Protein 6GRE (pdb70)

Solvent-accessible surface area: 18146 Å² total; per-residue (Å²): 154,98,43,3,26,39,33,15,83,59,101,8,66,122,101,26,32,1,52,79,22,6,82,53,0,12,72,39,0,49,93,11,3,70,136,56,104,58,18,73,46,41,26,35,124,63,181,88,84,122,98,34,6,0,37,2,0,0,7,1,60,25,82,13,77,76,103,34,0,34,94,10,0,46,36,0,33,80,30,0,40,91,70,2,66,56,1,41,28,1,14,0,6,23,96,47,3,12,0,36,4,17,65,104,56,20,71,32,82,52,39,72,70,8,20,12,0,59,8,33,57,94,57,182,80,118,91,14,27,74,55,0,37,79,2,0,32,48,1,16,117,26,127,41,42,48,15,83,20,50,57,75,86,1,106,1,27,0,12,0,6,27,23,12,57,117,85,43,2,69,61,0,0,63,63,0,13,35,57,0,100,95,31,0,11,133,8,76,5,7,68,0,2,3,10,3,7,7,0,22,10,50,36,29,136,186,113,76,49,3,28,39,35,16,104,58,112,11,58,108,108,25,37,0,48,89,17,6,72,56,0,28,74,33,0,70,108,18,2,58,154,58,96,56,18,81,43,54,23,59,123,65,186,80,98,115,71,35,3,0,33,0,0,0,8,3,52,30,87,12,83,70,103,30,0,28,91,8,0,48,39,0,32,67,30,0,37,86,77,0,69,51,0,39,20,2,18,0,5,25,99,44,3,9,0,35,4,26,44,160,46,13,52,30,85,50,43,84,77,5,25,11,0,57,6,31,44,80,41,134,164,132,51,103,94,13,60,71,55,2,36,90,6,0,30,45,1,16,92,54,118,38,37,50,18,77,23,55,59,67,86,3,106,2,30,0,3,0,6,20,22,11,54,88,72,44,2,53,74,0,0,57,42,0,14,34,54,0,97,98,34,0,8,140,8,57,5,7,67,0,3,2,16,3,6,4,0,20,9,55,35,80

Structure (mmCIF, N/CA/C/O backbone):
data_6GRE
#
_entry.id   6GRE
#
_cell.length_a   41.760
_cell.length_b   47.970
_cell.length_c   62.190
_cell.angle_alpha   97.70
_cell.angle_beta   102.72
_cell.angle_gamma   99.86
#
_symmetry.space_group_name_H-M   'P 1'
#
loop_
_entity.id
_entity.type
_entity.pdbx_description
1 polymer 'Cysteine-rich repeat secretory protein 2'
2 branched 2-acetamido-2-deoxy-beta-D-glucopyranose-(1-4)-2-acetamido-2-deoxy-beta-D-glucopyranose
3 non-polymer 2-acetamido-2-deoxy-beta-D-glucopyranose
4 non-polymer 1,2-ETHANEDIOL
5 non-polymer 'SODIUM ION'
6 non-polymer 'SULFATE ION'
7 non-polymer GLYCEROL
8 non-polymer 2-(2-ETHOXYETHOXY)ETHANOL
9 water water
#
loop_
_atom_site.group_PDB
_atom_site.id
_atom_site.type_symbol
_atom_site.label_atom_id
_atom_site.label_alt_id
_atom_site.label_comp_id
_atom_site.label_asym_id
_atom_site.label_entity_id
_atom_site.label_seq_id
_atom_site.pdbx_PDB_ins_code
_atom_site.Cartn_x
_atom_site.Cartn_y
_atom_site.Cartn_z
_atom_site.occupancy
_atom_site.B_iso_or_equiv
_atom_site.auth_seq_id
_atom_site.auth_comp_id
_atom_site.auth_asym_id
_atom_site.auth_atom_id
_atom_site.pdbx_PDB_model_num
ATOM 1 N N . ASN A 1 7 ? 26.408 42.557 17.877 1.00 41.72 30 ASN A N 1
ATOM 2 C CA . ASN A 1 7 ? 26.060 41.199 18.410 1.00 37.53 30 ASN A CA 1
ATOM 3 C C . ASN A 1 7 ? 24.535 40.998 18.430 1.00 29.91 30 ASN A C 1
ATOM 4 O O . ASN A 1 7 ? 24.033 40.121 19.135 1.00 30.17 30 ASN A O 1
ATOM 9 N N . TYR A 1 8 ? 23.799 41.821 17.684 1.00 23.44 31 TYR A N 1
ATOM 10 C CA . TYR A 1 8 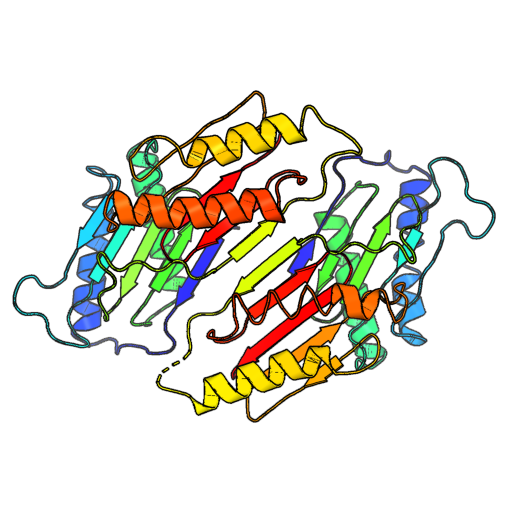? 22.358 41.663 17.563 1.00 22.64 31 TYR A CA 1
ATOM 11 C C . TYR A 1 8 ? 21.899 42.199 16.205 1.00 22.21 31 TYR A C 1
ATOM 12 O O . TYR A 1 8 ? 22.600 42.935 15.522 1.00 22.27 31 TYR A O 1
ATOM 21 N N . ILE A 1 9 ? 20.678 41.841 15.825 1.00 19.67 32 ILE A N 1
ATOM 22 C CA . ILE A 1 9 ? 20.138 42.257 14.539 1.00 20.35 32 ILE A CA 1
ATOM 23 C C . ILE A 1 9 ? 19.246 43.481 14.710 1.00 20.96 32 ILE A C 1
ATOM 24 O O . ILE A 1 9 ? 19.402 44.440 13.994 1.00 20.05 32 ILE A O 1
ATOM 29 N N . TYR A 1 10 ? 18.300 43.446 15.657 1.00 17.70 33 TYR A N 1
ATOM 30 C CA . TYR A 1 10 ? 17.503 44.606 15.947 1.00 17.98 33 TYR A CA 1
ATOM 31 C C . TYR A 1 10 ? 17.006 44.501 17.384 1.00 17.33 33 TYR A C 1
ATOM 32 O O . TYR A 1 10 ? 16.978 43.417 17.968 1.00 18.05 33 TYR A O 1
ATOM 41 N N . ALA A 1 11 ? 16.704 45.670 17.935 1.00 19.04 34 ALA A N 1
ATOM 42 C CA . ALA A 1 11 ? 16.057 45.824 19.216 1.00 19.81 34 ALA A CA 1
ATOM 43 C C . ALA A 1 11 ? 14.846 46.745 19.031 1.00 22.19 34 ALA A C 1
ATOM 44 O O . ALA A 1 11 ? 14.923 47.812 18.401 1.00 25.32 34 ALA A O 1
ATOM 46 N N . VAL A 1 12 ? 13.698 46.350 19.565 1.00 18.96 35 VAL A N 1
ATOM 47 C CA . VAL A 1 12 ? 12.551 47.203 19.614 1.00 19.44 35 VAL A CA 1
ATOM 48 C C . VAL A 1 12 ? 12.223 47.456 21.086 1.00 20.62 35 VAL A C 1
ATOM 49 O O . VAL A 1 12 ? 12.002 46.488 21.827 1.00 20.32 35 VAL A O 1
ATOM 53 N N . CYS A 1 13 ? 12.112 48.743 21.459 1.00 22.03 36 CYS A N 1
ATOM 54 C CA . CYS A 1 13 ? 11.957 49.202 22.860 1.00 23.83 36 CYS A CA 1
ATOM 55 C C . CYS A 1 13 ? 10.809 50.219 22.916 1.00 23.83 36 CYS A C 1
ATOM 56 O O . CYS A 1 13 ? 10.843 51.200 22.192 1.00 29.46 36 CYS A O 1
ATOM 59 N N . SER A 1 14 ? 9.790 49.978 23.743 1.00 24.34 37 SER A N 1
ATOM 60 C CA . SER A 1 14 ? 8.613 50.889 23.827 1.00 24.80 37 SER A CA 1
ATOM 61 C C . SER A 1 14 ? 9.027 52.270 24.310 1.00 27.29 37 SER A C 1
ATOM 62 O O . SER A 1 14 ? 9.889 52.381 25.171 1.00 26.29 37 SER A O 1
ATOM 65 N N . PRO A 1 15 ? 8.453 53.367 23.754 1.00 29.52 38 PRO A N 1
ATOM 66 C CA . PRO A 1 15 ? 8.561 54.692 24.370 1.00 30.85 38 PRO A CA 1
ATOM 67 C C . PRO A 1 15 ? 8.176 54.725 25.853 1.00 28.59 38 PRO A C 1
ATOM 68 O O . PRO A 1 15 ? 8.844 55.383 26.636 1.00 33.55 38 PRO A O 1
ATOM 72 N N . ALA A 1 16 ? 7.110 54.010 26.207 1.00 27.41 39 ALA A N 1
ATOM 73 C CA . ALA A 1 16 ? 6.615 53.962 27.584 1.00 29.39 39 ALA A CA 1
ATOM 74 C C . ALA A 1 16 ? 7.628 53.233 28.474 1.00 31.17 39 ALA A C 1
ATOM 75 O O . ALA A 1 16 ? 8.097 52.148 28.122 1.00 29.53 39 ALA A O 1
ATOM 77 N N . LYS A 1 17 ? 7.924 53.845 29.631 1.00 32.37 40 LYS A N 1
ATOM 78 C CA . LYS A 1 17 ? 8.922 53.363 30.599 1.00 31.48 40 LYS A CA 1
ATOM 79 C C . LYS A 1 17 ? 8.250 53.043 31.936 1.00 34.19 40 LYS A C 1
ATOM 80 O O . LYS A 1 17 ? 7.288 53.702 32.339 1.00 33.66 40 LYS A O 1
ATOM 86 N N . PHE A 1 18 ? 8.797 52.034 32.623 1.00 30.20 41 PHE A N 1
ATOM 87 C CA . PHE A 1 18 ? 8.386 51.670 33.971 1.00 32.08 41 PHE A CA 1
ATOM 88 C C . PHE A 1 18 ? 9.195 52.522 34.947 1.00 33.93 41 PHE A C 1
ATOM 89 O O . PHE A 1 18 ? 10.178 53.136 34.541 1.00 32.50 41 PHE A O 1
ATOM 97 N N . SER A 1 19 ? 8.768 52.554 36.213 1.00 38.39 42 SER A N 1
ATOM 98 C CA . SER A 1 19 ? 9.400 53.432 37.188 1.00 41.96 42 SER A CA 1
ATOM 99 C C . SER A 1 19 ? 10.590 52.720 37.823 1.00 42.15 42 SER A C 1
ATOM 100 O O . SER A 1 19 ? 10.593 51.500 37.948 1.00 36.94 42 SER A O 1
ATOM 103 N N . PRO A 1 20 ? 11.624 53.476 38.250 1.00 44.75 43 PRO A N 1
ATOM 104 C CA . PRO A 1 20 ? 12.830 52.900 38.850 1.00 41.44 43 PRO A CA 1
ATOM 105 C C . PRO A 1 20 ? 12.541 52.087 40.116 1.00 38.65 43 PRO A C 1
ATOM 106 O O . PRO A 1 20 ? 11.823 52.553 41.019 1.00 38.73 43 PRO A O 1
ATOM 110 N N . SER A 1 21 ? 13.074 50.861 40.145 1.00 30.34 44 SER A N 1
ATOM 111 C CA . SER A 1 21 ? 12.955 49.950 41.252 1.00 30.17 44 SER A CA 1
ATOM 112 C C . SER A 1 21 ? 11.486 49.581 41.529 1.00 27.93 44 SER A C 1
ATOM 113 O O . SER A 1 21 ? 11.139 49.104 42.606 1.00 28.70 44 SER A O 1
ATOM 116 N N . SER A 1 22 ? 10.639 49.708 40.497 1.00 25.77 45 SER A N 1
ATOM 117 C CA . SER A 1 22 ? 9.250 49.298 40.545 1.00 27.20 45 SER A CA 1
ATOM 118 C C . SER A 1 22 ? 9.162 47.780 40.480 1.00 22.89 45 SER A C 1
ATOM 119 O O . SER A 1 22 ? 10.116 47.099 40.094 1.00 21.77 45 SER A O 1
ATOM 122 N N . GLY A 1 23 ? 7.994 47.254 40.826 1.00 20.44 46 GLY A N 1
ATOM 123 C CA . GLY A 1 23 ? 7.748 45.859 40.739 1.00 19.32 46 GLY A CA 1
ATOM 124 C C . GLY A 1 23 ? 7.961 45.347 39.311 1.00 18.55 46 GLY A C 1
ATOM 125 O O . GLY A 1 23 ? 8.431 44.231 39.150 1.00 18.70 46 GLY A O 1
ATOM 126 N N . TYR A 1 24 ? 7.514 46.130 38.332 1.00 20.23 47 TYR A N 1
ATOM 127 C CA . TYR A 1 24 ? 7.687 45.727 36.915 1.00 19.42 47 TYR A CA 1
ATOM 128 C C . TYR A 1 24 ? 9.169 45.475 36.640 1.00 20.17 47 TYR A C 1
ATOM 129 O O . TYR A 1 24 ? 9.508 44.405 36.098 1.00 20.17 47 TYR A O 1
ATOM 138 N N . GLU A 1 25 ? 10.042 46.426 37.002 1.00 19.54 48 GLU A N 1
ATOM 139 C CA . GLU A 1 25 ? 11.487 46.300 36.761 1.00 19.71 48 GLU A CA 1
ATOM 140 C C . GLU A 1 25 ? 11.991 45.024 37.438 1.00 18.97 48 GLU A C 1
ATOM 141 O O . GLU A 1 25 ? 12.706 44.226 36.849 1.00 18.62 48 GLU A O 1
ATOM 147 N N . THR A 1 26 ? 11.606 44.795 38.703 1.00 18.17 49 THR A N 1
ATOM 148 C CA . THR A 1 26 ? 12.076 43.658 39.433 1.00 17.49 49 THR A CA 1
ATOM 149 C C . THR A 1 26 ? 11.571 42.360 38.788 1.00 19.34 49 THR A C 1
ATOM 150 O O . THR A 1 26 ? 12.304 41.392 38.653 1.00 19.80 49 THR A O 1
ATOM 154 N N . ASN A 1 27 ? 10.299 42.342 38.393 1.00 19.25 50 ASN A N 1
ATOM 155 C CA . ASN A 1 27 ? 9.708 41.159 37.762 1.00 19.62 50 ASN A CA 1
ATOM 156 C C . ASN A 1 27 ? 10.367 40.881 36.394 1.00 19.68 50 ASN A C 1
ATOM 157 O O . ASN A 1 27 ? 10.597 39.728 36.055 1.00 19.43 50 ASN A O 1
ATOM 162 N N . LEU A 1 28 ? 10.645 41.942 35.653 1.00 19.00 51 LEU A N 1
ATOM 163 C CA . LEU A 1 28 ? 11.339 41.828 34.349 1.00 18.98 51 LEU A CA 1
ATOM 164 C C . LEU A 1 28 ? 12.699 41.152 34.545 1.00 19.41 51 LEU A C 1
ATOM 165 O O . LEU A 1 28 ? 13.065 40.210 33.829 1.00 18.45 51 LEU A O 1
ATOM 170 N N . ASN A 1 29 ? 13.472 41.624 35.529 1.00 19.93 52 ASN A N 1
ATOM 171 C CA . ASN A 1 29 ? 14.790 41.060 35.747 1.00 19.64 52 ASN A CA 1
ATOM 172 C C . ASN A 1 29 ? 14.674 39.596 36.137 1.00 20.95 52 ASN A C 1
ATOM 173 O O . ASN A 1 29 ? 15.475 38.762 35.686 1.00 21.39 52 ASN A O 1
ATOM 178 N N . SER A 1 30 ? 13.659 39.257 36.940 1.00 21.02 53 SER A N 1
ATOM 179 C CA A SER A 1 30 ? 13.418 37.862 37.295 0.60 22.11 53 SER A CA 1
ATOM 180 C CA B SER A 1 30 ? 13.424 37.870 37.296 0.40 21.11 53 SER A CA 1
ATOM 181 C C . SER A 1 30 ? 13.038 37.059 36.050 1.00 21.48 53 SER A C 1
ATOM 182 O O . SER A 1 30 ? 13.491 35.939 35.895 1.00 23.58 53 SER A O 1
ATOM 187 N N . LEU A 1 31 ? 12.177 37.639 35.197 1.00 21.63 54 LEU A N 1
ATOM 188 C CA . LEU A 1 31 ? 11.736 36.968 33.951 1.00 22.92 54 LEU A CA 1
ATOM 189 C C . LEU A 1 31 ? 12.964 36.611 33.105 1.00 23.93 54 LEU A C 1
ATOM 190 O O . LEU A 1 31 ? 13.105 35.472 32.628 1.00 23.46 54 LEU A O 1
ATOM 195 N N . LEU A 1 32 ? 13.837 37.595 32.905 1.00 21.75 55 LEU A N 1
ATOM 196 C CA . LEU A 1 32 ? 15.004 37.430 32.018 1.00 22.44 55 LEU A CA 1
ATOM 197 C C . LEU A 1 32 ? 15.956 36.353 32.542 1.00 24.29 55 LEU A C 1
ATOM 198 O O . LEU A 1 32 ? 16.448 35.550 31.756 1.00 23.32 55 LEU A O 1
ATOM 203 N N . SER A 1 33 ? 16.175 36.296 33.862 1.00 25.40 56 SER A N 1
ATOM 204 C CA A SER A 1 33 ? 17.012 35.261 34.468 0.50 25.03 56 SER A CA 1
ATOM 205 C CA B SER A 1 33 ? 17.039 35.258 34.424 0.30 24.47 56 SER A CA 1
ATOM 206 C CA C SER A 1 33 ? 17.011 35.263 34.470 0.20 25.12 56 SER A CA 1
ATOM 207 C C . SER A 1 33 ? 16.387 33.881 34.239 1.00 26.89 56 SER A C 1
ATOM 208 O O . SER A 1 33 ? 17.092 32.875 34.024 1.00 29.72 56 SER A O 1
ATOM 215 N N . SER A 1 34 ? 15.059 33.829 34.285 1.00 26.16 57 SER A N 1
ATOM 216 C CA . SER A 1 34 ? 14.312 32.595 34.054 1.00 28.16 57 SER A CA 1
ATOM 217 C C . SER A 1 34 ? 14.508 32.083 32.620 1.00 28.54 57 SER A C 1
ATOM 218 O O . SER A 1 34 ? 14.523 30.867 32.415 1.00 30.14 57 SER A O 1
ATOM 221 N N . PHE A 1 35 ? 14.551 33.005 31.652 1.00 27.13 58 PHE A N 1
ATOM 222 C CA . PHE A 1 35 ? 14.799 32.638 30.249 1.00 27.76 58 PHE A CA 1
ATOM 223 C C . PHE A 1 35 ? 16.103 31.848 30.169 1.00 26.84 58 PHE A C 1
ATOM 224 O O . PHE A 1 35 ? 16.175 30.767 29.554 1.00 28.03 58 PHE A O 1
ATOM 232 N N . VAL A 1 36 ? 17.155 32.400 30.769 1.00 26.48 59 VAL A N 1
ATOM 233 C CA . VAL A 1 36 ? 18.474 31.787 30.723 1.00 29.09 59 VAL A CA 1
ATOM 234 C C . VAL A 1 36 ? 18.409 30.365 31.305 1.00 28.60 59 VAL A C 1
ATOM 235 O O . VAL A 1 36 ? 18.863 29.430 30.697 1.00 29.28 59 VAL A O 1
ATOM 239 N N . THR A 1 37 ? 17.813 30.219 32.491 1.00 29.14 60 THR A N 1
ATOM 240 C CA . THR A 1 37 ? 17.644 28.936 33.154 1.00 31.49 60 THR A CA 1
ATOM 241 C C . THR A 1 37 ? 16.950 27.906 32.257 1.00 32.61 60 THR A C 1
ATOM 242 O O . THR A 1 37 ? 17.347 26.745 32.209 1.00 34.02 60 THR A O 1
ATOM 246 N N . SER A 1 38 ? 15.874 28.340 31.596 1.00 30.31 61 SER A N 1
ATOM 247 C CA . SER A 1 38 ? 14.988 27.485 30.822 1.00 29.19 61 SER A CA 1
ATOM 248 C C . SER A 1 38 ? 15.691 26.877 29.592 1.00 27.62 61 SER A C 1
ATOM 249 O O . SER A 1 38 ? 15.285 25.820 29.120 1.00 26.95 61 SER A O 1
ATOM 252 N N . THR A 1 39 ? 16.746 27.524 29.093 1.00 26.58 62 THR A N 1
ATOM 253 C CA . THR A 1 39 ? 17.421 27.081 27.864 1.00 27.54 62 THR A CA 1
ATOM 254 C C . THR A 1 39 ? 18.045 25.690 28.044 1.00 33.82 62 THR A C 1
ATOM 255 O O . THR A 1 39 ? 18.321 25.014 27.058 1.00 35.95 62 THR A O 1
ATOM 259 N N . ALA A 1 40 ? 18.251 25.266 29.301 1.00 36.03 63 ALA A N 1
ATOM 260 C CA . ALA A 1 40 ? 18.761 23.933 29.590 1.00 35.91 63 ALA A CA 1
ATOM 261 C C . ALA A 1 40 ? 17.758 22.863 29.135 1.00 35.26 63 ALA A C 1
ATOM 262 O O . ALA A 1 40 ? 18.159 21.756 28.786 1.00 40.37 63 ALA A O 1
ATOM 264 N N . GLN A 1 41 ? 16.461 23.190 29.147 1.00 36.15 64 GLN A N 1
ATOM 265 C CA . GLN A 1 41 ? 15.385 22.219 28.896 1.00 37.41 64 GLN A CA 1
ATOM 266 C C . GLN A 1 41 ? 14.779 22.354 27.491 1.00 35.52 64 GLN A C 1
ATOM 267 O O . GLN A 1 41 ? 14.337 21.366 26.913 1.00 36.10 64 GLN A O 1
ATOM 273 N N . THR A 1 42 ? 14.704 23.569 26.941 1.00 30.92 65 THR A N 1
ATOM 274 C CA . THR A 1 42 ? 13.873 23.786 25.761 1.00 29.40 65 THR A CA 1
ATOM 275 C C . THR A 1 42 ? 14.337 25.032 25.001 1.00 26.02 65 THR A C 1
ATOM 276 O O . THR A 1 42 ? 14.910 25.961 25.567 1.00 25.67 65 THR A O 1
ATOM 280 N N . ARG A 1 43 ? 14.088 25.014 23.692 1.00 25.11 66 ARG A N 1
ATOM 281 C CA . ARG A 1 43 ? 14.482 26.118 22.829 1.00 24.36 66 ARG A CA 1
ATOM 282 C C . ARG A 1 43 ? 13.427 27.224 22.797 1.00 23.31 66 ARG A C 1
ATOM 283 O O . ARG A 1 43 ? 13.684 28.270 22.222 1.00 21.76 66 ARG A O 1
ATOM 291 N N . TYR A 1 44 ? 12.242 26.981 23.352 1.00 21.45 67 TYR A N 1
ATOM 292 C CA . TYR A 1 44 ? 11.198 27.966 23.388 1.00 21.77 67 TYR A CA 1
ATOM 293 C C . TYR A 1 44 ? 10.417 27.798 24.688 1.00 21.70 67 TYR A C 1
ATOM 294 O O . TYR A 1 44 ? 10.062 26.695 25.026 1.00 23.66 67 TYR A O 1
ATOM 303 N N . ALA A 1 45 ? 10.123 28.913 25.352 1.00 21.12 68 ALA A N 1
ATOM 304 C CA . ALA A 1 45 ? 9.236 28.915 26.506 1.00 22.61 68 ALA A CA 1
ATOM 305 C C . ALA A 1 45 ? 8.611 30.294 26.676 1.00 21.46 68 ALA A C 1
ATOM 306 O O . ALA A 1 45 ? 9.190 31.291 26.260 1.00 19.93 68 ALA A O 1
ATOM 308 N N . ASN A 1 46 ? 7.420 30.324 27.295 1.00 21.27 69 ASN A N 1
ATOM 309 C CA . ASN A 1 46 ? 6.726 31.550 27.617 1.00 23.44 69 ASN A CA 1
ATOM 310 C C . ASN A 1 46 ? 6.554 31.590 29.133 1.00 23.92 69 ASN A C 1
ATOM 311 O O . ASN A 1 46 ? 6.334 30.555 29.738 1.00 28.83 69 ASN A O 1
ATOM 316 N N . PHE A 1 47 ? 6.659 32.778 29.712 1.00 22.51 70 PHE A N 1
ATOM 317 C CA A PHE A 1 47 ? 6.641 32.976 31.160 0.60 23.49 70 PHE A CA 1
ATOM 318 C CA B PHE A 1 47 ? 6.523 32.909 31.149 0.40 22.84 70 PHE A CA 1
ATOM 319 C C . PHE A 1 47 ? 5.793 34.203 31.483 1.00 22.51 70 PHE A C 1
ATOM 320 O O . PHE A 1 47 ? 5.784 35.169 30.715 1.00 20.85 70 PHE A O 1
ATOM 335 N N . THR A 1 48 ? 5.154 34.182 32.664 1.00 24.77 71 THR A N 1
ATOM 336 C CA . THR A 1 48 ? 4.531 35.330 33.268 1.00 24.67 71 THR A CA 1
ATOM 337 C C . THR A 1 48 ? 5.160 35.496 34.655 1.00 24.16 71 THR A C 1
ATOM 338 O O . THR A 1 48 ? 5.311 34.502 35.334 1.00 25.49 71 THR A O 1
ATOM 342 N N . VAL A 1 49 ? 5.519 36.730 35.028 1.00 22.98 72 VAL A N 1
ATOM 343 C CA . VAL A 1 49 ? 6.014 37.061 36.376 1.00 23.66 72 VAL A CA 1
ATOM 344 C C . VAL A 1 49 ? 5.248 38.272 36.892 1.00 21.94 72 VAL A C 1
ATOM 345 O O . VAL A 1 49 ? 5.262 39.328 36.278 1.00 22.40 72 VAL A O 1
ATOM 349 N N . PRO A 1 50 ? 4.592 38.151 38.066 1.00 28.10 73 PRO A N 1
ATOM 350 C CA . PRO A 1 50 ? 4.559 36.946 38.875 1.00 30.82 73 PRO A CA 1
ATOM 351 C C . PRO A 1 50 ? 3.694 35.820 38.281 1.00 32.28 73 PRO A C 1
ATOM 352 O O . PRO A 1 50 ? 2.841 36.079 37.438 1.00 32.57 73 PRO A O 1
ATOM 356 N N . THR A 1 51 ? 3.940 34.578 38.718 1.00 36.01 74 THR A N 1
ATOM 357 C CA . THR A 1 51 ? 3.104 33.421 38.380 1.00 44.30 74 THR A CA 1
ATOM 358 C C . THR A 1 51 ? 1.843 33.449 39.251 1.00 48.37 74 THR A C 1
ATOM 359 O O . THR A 1 51 ? 1.935 33.595 40.459 1.00 55.28 74 THR A O 1
ATOM 363 N N . GLY A 1 52 ? 0.675 33.302 38.620 1.00 49.8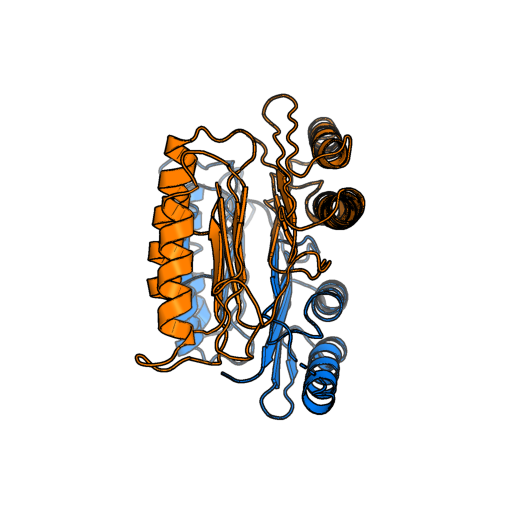9 75 GLY A N 1
ATOM 364 C CA . GLY A 1 52 ? -0.621 33.474 39.280 1.00 51.62 75 GLY A CA 1
ATOM 365 C C . GLY A 1 52 ? -1.468 34.506 38.560 1.00 50.65 75 GLY A C 1
ATOM 366 O O . GLY A 1 52 ? -1.242 34.774 37.386 1.00 54.72 75 GLY A O 1
ATOM 367 N N . LYS A 1 53 ? -2.442 35.085 39.272 1.00 52.47 76 LYS A N 1
ATOM 368 C CA . LYS A 1 53 ? -3.359 36.079 38.697 1.00 54.13 76 LYS A CA 1
ATOM 369 C C . LYS A 1 53 ? -2.555 37.304 38.270 1.00 50.38 76 LYS A C 1
ATOM 370 O O . LYS A 1 53 ? -1.649 37.723 38.990 1.00 51.63 76 LYS A O 1
ATOM 376 N N . PRO A 1 54 ? -2.848 37.914 37.099 1.00 45.12 77 PRO A N 1
ATOM 377 C CA . PRO A 1 54 ? -2.191 39.156 36.706 1.00 40.57 77 PRO A CA 1
ATOM 378 C C . PRO A 1 54 ? -2.355 40.194 37.823 1.00 37.07 77 PRO A C 1
ATOM 379 O O . PRO A 1 54 ? -3.402 40.280 38.460 1.00 36.88 77 PRO A O 1
ATOM 383 N N . GLU A 1 55 ? -1.285 40.941 38.075 1.00 34.89 78 GLU A N 1
ATOM 384 C CA . GLU A 1 55 ? -1.324 42.009 39.023 1.00 32.70 78 GLU A CA 1
ATOM 385 C C . GLU A 1 55 ? -1.277 43.306 38.247 1.00 31.49 78 GLU A C 1
ATOM 386 O O . GLU A 1 55 ? -0.514 43.441 37.292 1.00 30.05 78 GLU A O 1
ATOM 392 N N . PRO A 1 56 ? -2.083 44.314 38.635 1.00 28.67 79 PRO A N 1
ATOM 393 C CA . PRO A 1 56 ? -2.030 45.605 37.961 1.00 28.14 79 PRO A CA 1
ATOM 394 C C . PRO A 1 56 ? -0.588 46.133 37.899 1.00 28.66 79 PRO A C 1
ATOM 395 O O . PRO A 1 56 ? 0.159 46.064 38.901 1.00 29.17 79 PRO A O 1
ATOM 399 N N . THR A 1 57 ? -0.189 46.566 36.703 1.00 25.34 80 THR A N 1
ATOM 400 C CA . THR A 1 57 ? 1.004 47.365 36.417 1.00 25.95 80 THR A CA 1
ATOM 401 C C . THR A 1 57 ? 2.292 46.509 36.374 1.00 24.59 80 THR A C 1
ATOM 402 O O . THR A 1 57 ? 3.098 46.726 35.520 1.00 24.91 80 THR A O 1
ATOM 406 N N . VAL A 1 58 ? 2.464 45.556 37.289 1.00 22.61 81 VAL A N 1
ATOM 407 C CA . VAL A 1 58 ? 3.788 44.974 37.584 1.00 20.97 81 VAL A CA 1
ATOM 408 C C . VAL A 1 58 ? 4.016 43.650 36.842 1.00 23.39 81 VAL A C 1
ATOM 409 O O . VAL A 1 58 ? 5.120 43.112 36.859 1.00 21.90 81 VAL A O 1
ATOM 413 N N . THR A 1 59 ? 2.962 43.081 36.263 1.00 22.38 82 THR A N 1
ATOM 414 C CA . THR A 1 59 ? 3.056 41.761 35.642 1.00 23.06 82 THR A CA 1
ATOM 415 C C . THR A 1 59 ? 3.783 41.880 34.294 1.00 20.89 82 THR A C 1
ATOM 416 O O . THR A 1 59 ? 3.451 42.737 33.492 1.00 22.58 82 THR A O 1
ATOM 420 N N . VAL A 1 60 ? 4.736 40.976 34.089 1.00 21.21 83 VAL A N 1
ATOM 421 C CA A VAL A 1 60 ? 5.562 40.913 32.857 0.60 20.44 83 VAL A CA 1
ATOM 422 C CA B VAL A 1 60 ? 5.522 40.935 32.855 0.40 19.70 83 VAL A CA 1
ATOM 423 C C . VAL A 1 60 ? 5.298 39.581 32.166 1.00 18.93 83 VAL A C 1
ATOM 424 O O . VAL A 1 60 ? 5.217 38.569 32.782 1.00 18.90 83 VAL A O 1
ATOM 431 N N . TYR A 1 61 ? 5.241 39.632 30.834 1.00 18.57 84 TYR A N 1
ATOM 432 C CA . TYR A 1 61 ? 5.025 38.487 29.980 1.00 19.72 84 TYR A CA 1
ATOM 433 C C . TYR A 1 61 ? 6.201 38.412 29.012 1.00 17.29 84 TYR A C 1
ATOM 434 O O . TYR A 1 61 ? 6.585 39.414 28.441 1.00 19.14 84 TYR A O 1
ATOM 443 N N . GLY A 1 62 ? 6.707 37.203 28.803 1.00 17.14 85 GLY A N 1
ATOM 444 C CA . GLY A 1 62 ? 7.819 37.109 27.878 1.00 18.28 85 GLY A CA 1
ATOM 445 C C . GLY A 1 62 ? 7.989 35.736 27.289 1.00 19.11 85 GLY A C 1
ATOM 446 O O . GLY A 1 62 ? 7.447 34.725 27.764 1.00 19.12 85 GLY A O 1
ATOM 447 N N . ILE A 1 63 ? 8.808 35.719 26.230 1.00 17.31 86 ILE A N 1
ATOM 448 C CA . ILE A 1 63 ? 9.282 34.487 25.639 1.00 18.32 86 ILE A CA 1
ATOM 449 C C . ILE A 1 63 ? 10.773 34.612 25.331 1.00 16.46 86 ILE A C 1
ATOM 450 O O . ILE A 1 63 ? 11.299 35.726 25.162 1.00 17.13 86 ILE A O 1
ATOM 455 N N . TYR A 1 64 ? 11.421 33.460 25.188 1.00 17.36 87 TYR A N 1
ATOM 456 C CA . TYR A 1 64 ? 12.622 33.405 24.359 1.00 17.80 87 TYR A CA 1
ATOM 457 C C . TYR A 1 64 ? 12.444 32.298 23.331 1.00 17.24 87 TYR A C 1
ATOM 458 O O . TYR A 1 64 ? 11.625 31.396 23.489 1.00 18.05 87 TYR A O 1
ATOM 467 N N . GLN A 1 65 ? 13.215 32.385 22.249 1.00 17.40 88 GLN A N 1
ATOM 468 C CA A GLN A 1 65 ? 13.213 31.346 21.265 0.70 17.96 88 GLN A CA 1
ATOM 469 C CA B GLN A 1 65 ? 13.162 31.404 21.171 0.30 17.03 88 GLN A CA 1
ATOM 470 C C . GLN A 1 65 ? 14.565 31.275 20.574 1.00 16.91 88 GLN A C 1
ATOM 471 O O . GLN A 1 65 ? 15.059 32.256 20.055 1.00 18.35 88 GLN A O 1
ATOM 482 N N . CYS A 1 66 ? 15.135 30.073 20.617 1.00 17.86 89 CYS A N 1
ATOM 483 C CA . CYS A 1 66 ? 16.378 29.766 19.911 1.00 19.08 89 CYS A CA 1
ATOM 484 C C . CYS A 1 66 ? 16.047 29.135 18.559 1.00 18.53 89 CYS A C 1
ATOM 485 O O . CYS A 1 66 ? 15.018 28.490 18.408 1.00 18.17 89 CYS A O 1
ATOM 488 N N . ARG A 1 67 ? 16.985 29.284 17.622 1.00 20.12 90 ARG A N 1
ATOM 489 C CA . ARG A 1 67 ? 16.945 28.567 16.358 1.00 20.95 90 ARG A CA 1
ATOM 490 C C . ARG A 1 67 ? 16.659 27.088 16.661 1.00 22.15 90 ARG A C 1
ATOM 491 O O . ARG A 1 67 ? 17.199 26.523 17.628 1.00 22.62 90 ARG A O 1
ATOM 499 N N . GLY A 1 68 ? 15.835 26.448 15.827 1.00 21.24 91 GLY A N 1
ATOM 500 C CA . GLY A 1 68 ? 15.182 25.167 16.091 1.00 22.36 91 GLY A CA 1
ATOM 501 C C . GLY A 1 68 ? 16.112 23.959 16.130 1.00 24.59 91 GLY A C 1
ATOM 502 O O . GLY A 1 68 ? 15.709 22.887 16.616 1.00 26.21 91 GLY A O 1
ATOM 503 N N . ASP A 1 69 ? 17.366 24.144 15.719 1.00 23.03 92 ASP A N 1
ATOM 504 C CA . ASP A 1 69 ? 18.337 23.057 15.701 1.00 27.36 92 ASP A CA 1
ATOM 505 C C . ASP A 1 69 ? 19.492 23.322 16.678 1.00 29.20 92 ASP A C 1
ATOM 506 O O . ASP A 1 69 ? 20.475 22.577 16.683 1.00 32.09 92 ASP A O 1
ATOM 511 N N . LEU A 1 70 ? 19.404 24.375 17.492 1.00 28.67 93 LEU A N 1
ATOM 512 C CA . LEU A 1 70 ? 20.472 24.721 18.427 1.00 31.13 93 LEU A CA 1
ATOM 513 C C . LEU A 1 70 ? 20.508 23.714 19.584 1.00 31.80 93 LEU A C 1
ATOM 514 O O . LEU A 1 70 ? 19.482 23.371 20.149 1.00 32.00 93 LEU A O 1
ATOM 519 N N . ASP A 1 71 ? 21.718 23.307 19.981 1.00 36.76 94 ASP A N 1
ATOM 520 C CA . ASP A 1 71 ? 21.914 22.498 21.188 1.00 39.51 94 ASP A CA 1
ATOM 521 C C . ASP A 1 71 ? 21.751 23.392 22.418 1.00 39.95 94 ASP A C 1
ATOM 522 O O . ASP A 1 71 ? 21.861 24.614 22.307 1.00 38.85 94 ASP A O 1
ATOM 527 N N . PRO A 1 72 ? 21.499 22.833 23.627 1.00 38.86 95 PRO A N 1
ATOM 528 C CA . PRO A 1 72 ? 21.217 23.658 24.804 1.00 36.00 95 PRO A CA 1
ATOM 529 C C . PRO A 1 72 ? 22.350 24.637 25.152 1.00 35.91 95 PRO A C 1
ATOM 530 O O . PRO A 1 72 ? 22.078 25.754 25.585 1.00 37.18 95 PRO A O 1
ATOM 534 N N . THR A 1 73 ? 23.608 24.234 24.943 1.00 36.52 96 THR A N 1
ATOM 535 C CA . THR A 1 73 ? 24.757 25.100 25.259 1.00 35.82 96 THR A CA 1
ATOM 536 C C . THR A 1 73 ? 24.737 26.365 24.393 1.00 32.10 96 THR A C 1
ATOM 537 O O . THR A 1 73 ? 24.968 27.466 24.883 1.00 32.04 96 THR A O 1
ATOM 541 N N . ALA A 1 74 ? 24.514 26.186 23.091 1.00 30.43 97 ALA A N 1
ATOM 542 C CA . ALA A 1 74 ? 24.470 27.291 22.142 1.00 29.49 97 ALA A CA 1
ATOM 543 C C . ALA A 1 74 ? 23.269 28.198 22.447 1.00 25.77 97 ALA A C 1
ATOM 544 O O . ALA A 1 74 ? 23.369 29.407 22.325 1.00 25.13 97 ALA A O 1
ATOM 546 N N . CYS A 1 75 ? 22.151 27.588 22.839 1.00 26.05 98 CYS A N 1
ATOM 547 C CA . CYS A 1 75 ? 20.916 28.316 23.155 1.00 24.77 98 CYS A CA 1
ATOM 548 C C . CYS A 1 75 ? 21.155 29.158 24.417 1.00 25.40 98 CYS A C 1
ATOM 549 O O . CYS A 1 75 ? 20.852 30.342 24.449 1.00 23.49 98 CYS A O 1
ATOM 552 N N . SER A 1 76 ? 21.760 28.556 25.452 1.00 25.89 99 SER A N 1
ATOM 553 C CA . SER A 1 76 ? 22.097 29.306 26.673 1.00 27.64 99 SER A CA 1
ATOM 554 C C . SER A 1 76 ? 22.994 30.502 26.355 1.00 24.98 99 SER A C 1
ATOM 555 O O . SER A 1 76 ? 22.729 31.601 26.825 1.00 26.21 99 SER A O 1
ATOM 558 N N . THR A 1 77 ? 24.050 30.285 25.554 1.00 25.20 100 THR A N 1
ATOM 559 C CA . THR A 1 77 ? 24.996 31.340 25.233 1.00 27.05 100 THR A CA 1
ATOM 560 C C . THR A 1 77 ? 24.287 32.515 24.551 1.00 24.51 100 THR A C 1
ATOM 561 O O . THR A 1 77 ? 24.522 33.688 24.864 1.00 25.34 100 THR A O 1
ATOM 565 N N . CYS A 1 78 ? 23.426 32.186 23.586 1.00 23.80 101 CYS A N 1
ATOM 566 C CA . CYS A 1 78 ? 22.713 33.208 22.832 1.00 23.42 101 CYS A CA 1
ATOM 567 C C . CYS A 1 78 ? 21.772 33.994 23.752 1.00 19.22 101 CYS A C 1
ATOM 568 O O . CYS A 1 78 ? 21.768 35.211 23.737 1.00 19.99 101 CYS A O 1
ATOM 571 N N . VAL A 1 79 ? 20.955 33.277 24.505 1.00 20.68 102 VAL A N 1
ATOM 572 C CA . VAL A 1 79 ? 19.933 33.914 25.320 1.00 20.80 102 VAL A CA 1
ATOM 573 C C . VAL A 1 79 ? 20.597 34.751 26.419 1.00 21.57 102 VAL A C 1
ATOM 574 O O . VAL A 1 79 ? 20.151 35.855 26.707 1.00 21.20 102 VAL A O 1
ATOM 578 N N . SER A 1 80 ? 21.683 34.232 27.001 1.00 25.35 103 SER A N 1
ATOM 579 C CA . SER A 1 80 ? 22.439 34.991 27.994 1.00 26.55 103 SER A CA 1
ATOM 580 C C . SER A 1 80 ? 22.916 36.320 27.408 1.00 24.85 103 SER A C 1
ATOM 581 O O . SER A 1 80 ? 22.806 37.356 28.066 1.00 28.26 103 SER A O 1
ATOM 584 N N . SER A 1 81 ? 23.452 36.270 26.180 1.00 24.40 104 SER A N 1
ATOM 585 C CA . SER A 1 81 ? 23.949 37.432 25.493 1.00 24.06 104 SER A CA 1
ATOM 586 C C . SER A 1 81 ? 22.801 38.402 25.197 1.00 23.17 104 SER A C 1
ATOM 587 O O . SER A 1 81 ? 22.946 39.627 25.319 1.00 25.78 104 SER A O 1
ATOM 590 N N . ALA A 1 82 ? 21.653 37.859 24.781 1.00 21.74 105 ALA A N 1
ATOM 591 C CA . ALA A 1 82 ? 20.511 38.699 24.488 1.00 21.82 105 ALA A CA 1
ATOM 592 C C . ALA A 1 82 ? 20.104 39.457 25.758 1.00 20.81 105 ALA A C 1
ATOM 593 O O . ALA A 1 82 ? 19.821 40.633 25.695 1.00 25.73 105 ALA A O 1
ATOM 595 N N . VAL A 1 83 ? 20.023 38.732 26.874 1.00 23.47 106 VAL A N 1
ATOM 596 C CA . VAL A 1 83 ? 19.615 39.338 28.141 1.00 26.08 106 VAL A CA 1
ATOM 597 C C . VAL A 1 83 ? 20.623 40.435 28.529 1.00 30.52 106 VAL A C 1
ATOM 598 O O . VAL A 1 83 ? 20.228 41.515 28.994 1.00 32.01 106 VAL A O 1
ATOM 602 N N . ALA A 1 84 ? 21.916 40.171 28.300 1.00 31.26 107 ALA A N 1
ATOM 603 C CA . ALA A 1 84 ? 22.996 41.102 28.684 1.00 33.74 107 ALA A CA 1
ATOM 604 C C . ALA A 1 84 ? 22.955 42.378 27.832 1.00 36.35 107 ALA A C 1
ATOM 605 O O . ALA A 1 84 ? 23.473 43.407 28.270 1.00 40.80 107 ALA A O 1
ATOM 607 N N . GLN A 1 85 ? 22.373 42.296 26.624 1.00 31.00 108 GLN A N 1
ATOM 608 C CA . GLN A 1 85 ? 22.362 43.378 25.628 1.00 30.09 108 GLN A CA 1
ATOM 609 C C . GLN A 1 85 ? 21.069 44.198 25.698 1.00 33.99 108 GLN A C 1
ATOM 610 O O . GLN A 1 85 ? 21.078 45.413 25.405 1.00 35.10 108 GLN A O 1
ATOM 616 N N . VAL A 1 86 ? 19.948 43.536 26.023 1.00 30.58 109 VAL A N 1
ATOM 617 C CA . VAL A 1 86 ? 18.651 44.170 25.930 1.00 27.50 109 VAL A CA 1
ATOM 618 C C . VAL A 1 86 ? 18.547 45.269 26.998 1.00 26.79 109 VAL A C 1
ATOM 619 O O . VAL A 1 86 ? 17.915 46.291 26.761 1.00 25.53 109 VAL A O 1
ATOM 623 N N . GLY A 1 87 ? 19.150 45.041 28.168 1.00 29.15 110 GLY A N 1
ATOM 624 C CA . GLY A 1 87 ? 19.162 46.023 29.240 1.00 28.91 110 GLY A CA 1
ATOM 625 C C . GLY A 1 87 ? 19.783 47.328 28.777 1.00 29.92 110 GLY A C 1
ATOM 626 O O . GLY A 1 87 ? 19.237 48.383 28.973 1.00 29.22 110 GLY A O 1
ATOM 627 N N . ALA A 1 88 ? 20.927 47.232 28.101 1.00 32.13 111 ALA A N 1
ATOM 628 C CA . ALA A 1 88 ? 21.633 48.397 27.570 1.00 31.81 111 ALA A CA 1
ATOM 629 C C . ALA A 1 88 ? 20.790 49.129 26.519 1.00 30.88 111 ALA A C 1
ATOM 630 O O . ALA A 1 88 ? 20.799 50.344 26.444 1.00 33.88 111 ALA A O 1
ATOM 632 N N . LEU A 1 89 ? 20.072 48.377 25.681 1.00 26.70 112 LEU A N 1
ATOM 633 C CA . LEU A 1 89 ? 19.410 48.944 24.525 1.00 27.54 112 LEU A CA 1
ATOM 634 C C . LEU A 1 89 ? 18.023 49.487 24.894 1.00 28.27 112 LEU A C 1
ATOM 635 O O . LEU A 1 89 ? 17.628 50.558 24.434 1.00 29.78 112 LEU A O 1
ATOM 640 N N . CYS A 1 90 ? 17.259 48.712 25.665 1.00 24.49 113 CYS A N 1
ATOM 641 C CA . CYS A 1 90 ? 15.861 49.044 25.941 1.00 26.18 113 CYS A CA 1
ATOM 642 C C . CYS A 1 90 ? 15.692 49.706 27.319 1.00 27.71 113 CYS A C 1
ATOM 643 O O . CYS A 1 90 ? 14.632 50.240 27.601 1.00 29.96 113 CYS A O 1
ATOM 646 N N . SER A 1 91 ? 16.746 49.666 28.147 1.00 29.64 114 SER A N 1
ATOM 647 C CA . SER A 1 91 ? 16.758 50.203 29.521 1.00 30.87 114 SER A CA 1
ATOM 648 C C . SER A 1 91 ? 15.394 50.013 30.207 1.00 27.37 114 SER A C 1
ATOM 649 O O . SER A 1 91 ? 14.996 48.873 30.542 1.00 28.09 114 SER A O 1
ATOM 652 N N . ASN A 1 92 ? 14.652 51.104 30.417 1.00 25.05 115 ASN A N 1
ATOM 653 C CA . ASN A 1 92 ? 13.474 51.025 31.269 1.00 24.10 115 ASN A CA 1
ATOM 654 C C . ASN A 1 92 ? 12.165 50.947 30.466 1.00 23.84 115 ASN A C 1
ATOM 655 O O . ASN A 1 92 ? 11.112 51.233 31.003 1.00 22.29 115 ASN A O 1
ATOM 660 N N . SER A 1 93 ? 12.226 50.458 29.217 1.00 23.06 116 SER A N 1
ATOM 661 C CA . SER A 1 93 ? 11.024 50.225 28.418 1.00 21.96 116 SER A CA 1
ATOM 662 C C . SER A 1 93 ? 10.185 49.096 29.014 1.00 19.97 116 SER A C 1
ATOM 663 O O . SER A 1 93 ? 10.728 48.078 29.391 1.00 20.42 116 SER A O 1
ATOM 666 N N . TYR A 1 94 ? 8.862 49.269 29.032 1.00 21.16 117 TYR A N 1
ATOM 667 C CA . TYR A 1 94 ? 7.961 48.201 29.396 1.00 20.18 117 TYR A CA 1
ATOM 668 C C . TYR A 1 94 ? 8.092 47.038 28.404 1.00 19.85 117 TYR A C 1
ATOM 669 O O . TYR A 1 94 ? 8.048 45.882 28.806 1.00 20.06 117 TYR A O 1
ATOM 678 N N . SER A 1 95 ? 8.246 47.362 27.109 1.00 19.75 118 SER A N 1
ATOM 679 C CA A SER A 1 95 ? 8.308 46.337 26.056 0.60 19.84 118 SER A CA 1
ATOM 680 C CA B SER A 1 95 ? 8.330 46.301 26.096 0.40 18.89 118 SER A CA 1
ATOM 681 C C . SER A 1 95 ? 9.706 46.324 25.425 1.00 18.83 118 SER A C 1
ATOM 682 O O . SER A 1 95 ? 10.250 47.362 25.066 1.00 19.84 118 SER A O 1
ATOM 687 N N . GLY A 1 96 ? 10.288 45.127 25.294 1.00 18.19 119 GLY A N 1
ATOM 688 C CA . GLY A 1 96 ? 11.582 44.971 24.697 1.00 18.51 119 GLY A CA 1
ATOM 689 C C . GLY A 1 96 ? 11.599 43.697 23.860 1.00 18.24 119 GLY A C 1
ATOM 690 O O . GLY A 1 96 ? 11.058 42.667 24.266 1.00 19.49 119 GLY A O 1
ATOM 691 N N . PHE A 1 97 ? 12.223 43.799 22.692 1.00 17.79 120 PHE A N 1
ATOM 692 C CA A PHE A 1 97 ? 12.358 42.687 21.781 0.40 18.03 120 PHE A CA 1
ATOM 693 C CA B PHE A 1 97 ? 12.320 42.716 21.721 0.60 16.42 120 PHE A CA 1
ATOM 694 C C . PHE A 1 97 ? 13.735 42.765 21.146 1.00 18.72 120 PHE A C 1
ATOM 695 O O . PHE A 1 97 ? 14.036 43.749 20.469 1.00 20.76 120 PHE A O 1
ATOM 710 N N . LEU A 1 98 ? 14.542 41.742 21.404 1.00 15.97 121 LEU A N 1
ATOM 711 C CA . LEU A 1 98 ? 15.883 41.688 20.880 1.00 17.56 121 LEU A CA 1
ATOM 712 C C . LEU A 1 98 ? 16.031 40.423 20.039 1.00 16.29 121 LEU A C 1
ATOM 713 O O . LEU A 1 98 ? 15.796 39.324 20.524 1.00 16.61 121 LEU A O 1
ATOM 718 N N . GLN A 1 99 ? 16.386 40.620 18.760 1.00 16.16 122 GLN A N 1
ATOM 719 C CA . GLN A 1 99 ? 16.600 39.553 17.829 1.00 16.34 122 GLN A CA 1
ATOM 720 C C . GLN A 1 99 ? 18.091 39.469 17.539 1.00 17.12 122 GLN A C 1
ATOM 721 O O . GLN A 1 99 ? 18.692 40.457 17.152 1.00 16.58 122 GLN A O 1
ATOM 727 N N . MET A 1 100 ? 18.640 38.288 17.760 1.00 16.65 123 MET A N 1
ATOM 728 C CA . MET A 1 100 ? 19.994 37.900 17.367 1.00 18.12 123 MET A CA 1
ATOM 729 C C . MET A 1 100 ? 19.893 36.859 16.252 1.00 18.08 123 MET A C 1
ATOM 730 O O . MET A 1 100 ? 18.819 36.369 15.944 1.00 18.35 123 MET A O 1
ATOM 735 N N . GLU A 1 101 ? 21.025 36.522 15.651 1.00 19.22 124 GLU A N 1
ATOM 736 C CA . GLU A 1 101 ? 21.036 35.542 14.605 1.00 21.37 124 GLU A CA 1
ATOM 737 C C . GLU A 1 101 ? 20.411 34.226 15.096 1.00 21.07 124 GLU A C 1
ATOM 738 O O . GLU A 1 101 ? 19.584 33.642 14.394 1.00 23.20 124 GLU A O 1
ATOM 744 N N . ASN A 1 102 ? 20.774 33.786 16.303 1.00 19.54 125 ASN A N 1
ATOM 745 C CA . ASN A 1 102 ? 20.440 32.435 16.738 1.00 21.24 125 ASN A CA 1
ATOM 746 C C . ASN A 1 102 ? 19.354 32.401 17.828 1.00 19.01 125 ASN A C 1
ATOM 747 O O . ASN A 1 102 ? 18.964 31.327 18.249 1.00 18.69 125 ASN A O 1
ATOM 752 N N . CYS A 1 103 ? 18.832 33.546 18.239 1.00 17.60 126 CYS A N 1
ATOM 753 C CA . CYS A 1 103 ? 17.786 33.549 19.283 1.00 17.41 126 CYS A CA 1
ATOM 754 C C . CYS A 1 103 ? 17.116 34.914 19.341 1.00 16.59 126 CYS A C 1
ATOM 755 O O . CYS A 1 103 ? 17.624 35.895 18.811 1.00 16.14 126 CYS A O 1
ATOM 758 N N . LEU A 1 104 ? 15.950 34.952 20.009 1.00 15.46 127 LEU A N 1
ATOM 759 C CA . LEU A 1 104 ? 15.303 36.207 20.366 1.00 14.91 127 LEU A CA 1
ATOM 760 C C . LEU A 1 104 ? 14.849 36.139 21.827 1.00 15.11 127 LEU A C 1
ATOM 761 O O . LEU A 1 104 ? 14.620 35.036 22.336 1.00 16.86 127 LEU A O 1
ATOM 766 N N . ILE A 1 105 ? 14.689 37.314 22.433 1.00 16.13 128 ILE A N 1
ATOM 767 C CA . ILE A 1 105 ? 13.944 37.467 23.665 1.00 15.89 128 ILE A CA 1
ATOM 768 C C . ILE A 1 105 ? 12.917 38.576 23.467 1.00 16.20 128 ILE A C 1
ATOM 769 O O . ILE A 1 105 ? 13.135 39.511 22.690 1.00 17.48 128 ILE A O 1
ATOM 774 N N . ARG A 1 106 ? 11.775 38.452 24.149 1.00 16.21 129 ARG A N 1
ATOM 775 C CA . ARG A 1 106 ? 10.714 39.405 23.971 1.00 17.37 129 ARG A CA 1
ATOM 776 C C . ARG A 1 106 ? 9.906 39.476 25.264 1.00 16.85 129 ARG A C 1
ATOM 777 O O . ARG A 1 106 ? 9.558 38.439 25.825 1.00 17.92 129 ARG A O 1
ATOM 785 N N . TYR A 1 107 ? 9.608 40.708 25.685 1.00 17.21 130 TYR A N 1
ATOM 786 C CA . TYR A 1 107 ? 8.794 40.909 26.878 1.00 18.40 130 TYR A CA 1
ATOM 787 C C . TYR A 1 107 ? 7.904 42.134 26.697 1.00 18.70 130 TYR A C 1
ATOM 788 O O . TYR A 1 107 ? 8.180 43.014 25.932 1.00 19.10 130 TYR A O 1
ATOM 797 N N . ASP A 1 108 ? 6.804 42.150 27.454 1.00 19.56 131 ASP A N 1
ATOM 798 C CA . ASP A 1 108 ? 5.837 43.186 27.382 1.00 20.88 131 ASP A CA 1
ATOM 799 C C . ASP A 1 108 ? 5.006 43.135 28.665 1.00 19.45 131 ASP A C 1
ATOM 800 O O . ASP A 1 108 ? 5.091 42.169 29.408 1.00 18.64 131 ASP A O 1
ATOM 805 N N . ASN A 1 109 ? 4.204 44.191 28.866 1.00 20.94 132 ASN A N 1
ATOM 806 C CA . ASN A 1 109 ? 3.362 44.336 30.068 1.00 22.27 132 ASN A CA 1
ATOM 807 C C . ASN A 1 109 ? 1.924 43.864 29.790 1.00 23.94 132 ASN A C 1
ATOM 808 O O . ASN A 1 109 ? 1.020 44.130 30.548 1.00 24.70 132 ASN A O 1
ATOM 813 N N . LYS A 1 110 ? 1.731 43.146 28.683 1.00 22.84 133 LYS A N 1
ATOM 814 C CA . LYS A 1 110 ? 0.522 42.421 28.385 1.00 24.72 133 LYS A CA 1
ATOM 815 C C . LYS A 1 110 ? 0.926 41.184 27.585 1.00 24.18 133 LYS A C 1
ATOM 816 O O . LYS A 1 110 ? 2.004 41.156 26.995 1.00 24.13 133 LYS A O 1
ATOM 822 N N . SER A 1 111 ? 0.090 40.160 27.608 1.00 23.66 134 SER A N 1
ATOM 823 C CA . SER A 1 111 ? 0.376 38.954 26.851 1.00 23.14 134 SER A CA 1
ATOM 824 C C . SER A 1 111 ? 0.323 39.265 25.351 1.00 22.23 134 SER A C 1
ATOM 825 O O . SER A 1 111 ? -0.544 39.991 24.877 1.00 22.43 134 SER A O 1
ATOM 828 N N . PHE A 1 112 ? 1.290 38.706 24.615 1.00 20.84 135 PHE A N 1
ATOM 829 C CA . PHE A 1 112 ? 1.279 38.730 23.145 1.00 19.34 135 PHE A CA 1
ATOM 830 C C . PHE A 1 112 ? 1.201 37.295 22.608 1.00 19.41 135 PHE A C 1
ATOM 831 O O . PHE A 1 112 ? 1.328 37.109 21.398 1.00 18.12 135 PHE A O 1
ATOM 839 N N . LEU A 1 113 ? 0.981 36.284 23.462 1.00 18.98 136 LEU A N 1
ATOM 840 C CA . LEU A 1 113 ? 0.980 34.874 23.011 1.00 18.99 136 LEU A CA 1
ATOM 841 C C . LEU A 1 113 ? -0.188 34.627 22.066 1.00 20.01 136 LEU A C 1
ATOM 842 O O . LEU A 1 113 ? -1.364 34.940 22.363 1.00 19.81 136 LEU A O 1
ATOM 847 N N . GLY A 1 114 ? 0.136 34.058 20.899 1.00 18.71 137 GLY A N 1
ATOM 848 C CA . GLY A 1 114 ? -0.858 33.717 19.914 1.00 18.60 137 GLY A CA 1
ATOM 849 C C . GLY A 1 114 ? -1.483 34.904 19.204 1.00 17.14 137 GLY A C 1
ATOM 850 O O . GLY A 1 114 ? -2.467 34.759 18.478 1.00 19.07 137 GLY A O 1
ATOM 851 N N . VAL A 1 115 ? -0.900 36.103 19.377 1.00 17.94 138 VAL A N 1
ATOM 852 C CA . VAL A 1 115 ? -1.342 37.270 18.656 1.00 18.21 138 VAL A CA 1
ATOM 853 C C . VAL A 1 115 ? -0.528 37.375 17.364 1.00 17.99 138 VAL A C 1
ATOM 854 O O . VAL A 1 115 ? 0.692 37.581 17.396 1.00 19.15 138 VAL A O 1
ATOM 858 N N . GLN A 1 116 ? -1.198 37.245 16.241 1.00 17.71 139 GLN A N 1
ATOM 859 C CA . GLN A 1 116 ? -0.550 37.377 14.932 1.00 17.56 139 GLN A CA 1
ATOM 860 C C . GLN A 1 116 ? -0.005 38.797 14.780 1.00 18.04 139 GLN A C 1
ATOM 861 O O . GLN A 1 116 ? -0.634 39.780 15.214 1.00 17.76 139 GLN A O 1
ATOM 867 N N . ASP A 1 117 ? 1.157 38.930 14.119 1.00 15.92 140 ASP A N 1
ATOM 868 C CA . ASP A 1 117 ? 1.657 40.252 13.780 1.00 17.47 140 ASP A CA 1
ATOM 869 C C . ASP A 1 117 ? 2.669 40.081 12.663 1.00 15.84 140 ASP A C 1
ATOM 870 O O . ASP A 1 117 ? 3.759 39.555 12.885 1.00 15.50 140 ASP A O 1
ATOM 875 N N . LYS A 1 118 ? 2.228 40.454 11.470 1.00 16.25 141 LYS A N 1
ATOM 876 C CA . LYS A 1 118 ? 2.981 40.292 10.238 1.00 16.89 141 LYS A CA 1
ATOM 877 C C . LYS A 1 118 ? 3.670 41.600 9.849 1.00 16.59 141 LYS A C 1
ATOM 878 O O . LYS A 1 118 ? 4.165 41.710 8.727 1.00 16.62 141 LYS A O 1
ATOM 884 N N . THR A 1 119 ? 3.641 42.605 10.724 1.00 15.80 142 THR A N 1
ATOM 885 C CA . THR A 1 119 ? 4.221 43.908 10.374 1.00 17.78 142 THR A CA 1
ATOM 886 C C . THR A 1 119 ? 5.731 43.764 10.156 1.00 16.59 142 THR A C 1
ATOM 887 O O . THR A 1 119 ? 6.430 43.039 10.872 1.00 16.46 142 THR A O 1
ATOM 891 N N . LEU A 1 120 ? 6.234 44.531 9.178 1.00 17.58 143 LEU A N 1
ATOM 892 C CA A LEU A 1 120 ? 7.642 44.538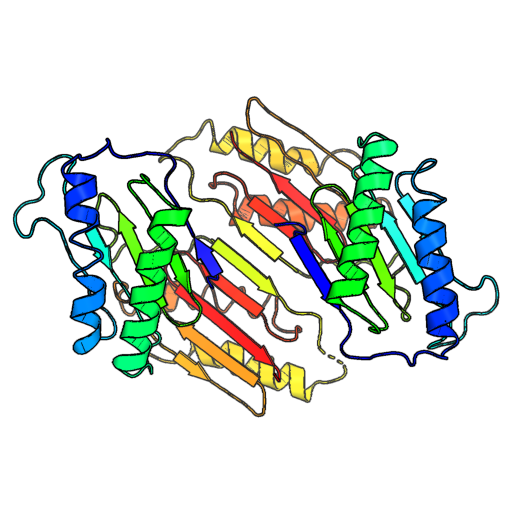 8.887 0.60 15.66 143 LEU A CA 1
ATOM 893 C CA B LEU A 1 120 ? 7.653 44.595 8.838 0.40 16.90 143 LEU A CA 1
ATOM 894 C C . LEU A 1 120 ? 8.437 45.254 9.974 1.00 17.10 143 LEU A C 1
ATOM 895 O O . LEU A 1 120 ? 8.056 46.351 10.428 1.00 18.22 143 LEU A O 1
ATOM 904 N N . ILE A 1 121 ? 9.534 44.621 10.414 1.00 14.30 144 ILE A N 1
ATOM 905 C CA . ILE A 1 121 ? 10.536 45.268 11.196 1.00 15.11 144 ILE A CA 1
ATOM 906 C C . ILE A 1 121 ? 11.717 45.641 10.305 1.00 15.92 144 ILE A C 1
ATOM 907 O O . ILE A 1 121 ? 12.066 46.814 10.202 1.00 16.64 144 ILE A O 1
ATOM 912 N N . LEU A 1 122 ? 12.354 44.666 9.657 1.00 14.51 145 LEU A N 1
ATOM 913 C CA . LEU A 1 122 ? 13.622 44.919 8.981 1.00 14.75 145 LEU A CA 1
ATOM 914 C C . LEU A 1 122 ? 13.753 43.978 7.788 1.00 15.85 145 LEU A C 1
ATOM 915 O O . LEU A 1 122 ? 13.576 42.775 7.906 1.00 15.72 145 LEU A O 1
ATOM 920 N N . ASN A 1 123 ? 14.077 44.522 6.626 1.00 14.56 146 ASN A N 1
ATOM 921 C CA . ASN A 1 123 ? 14.359 43.769 5.420 1.00 15.24 146 ASN A CA 1
ATOM 922 C C . ASN A 1 123 ? 15.622 44.355 4.799 1.00 14.61 146 ASN A C 1
ATOM 923 O O . ASN A 1 123 ? 15.659 45.541 4.471 1.00 15.13 146 ASN A O 1
ATOM 928 N N . LYS A 1 124 ? 16.658 43.537 4.640 1.00 14.36 147 LYS A N 1
ATOM 929 C CA . LYS A 1 124 ? 17.851 43.971 3.927 1.00 15.05 147 LYS A CA 1
ATOM 930 C C . LYS A 1 124 ? 18.184 42.919 2.883 1.00 15.26 147 LYS A C 1
ATOM 931 O O . LYS A 1 124 ? 18.044 41.713 3.131 1.00 16.00 147 LYS A O 1
ATOM 937 N N . CYS A 1 125 ? 18.540 43.353 1.681 1.00 13.83 148 CYS A N 1
ATOM 938 C CA . CYS A 1 125 ? 18.981 42.495 0.588 1.00 15.63 148 CYS A CA 1
ATOM 939 C C . CYS A 1 125 ? 20.474 42.663 0.333 1.00 17.29 148 CYS A C 1
ATOM 940 O O . CYS A 1 125 ? 21.030 43.762 0.479 1.00 18.46 148 CYS A O 1
ATOM 943 N N . GLY A 1 126 ? 21.116 41.587 -0.110 1.00 16.91 149 GLY A N 1
ATOM 944 C CA . GLY A 1 126 ? 22.509 41.657 -0.572 1.00 18.21 149 GLY A CA 1
ATOM 945 C C . GLY A 1 126 ? 22.593 42.289 -1.945 1.00 19.32 149 GLY A C 1
ATOM 946 O O . GLY A 1 126 ? 21.593 42.713 -2.532 1.00 18.57 149 GLY A O 1
ATOM 947 N N . GLN A 1 127 ? 23.816 42.322 -2.506 1.00 22.77 150 GLN A N 1
ATOM 948 C CA . GLN A 1 127 ? 24.026 42.871 -3.856 1.00 24.38 150 GLN A CA 1
ATOM 949 C C . GLN A 1 127 ? 23.585 41.846 -4.896 1.00 23.71 150 GLN A C 1
ATOM 950 O O . GLN A 1 127 ? 23.497 40.648 -4.596 1.00 21.01 150 GLN A O 1
ATOM 956 N N . PRO A 1 128 ? 23.257 42.249 -6.153 1.00 24.14 151 PRO A N 1
ATOM 957 C CA . PRO A 1 128 ? 22.720 41.318 -7.149 1.00 26.09 151 PRO A CA 1
ATOM 958 C C . PRO A 1 128 ? 23.682 40.170 -7.481 1.00 29.07 151 PRO A C 1
ATOM 959 O O . PRO A 1 128 ? 24.882 40.385 -7.478 1.00 27.24 151 PRO A O 1
ATOM 963 N N . MET A 1 129 ? 23.121 38.990 -7.781 1.00 31.43 152 MET A N 1
ATOM 964 C CA . MET A 1 129 ? 23.891 37.854 -8.333 1.00 35.63 152 MET A CA 1
ATOM 965 C C . MET A 1 129 ? 24.358 38.228 -9.747 1.00 39.37 152 MET A C 1
ATOM 966 O O . MET A 1 129 ? 23.743 39.095 -10.388 1.00 40.94 152 MET A O 1
ATOM 971 N N . ASN A 1 132 ? 23.417 36.709 -15.173 1.00 69.45 155 ASN A N 1
ATOM 972 C CA . ASN A 1 132 ? 23.597 35.684 -16.201 1.00 71.82 155 ASN A CA 1
ATOM 973 C C . ASN A 1 132 ? 23.731 34.293 -15.562 1.00 69.87 155 ASN A C 1
ATOM 974 O O . ASN A 1 132 ? 23.692 33.285 -16.279 1.00 66.61 155 ASN A O 1
ATOM 979 N N . ASP A 1 133 ? 23.883 34.243 -14.230 1.00 63.03 156 ASP A N 1
ATOM 980 C CA . ASP A 1 133 ? 24.110 32.991 -13.499 1.00 60.48 156 ASP A CA 1
ATOM 981 C C . ASP A 1 133 ? 22.752 32.386 -13.116 1.00 58.40 156 ASP A C 1
ATOM 982 O O . ASP A 1 133 ? 22.296 32.509 -11.975 1.00 52.30 156 ASP A O 1
ATOM 987 N N . GLN A 1 134 ? 22.119 31.718 -14.085 1.00 57.65 157 GLN A N 1
ATOM 988 C CA . GLN A 1 134 ? 20.778 31.164 -13.925 1.00 57.49 157 GLN A CA 1
ATOM 989 C C . GLN A 1 134 ? 20.788 30.002 -12.927 1.00 54.78 157 GLN A C 1
ATOM 990 O O . GLN A 1 134 ? 19.764 29.729 -12.317 1.00 56.18 157 GLN A O 1
ATOM 996 N N . ASP A 1 135 ? 21.936 29.325 -12.786 1.00 52.29 158 ASP A N 1
ATOM 997 C CA . ASP A 1 135 ? 22.102 28.232 -11.830 1.00 49.59 158 ASP A CA 1
ATOM 998 C C . ASP A 1 135 ? 21.910 28.777 -10.410 1.00 46.61 158 ASP A C 1
ATOM 999 O O . ASP A 1 135 ? 21.178 28.196 -9.610 1.00 41.96 158 ASP A O 1
ATOM 1004 N N . ALA A 1 136 ? 22.597 29.885 -10.116 1.00 37.51 159 ALA A N 1
ATOM 1005 C CA . ALA A 1 136 ? 22.525 30.540 -8.833 1.00 37.67 159 ALA A CA 1
ATOM 1006 C C . ALA A 1 136 ? 21.107 31.089 -8.622 1.00 31.45 159 ALA A C 1
ATOM 1007 O O . ALA A 1 136 ? 20.553 30.939 -7.536 1.00 27.69 159 ALA A O 1
ATOM 1009 N N . LEU A 1 137 ? 20.533 31.733 -9.649 1.00 28.39 160 LEU A N 1
ATOM 1010 C CA . LEU A 1 137 ? 19.207 32.354 -9.519 1.00 29.27 160 LEU A CA 1
ATOM 1011 C C . LEU A 1 137 ? 18.145 31.275 -9.270 1.00 29.19 160 LEU A C 1
ATOM 1012 O O . LEU A 1 137 ? 17.248 31.443 -8.425 1.00 25.10 160 LEU A O 1
ATOM 1017 N N . THR A 1 138 ? 18.278 30.152 -9.986 1.00 29.66 161 THR A N 1
ATOM 1018 C CA . THR A 1 138 ? 17.404 28.982 -9.815 1.00 30.52 161 THR A CA 1
ATOM 1019 C C . THR A 1 138 ? 17.510 28.442 -8.392 1.00 26.64 161 THR A C 1
ATOM 1020 O O . THR A 1 138 ? 16.462 28.195 -7.777 1.00 24.91 161 THR A O 1
ATOM 1024 N N . LYS A 1 139 ? 18.738 28.189 -7.922 1.00 24.78 162 LYS A N 1
ATOM 1025 C CA . LYS A 1 139 ? 18.960 27.666 -6.597 1.00 25.05 162 LYS A CA 1
ATOM 1026 C C . LYS A 1 139 ? 18.329 28.570 -5.546 1.00 22.36 162 LYS A C 1
ATOM 1027 O O . LYS A 1 139 ? 17.735 28.071 -4.6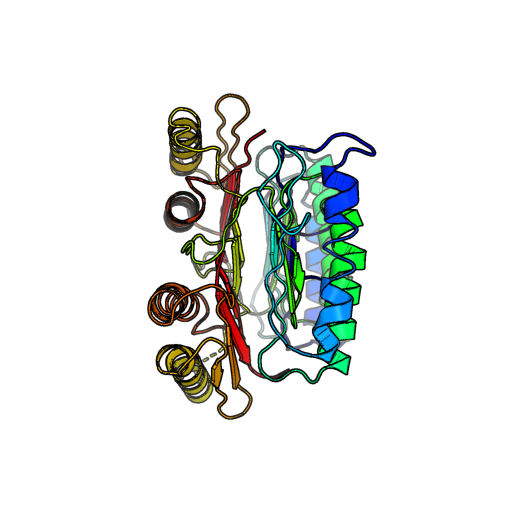24 1.00 21.51 162 LYS A O 1
ATOM 1033 N N . ALA A 1 140 ? 18.583 29.878 -5.638 1.00 20.48 163 ALA A N 1
ATOM 1034 C CA . ALA A 1 140 ? 18.050 30.821 -4.682 1.00 17.91 163 ALA A CA 1
ATOM 1035 C C . ALA A 1 140 ? 16.522 30.772 -4.694 1.00 16.99 163 ALA A C 1
ATOM 1036 O O . ALA A 1 140 ? 15.912 30.671 -3.660 1.00 16.30 163 ALA A O 1
ATOM 1038 N N . SER A 1 141 ? 15.923 30.788 -5.894 1.00 17.44 164 SER A N 1
ATOM 1039 C CA . SER A 1 141 ? 14.470 30.724 -6.025 1.00 17.87 164 SER A CA 1
ATOM 1040 C C . SER A 1 141 ? 13.901 29.454 -5.372 1.00 18.31 164 SER A C 1
ATOM 1041 O O . SER A 1 141 ? 12.897 29.479 -4.615 1.00 18.54 164 SER A O 1
ATOM 1044 N N . ASP A 1 142 ? 14.550 28.333 -5.633 1.00 18.19 165 ASP A N 1
ATOM 1045 C CA . ASP A 1 142 ? 14.092 27.058 -5.153 1.00 20.08 165 ASP A CA 1
ATOM 1046 C C . ASP A 1 142 ? 14.267 26.970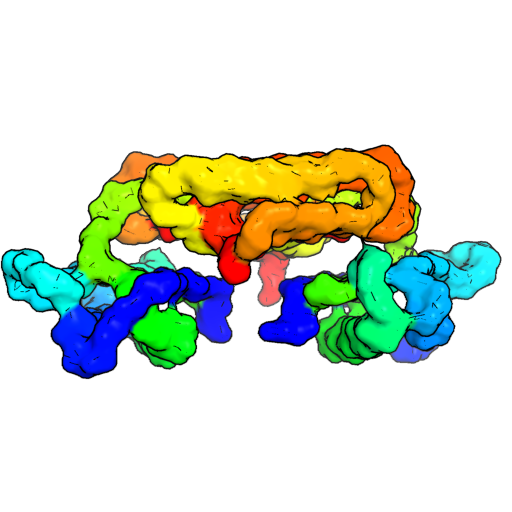 -3.631 1.00 18.17 165 ASP A C 1
ATOM 1047 O O . ASP A 1 142 ? 13.391 26.498 -2.940 1.00 17.59 165 ASP A O 1
ATOM 1052 N N . VAL A 1 143 ? 15.402 27.457 -3.102 1.00 15.38 166 VAL A N 1
ATOM 1053 C CA . VAL A 1 143 ? 15.631 27.422 -1.685 1.00 14.94 166 VAL A CA 1
ATOM 1054 C C . VAL A 1 143 ? 14.591 28.306 -0.975 1.00 14.36 166 VAL A C 1
ATOM 1055 O O . VAL A 1 143 ? 13.989 27.891 0.006 1.00 14.65 166 VAL A O 1
ATOM 1059 N N . ILE A 1 144 ? 14.425 29.549 -1.458 1.00 13.54 167 ILE A N 1
ATOM 1060 C CA . ILE A 1 144 ? 13.540 30.485 -0.770 1.00 15.04 167 ILE A CA 1
ATOM 1061 C C . ILE A 1 144 ? 12.129 29.893 -0.774 1.00 14.29 167 ILE A C 1
ATOM 1062 O O . ILE A 1 144 ? 11.459 29.856 0.246 1.00 15.75 167 ILE A O 1
ATOM 1067 N N . GLY A 1 145 ? 11.728 29.364 -1.921 1.00 15.63 168 GLY A N 1
ATOM 1068 C CA . GLY A 1 145 ? 10.374 28.817 -2.025 1.00 16.44 168 GLY A CA 1
ATOM 1069 C C . GLY A 1 145 ? 10.182 27.598 -1.159 1.00 18.61 168 GLY A C 1
ATOM 1070 O O . GLY A 1 145 ? 9.100 27.355 -0.589 1.00 19.85 168 GLY A O 1
ATOM 1071 N N . SER A 1 146 ? 11.236 26.810 -1.012 1.00 17.28 169 SER A N 1
ATOM 1072 C CA . SER A 1 146 ? 11.177 25.600 -0.186 1.00 19.23 169 SER A CA 1
ATOM 1073 C C . SER A 1 146 ? 10.841 25.927 1.269 1.00 17.83 169 SER A C 1
ATOM 1074 O O . SER A 1 146 ? 10.247 25.122 1.973 1.00 19.99 169 SER A O 1
ATOM 1077 N N . LEU A 1 147 ? 11.243 27.112 1.743 1.00 15.17 170 LEU A N 1
ATOM 1078 C CA . LEU A 1 147 ? 10.940 27.531 3.105 1.00 14.90 170 LEU A CA 1
ATOM 1079 C C . LEU A 1 147 ? 9.418 27.618 3.313 1.00 16.10 170 LEU A C 1
ATOM 1080 O O . LEU A 1 147 ? 8.959 27.481 4.439 1.00 18.15 170 LEU A O 1
ATOM 1085 N N . GLY A 1 148 ? 8.658 27.951 2.273 1.00 16.78 171 GLY A N 1
ATOM 1086 C CA . GLY A 1 148 ? 7.194 28.135 2.418 1.00 18.06 171 GLY A CA 1
ATOM 1087 C C . GLY A 1 148 ? 6.453 26.816 2.466 1.00 20.22 171 GLY A C 1
ATOM 1088 O O . GLY A 1 148 ? 5.329 26.766 2.944 1.00 19.70 171 GLY A O 1
ATOM 1089 N N . THR A 1 149 ? 7.056 25.751 1.938 1.00 21.69 172 THR A N 1
ATOM 1090 C CA . THR A 1 149 ? 6.337 24.491 1.785 1.00 23.71 172 THR A CA 1
ATOM 1091 C C . THR A 1 149 ? 6.755 23.556 2.901 1.00 25.84 172 THR A C 1
ATOM 1092 O O . THR A 1 149 ? 6.187 22.478 3.070 1.00 28.24 172 THR A O 1
ATOM 1096 N N . GLY A 1 150 ? 7.773 23.981 3.646 1.00 29.27 173 GLY A N 1
ATOM 1097 C CA . GLY A 1 150 ? 8.299 23.282 4.751 1.00 30.01 173 GLY A CA 1
ATOM 1098 C C . GLY A 1 150 ? 7.327 23.362 5.888 1.00 30.31 173 GLY A C 1
ATOM 1099 O O . GLY A 1 150 ? 6.359 24.123 5.806 1.00 34.61 173 GLY A O 1
ATOM 1100 N N . ASP A 1 151 ? 7.562 22.556 6.922 1.00 31.26 174 ASP A N 1
ATOM 1101 C CA . ASP A 1 151 ? 6.557 22.346 7.954 1.00 38.23 174 ASP A CA 1
ATOM 1102 C C . ASP A 1 151 ? 7.087 22.830 9.307 1.00 35.54 174 ASP A C 1
ATOM 1103 O O . ASP A 1 151 ? 8.298 22.842 9.564 1.00 40.16 174 ASP A O 1
ATOM 1108 N N . GLY A 1 152 ? 6.137 23.276 10.131 1.00 28.71 175 GLY A N 1
ATOM 1109 C CA . GLY A 1 152 ? 6.367 23.686 11.496 1.00 26.30 175 GLY A CA 1
ATOM 1110 C C . GLY A 1 152 ? 7.024 25.051 11.595 1.00 20.93 175 GLY A C 1
ATOM 1111 O O . GLY A 1 152 ? 7.059 25.832 10.616 1.00 20.23 175 GLY A O 1
ATOM 1112 N N . SER A 1 153 ? 7.526 25.345 12.787 1.00 18.60 176 SER A N 1
ATOM 1113 C CA . SER A 1 153 ? 7.870 26.709 13.133 1.00 17.94 176 SER A CA 1
ATOM 1114 C C . SER A 1 153 ? 9.327 27.041 12.831 1.00 17.08 176 SER A C 1
ATOM 1115 O O . SER A 1 153 ? 9.726 28.192 12.952 1.00 16.49 176 SER A O 1
ATOM 1118 N N . TYR A 1 154 ? 10.141 26.028 12.524 1.00 16.38 177 TYR A N 1
ATOM 1119 C CA . TYR A 1 154 ? 11.545 26.243 12.154 1.00 15.36 177 TYR A CA 1
ATOM 1120 C C . TYR A 1 154 ? 11.833 25.447 10.891 1.00 16.36 177 TYR A C 1
ATOM 1121 O O . TYR A 1 154 ? 11.603 24.232 10.848 1.00 17.06 177 TYR A O 1
ATOM 1130 N N . ARG A 1 155 ? 12.253 26.122 9.834 1.00 13.72 178 ARG A N 1
ATOM 1131 C CA . ARG A 1 155 ? 12.378 25.485 8.538 1.00 13.75 178 ARG A CA 1
ATOM 1132 C C . ARG A 1 155 ? 13.716 25.875 7.922 1.00 13.59 178 ARG A C 1
ATOM 1133 O O . ARG A 1 155 ? 14.127 27.011 8.001 1.00 13.47 178 ARG A O 1
ATOM 1141 N N . THR A 1 156 ? 14.389 24.910 7.302 1.00 13.06 179 THR A N 1
ATOM 1142 C CA . THR A 1 156 ? 15.648 25.202 6.628 1.00 13.25 179 THR A CA 1
ATOM 1143 C C . THR A 1 156 ? 15.666 24.470 5.291 1.00 12.34 179 THR A C 1
ATOM 1144 O O . THR A 1 156 ? 14.953 23.484 5.092 1.00 12.99 179 THR A O 1
ATOM 1148 N N . GLY A 1 157 ? 16.404 25.027 4.336 1.00 12.32 180 GLY A N 1
ATOM 1149 C CA . GLY A 1 157 ? 16.575 24.445 3.042 1.00 13.15 180 GLY A CA 1
ATOM 1150 C C . GLY A 1 157 ? 17.907 24.850 2.470 1.00 13.69 180 GLY A C 1
ATOM 1151 O O . GLY A 1 157 ? 18.404 25.935 2.763 1.00 14.94 180 GLY A O 1
ATOM 1152 N N . GLY A 1 158 ? 18.520 24.013 1.652 1.00 12.59 181 GLY A N 1
ATOM 1153 C CA . GLY A 1 158 ? 19.774 24.384 1.043 1.00 13.44 181 GLY A CA 1
ATOM 1154 C C . GLY A 1 158 ? 19.998 23.624 -0.244 1.00 13.18 181 GLY A C 1
ATOM 1155 O O . GLY A 1 158 ? 19.514 22.504 -0.434 1.00 12.60 181 GLY A O 1
ATOM 1156 N N . ASN A 1 159 ? 20.709 24.276 -1.157 1.00 13.25 182 ASN A N 1
ATOM 1157 C CA A ASN A 1 159 ? 21.063 23.724 -2.476 0.50 14.82 182 ASN A CA 1
ATOM 1158 C CA B ASN A 1 159 ? 21.130 23.629 -2.349 0.50 13.81 182 ASN A CA 1
ATOM 1159 C C . ASN A 1 159 ? 22.469 24.247 -2.747 1.00 15.06 182 ASN A C 1
ATOM 1160 O O . ASN A 1 159 ? 22.632 25.471 -2.799 1.00 14.69 182 ASN A O 1
ATOM 1169 N N . GLY A 1 160 ? 23.464 23.386 -2.919 1.00 15.12 183 GLY A N 1
ATOM 1170 C CA . GLY A 1 160 ? 24.784 23.922 -3.179 1.00 16.80 183 GLY A CA 1
ATOM 1171 C C . GLY A 1 160 ? 25.269 24.760 -2.030 1.00 17.57 183 GLY A C 1
ATOM 1172 O O . GLY A 1 160 ? 25.232 24.347 -0.889 1.00 17.91 183 GLY A O 1
ATOM 1173 N N . ASN A 1 161 ? 25.670 26.001 -2.341 1.00 18.12 184 ASN A N 1
ATOM 1174 C CA . ASN A 1 161 ? 26.160 26.928 -1.372 1.00 19.47 184 ASN A CA 1
ATOM 1175 C C . ASN A 1 161 ? 25.058 27.911 -0.932 1.00 18.26 184 ASN A C 1
ATOM 1176 O O . ASN A 1 161 ? 25.358 28.885 -0.282 1.00 20.62 184 ASN A O 1
ATOM 1181 N N . VAL A 1 162 ? 23.813 27.642 -1.321 1.00 15.32 185 VAL A N 1
ATOM 1182 C CA . VAL A 1 162 ? 22.694 28.518 -0.978 1.00 15.77 185 VAL A CA 1
ATOM 1183 C C . VAL A 1 162 ? 21.979 27.907 0.215 1.00 15.13 185 VAL A C 1
ATOM 1184 O O . VAL A 1 162 ? 21.620 26.708 0.204 1.00 15.41 185 VAL A O 1
ATOM 1188 N N . GLN A 1 163 ? 21.738 28.711 1.234 1.00 14.09 186 GLN A N 1
ATOM 1189 C CA . GLN A 1 163 ? 21.106 28.212 2.465 1.00 15.11 186 GLN A CA 1
ATOM 1190 C C . GLN A 1 163 ? 19.954 29.155 2.810 1.00 15.21 186 GLN A C 1
ATOM 1191 O O . GLN A 1 163 ? 20.161 30.365 2.791 1.00 15.54 186 GLN A O 1
ATOM 1197 N N . GLY A 1 164 ? 18.825 28.606 3.243 1.00 12.94 187 GLY A N 1
ATOM 1198 C CA . GLY A 1 164 ? 17.703 29.396 3.731 1.00 13.11 187 GLY A CA 1
ATOM 1199 C C . GLY A 1 164 ? 17.251 28.918 5.083 1.00 13.14 187 GLY A C 1
ATOM 1200 O O . GLY A 1 164 ? 17.360 27.725 5.420 1.00 13.02 187 GLY A O 1
ATOM 1201 N N . VAL A 1 165 ? 16.750 29.854 5.878 1.00 12.37 188 VAL A N 1
ATOM 1202 C CA . VAL A 1 165 ? 16.207 29.584 7.190 1.00 13.16 188 VAL A CA 1
ATOM 1203 C C . VAL A 1 165 ? 14.937 30.409 7.343 1.00 13.29 188 VAL A C 1
ATOM 1204 O O . VAL A 1 165 ? 14.900 31.606 7.014 1.00 13.70 188 VAL A O 1
ATOM 1208 N N . ALA A 1 166 ? 13.927 29.806 7.940 1.00 12.45 189 ALA A N 1
ATOM 1209 C CA . ALA A 1 166 ? 12.691 30.574 8.299 1.00 12.31 189 ALA A CA 1
ATOM 1210 C C . ALA A 1 166 ? 12.240 30.126 9.667 1.00 12.90 189 ALA A C 1
ATOM 1211 O O . ALA A 1 166 ? 12.355 28.950 10.018 1.00 14.88 189 ALA A O 1
ATOM 1213 N N . GLN A 1 167 ? 11.761 31.042 10.489 1.00 12.67 190 GLN A N 1
ATOM 1214 C CA . GLN A 1 167 ? 11.308 30.650 11.840 1.00 14.17 190 GLN A CA 1
ATOM 1215 C C . GLN A 1 167 ? 10.137 31.546 12.233 1.00 14.15 190 GLN A C 1
ATOM 1216 O O . GLN A 1 167 ? 10.153 32.773 11.964 1.00 15.27 190 GLN A O 1
ATOM 1222 N N . CYS A 1 168 ? 9.127 30.935 12.834 1.00 13.44 191 CYS A N 1
ATOM 1223 C CA A CYS A 1 168 ? 8.023 31.619 13.477 0.55 13.90 191 CYS A CA 1
ATOM 1224 C CA B CYS A 1 168 ? 8.013 31.631 13.466 0.15 14.46 191 CYS A CA 1
ATOM 1225 C CA C CYS A 1 168 ? 8.081 31.731 13.442 0.30 15.23 191 CYS A CA 1
ATOM 1226 C C . CYS A 1 168 ? 8.216 31.671 14.978 1.00 14.75 191 CYS A C 1
ATOM 1227 O O . CYS A 1 168 ? 8.696 30.717 15.569 1.00 14.69 191 CYS A O 1
ATOM 1234 N N . SER A 1 169 ? 7.798 32.771 15.600 1.00 13.69 192 SER A N 1
ATOM 1235 C CA . SER A 1 169 ? 7.697 32.836 17.029 1.00 14.42 192 SER A CA 1
ATOM 1236 C C . SER A 1 169 ? 6.881 31.623 17.511 1.00 14.09 192 SER A C 1
ATOM 1237 O O . SER A 1 169 ? 5.838 31.322 16.960 1.00 14.32 192 SER A O 1
ATOM 1240 N N . GLY A 1 170 ? 7.352 31.011 18.597 1.00 15.30 193 GLY A N 1
ATOM 1241 C CA . GLY A 1 170 ? 6.857 29.710 19.074 1.00 15.87 193 GLY A CA 1
ATOM 1242 C C . GLY A 1 170 ? 5.435 29.767 19.573 1.00 17.50 193 GLY A C 1
ATOM 1243 O O . GLY A 1 170 ? 4.837 28.708 19.757 1.00 18.76 193 GLY A O 1
ATOM 1244 N N . ASP A 1 171 ? 4.889 30.972 19.795 1.00 16.78 194 ASP A N 1
ATOM 1245 C CA . ASP A 1 171 ? 3.535 31.126 20.307 1.00 17.25 194 ASP A CA 1
ATOM 1246 C C . ASP A 1 171 ? 2.482 31.082 19.200 1.00 18.50 194 ASP A C 1
ATOM 1247 O O . ASP A 1 171 ? 1.286 30.998 19.510 1.00 19.28 194 ASP A O 1
ATOM 1252 N N . LEU A 1 172 ? 2.890 31.153 17.923 1.00 15.70 195 LEU A N 1
ATOM 1253 C CA . LEU A 1 172 ? 1.950 31.155 16.817 1.00 16.18 195 LEU A CA 1
ATOM 1254 C C . LEU A 1 172 ? 1.424 29.735 16.597 1.00 16.48 195 LEU A C 1
ATOM 1255 O O . LEU A 1 172 ? 2.169 28.778 16.725 1.00 17.07 195 LEU A O 1
ATOM 1260 N N . SER A 1 173 ? 0.159 29.670 16.179 1.00 17.10 196 SER A N 1
ATOM 1261 C CA . SER A 1 173 ? -0.420 28.398 15.750 1.00 18.12 196 SER A CA 1
ATOM 1262 C C . SER A 1 173 ? 0.200 27.972 14.421 1.00 19.08 196 SER A C 1
ATOM 1263 O O . SER A 1 173 ? 0.856 28.747 13.732 1.00 17.27 196 SER A O 1
ATOM 1266 N N . THR A 1 174 ? -0.077 26.736 14.017 1.00 18.60 197 THR A N 1
ATOM 1267 C CA . THR A 1 174 ? 0.375 26.264 12.719 1.00 18.00 197 THR A CA 1
ATOM 1268 C C . THR A 1 174 ? -0.067 27.199 11.594 1.00 18.08 197 THR A C 1
ATOM 1269 O O . THR A 1 174 ? 0.743 27.589 10.718 1.00 18.16 197 THR A O 1
ATOM 1273 N N . SER A 1 175 ? -1.348 27.569 11.581 1.00 17.92 198 SER A N 1
ATOM 1274 C CA A SER A 1 175 ? -1.920 28.411 10.586 0.70 18.27 198 SER A CA 1
ATOM 1275 C CA B SER A 1 175 ? -1.868 28.396 10.514 0.30 16.72 198 SER A CA 1
ATOM 1276 C C . SER A 1 175 ? -1.283 29.812 10.622 1.00 16.10 198 SER A C 1
ATOM 1277 O O . SER A 1 175 ? -0.973 30.401 9.602 1.00 16.53 198 SER A O 1
ATOM 1282 N N . GLN A 1 176 ? -1.180 30.337 11.841 1.00 15.56 199 GLN A N 1
ATOM 1283 C CA . GLN A 1 176 ? -0.626 31.712 11.974 1.00 15.18 199 GLN A CA 1
ATOM 1284 C C . GLN A 1 176 ? 0.821 31.736 11.466 1.00 14.87 199 GLN A C 1
ATOM 1285 O O . GLN A 1 176 ? 1.241 32.664 10.790 1.00 15.68 199 GLN A O 1
ATOM 1291 N N . CYS A 1 177 ? 1.546 30.686 11.811 1.00 14.19 200 CYS A N 1
ATOM 1292 C CA . CYS A 1 177 ? 2.937 30.557 11.382 1.00 14.39 200 CYS A CA 1
ATOM 1293 C C . CYS A 1 177 ? 3.035 30.544 9.855 1.00 14.42 200 CYS A C 1
ATOM 1294 O O . CYS A 1 177 ? 3.810 31.305 9.266 1.00 14.54 200 CYS A O 1
ATOM 1297 N N . GLN A 1 178 ? 2.235 29.688 9.204 1.00 14.39 201 GLN A N 1
ATOM 1298 C CA . GLN A 1 178 ? 2.276 29.638 7.771 1.00 14.50 201 GLN A CA 1
ATOM 1299 C C . GLN A 1 178 ? 1.890 30.984 7.134 1.00 15.17 201 GLN A C 1
ATOM 1300 O O . GLN A 1 178 ? 2.449 31.380 6.105 1.00 16.57 201 GLN A O 1
ATOM 1306 N N . ASP A 1 179 ? 0.902 31.686 7.707 1.00 15.89 202 ASP A N 1
ATOM 1307 C CA . ASP A 1 179 ? 0.465 32.962 7.205 1.00 17.59 202 ASP A CA 1
ATOM 1308 C C . ASP A 1 179 ? 1.621 33.972 7.316 1.00 15.80 202 ASP A C 1
ATOM 1309 O O . ASP A 1 179 ? 1.899 34.691 6.353 1.00 16.96 202 ASP A O 1
ATOM 1314 N N . CYS A 1 180 ? 2.256 34.021 8.496 1.00 15.20 203 CYS A N 1
ATOM 1315 C CA . CYS A 1 180 ? 3.368 34.953 8.697 1.00 15.40 203 CYS A CA 1
ATOM 1316 C C . CYS A 1 180 ? 4.489 34.636 7.681 1.00 14.60 203 CYS A C 1
ATOM 1317 O O . CYS A 1 180 ? 5.018 35.520 7.012 1.00 14.57 203 CYS A O 1
ATOM 1320 N N . LEU A 1 181 ? 4.881 33.364 7.626 1.00 14.80 204 LEU A N 1
ATOM 1321 C CA . LEU A 1 181 ? 5.987 32.963 6.728 1.00 15.04 204 LEU A CA 1
ATOM 1322 C C . LEU A 1 181 ? 5.663 33.167 5.256 1.00 15.59 204 LEU A C 1
ATOM 1323 O O . LEU A 1 181 ? 6.546 33.534 4.477 1.00 14.10 204 LEU A O 1
ATOM 1328 N N A SER A 1 182 ? 4.403 32.946 4.858 0.50 16.00 205 SER A N 1
ATOM 1329 N N B SER A 1 182 ? 4.418 32.918 4.829 0.50 16.29 205 SER A N 1
ATOM 1330 C CA A SER A 1 182 ? 4.010 33.196 3.476 0.50 16.77 205 SER A CA 1
ATOM 1331 C CA B SER A 1 182 ? 4.084 33.133 3.416 0.50 17.23 205 SER A CA 1
ATOM 1332 C C A SER A 1 182 ? 4.343 34.650 3.111 0.50 16.11 205 SER A C 1
ATOM 1333 C C B SER A 1 182 ? 4.357 34.602 3.051 0.50 16.49 205 SER A C 1
ATOM 1334 O O A SER A 1 182 ? 4.938 34.924 2.064 0.50 16.65 205 SER A O 1
ATOM 1335 O O B SER A 1 182 ? 4.850 34.921 1.960 0.50 17.42 205 SER A O 1
ATOM 1340 N N A ASP A 1 183 ? 3.986 35.584 3.996 0.50 15.61 206 ASP A N 1
ATOM 1341 N N B ASP A 1 183 ? 4.069 35.501 3.996 0.50 15.68 206 ASP A N 1
ATOM 1342 C CA A ASP A 1 183 ? 4.300 36.986 3.773 0.50 16.16 206 ASP A CA 1
ATOM 1343 C CA B ASP A 1 183 ? 4.278 36.938 3.822 0.50 15.99 206 ASP A CA 1
ATOM 1344 C C A ASP A 1 183 ? 5.823 37.174 3.713 0.50 15.08 206 ASP A C 1
ATOM 1345 C C B ASP A 1 183 ? 5.782 37.256 3.796 0.50 14.93 206 ASP A C 1
ATOM 1346 O O A ASP A 1 183 ? 6.348 37.718 2.708 0.50 16.11 206 ASP A O 1
ATOM 1347 O O B ASP A 1 183 ? 6.254 37.969 2.907 0.50 17.02 206 ASP A O 1
ATOM 1356 N N . ALA A 1 184 ? 6.533 36.695 4.744 1.00 14.62 207 ALA A N 1
ATOM 1357 C CA . ALA A 1 184 ? 7.972 36.969 4.842 1.00 13.84 207 ALA A CA 1
ATOM 1358 C C . ALA A 1 184 ? 8.717 36.415 3.630 1.00 13.83 207 ALA A C 1
ATOM 1359 O O . ALA A 1 184 ? 9.578 37.073 3.070 1.00 14.26 207 ALA A O 1
ATOM 1361 N N . ILE A 1 185 ? 8.398 35.165 3.283 1.00 13.98 208 ILE A N 1
ATOM 1362 C CA . ILE A 1 185 ? 9.059 34.519 2.153 1.00 14.58 208 ILE A CA 1
ATOM 1363 C C . ILE A 1 185 ? 8.694 35.223 0.837 1.00 14.63 208 ILE A C 1
ATOM 1364 O O . ILE A 1 185 ? 9.549 35.373 -0.031 1.00 15.28 208 ILE A O 1
ATOM 1369 N N . GLY A 1 186 ? 7.425 35.638 0.680 1.00 14.55 209 GLY A N 1
ATOM 1370 C CA . GLY A 1 186 ? 7.018 36.372 -0.487 1.00 14.90 209 GLY A CA 1
ATOM 1371 C C . GLY A 1 186 ? 7.835 37.641 -0.687 1.00 14.85 209 GLY A C 1
ATOM 1372 O O . GLY A 1 186 ? 8.304 37.914 -1.791 1.00 15.59 209 GLY A O 1
ATOM 1373 N N A ARG A 1 187 ? 8.018 38.396 0.401 0.70 15.10 210 ARG A N 1
ATOM 1374 N N B ARG A 1 187 ? 8.006 38.400 0.395 0.30 14.58 210 ARG A N 1
ATOM 1375 C CA A ARG A 1 187 ? 8.823 39.612 0.384 0.70 16.01 210 ARG A CA 1
ATOM 1376 C CA B ARG A 1 187 ? 8.816 39.597 0.384 0.30 14.61 210 ARG A CA 1
ATOM 1377 C C A ARG A 1 187 ? 10.284 39.269 0.070 0.70 15.59 210 ARG A C 1
ATOM 1378 C C B ARG A 1 187 ? 10.268 39.250 0.044 0.30 14.65 210 ARG A C 1
ATOM 1379 O O A ARG A 1 187 ? 10.954 39.945 -0.722 0.70 14.77 210 ARG A O 1
ATOM 1380 O O B ARG A 1 187 ? 10.892 39.911 -0.791 0.30 14.60 210 ARG A O 1
ATOM 1395 N N . LEU A 1 188 ? 10.799 38.208 0.696 1.00 14.08 211 LEU A N 1
ATOM 1396 C CA . LEU A 1 188 ? 12.207 37.819 0.517 1.00 14.16 211 LEU A CA 1
ATOM 1397 C C . LEU A 1 188 ? 12.473 37.484 -0.949 1.00 14.39 211 LEU A C 1
ATOM 1398 O O . LEU A 1 188 ? 13.447 37.922 -1.524 1.00 15.49 211 LEU A O 1
ATOM 1403 N N . LYS A 1 189 ? 11.563 36.717 -1.541 1.00 14.46 212 LYS A N 1
ATOM 1404 C CA . LYS A 1 189 ? 11.722 36.357 -2.938 1.00 15.88 212 LYS A CA 1
ATOM 1405 C C . LYS A 1 189 ? 11.563 37.589 -3.842 1.00 16.50 212 LYS A C 1
ATOM 1406 O O . LYS A 1 189 ? 12.344 37.805 -4.760 1.00 18.26 212 LYS A O 1
ATOM 1412 N N A SER A 1 190 ? 10.515 38.376 -3.597 0.70 16.65 213 SER A N 1
ATOM 1413 N N B SER A 1 190 ? 10.524 38.388 -3.609 0.30 16.14 213 SER A N 1
ATOM 1414 C CA A SER A 1 190 ? 10.198 39.471 -4.503 0.70 18.50 213 SER A CA 1
ATOM 1415 C CA B SER A 1 190 ? 10.217 39.437 -4.565 0.30 16.50 213 SER A CA 1
ATOM 1416 C C A SER A 1 190 ? 11.305 40.520 -4.475 0.70 17.96 213 SER A C 1
ATOM 1417 C C B SER A 1 190 ? 11.219 40.589 -4.463 0.30 16.90 213 SER A C 1
ATOM 1418 O O A SER A 1 190 ? 11.739 41.027 -5.513 0.70 20.63 213 SER A O 1
ATOM 1419 O O B SER A 1 190 ? 11.460 41.265 -5.456 0.30 18.85 213 SER A O 1
ATOM 1424 N N . ASP A 1 191 ? 11.793 40.815 -3.278 1.00 16.68 214 ASP A N 1
ATOM 1425 C CA . ASP A 1 191 ? 12.738 41.907 -3.139 1.00 17.91 214 ASP A CA 1
ATOM 1426 C C . ASP A 1 191 ? 14.196 41.471 -3.189 1.00 17.57 214 ASP A C 1
ATOM 1427 O O . ASP A 1 191 ? 15.007 42.247 -3.725 1.00 19.12 214 ASP A O 1
ATOM 1432 N N . CYS A 1 192 ? 14.544 40.292 -2.652 1.00 15.76 215 CYS A N 1
ATOM 1433 C CA . CYS A 1 192 ? 15.945 39.855 -2.536 1.00 16.02 215 CYS A CA 1
ATOM 1434 C C . CYS A 1 192 ? 16.234 38.604 -3.388 1.00 17.35 215 CYS A C 1
ATOM 1435 O O . CYS A 1 192 ? 17.338 38.113 -3.317 1.00 17.08 215 CYS A O 1
ATOM 1438 N N . GLY A 1 193 ? 15.284 38.122 -4.183 1.00 17.16 216 GLY A N 1
ATOM 1439 C CA . GLY A 1 193 ? 15.403 36.783 -4.797 1.00 19.66 216 GLY A CA 1
ATOM 1440 C C . GLY A 1 193 ? 16.523 36.694 -5.823 1.00 21.64 216 GLY A C 1
ATOM 1441 O O . GLY A 1 193 ? 16.982 35.610 -6.118 1.00 22.77 216 GLY A O 1
ATOM 1442 N N A MET A 1 194 ? 16.933 37.845 -6.363 0.70 22.43 217 MET A N 1
ATOM 1443 N N B MET A 1 194 ? 16.962 37.819 -6.381 0.30 21.32 217 MET A N 1
ATOM 1444 C CA A MET A 1 194 ? 18.006 37.913 -7.352 0.70 24.08 217 MET A CA 1
ATOM 1445 C CA B MET A 1 194 ? 18.076 37.760 -7.312 0.30 21.51 217 MET A CA 1
ATOM 1446 C C A MET A 1 194 ? 19.334 38.349 -6.716 0.70 23.48 217 MET A C 1
ATOM 1447 C C B MET A 1 194 ? 19.290 38.486 -6.723 0.30 21.73 217 MET A C 1
ATOM 1448 O O A MET A 1 194 ? 20.325 38.493 -7.448 0.70 22.17 217 MET A O 1
ATOM 1449 O O B MET A 1 194 ? 20.146 38.960 -7.472 0.30 22.24 217 MET A O 1
ATOM 1458 N N . ALA A 1 195 ? 19.366 38.520 -5.381 1.00 20.46 218 ALA A N 1
ATOM 1459 C CA . ALA A 1 195 ? 20.494 39.055 -4.633 1.00 19.15 218 ALA A CA 1
ATOM 1460 C C . ALA A 1 195 ? 21.310 37.920 -3.990 1.00 19.08 218 ALA A C 1
ATOM 1461 O O . ALA A 1 195 ? 20.865 36.772 -3.868 1.00 20.20 218 ALA A O 1
ATOM 1463 N N . GLN A 1 196 ? 22.496 38.292 -3.548 1.00 18.95 219 GLN A N 1
ATOM 1464 C CA . GLN A 1 196 ? 23.396 37.444 -2.804 1.00 19.92 219 GLN A CA 1
ATOM 1465 C C . GLN A 1 196 ? 22.982 37.487 -1.334 1.00 19.43 219 GLN A C 1
ATOM 1466 O O . GLN A 1 196 ? 23.671 38.040 -0.459 1.00 22.96 219 GLN A O 1
ATOM 1472 N N . GLY A 1 197 ? 21.834 36.887 -1.078 1.00 18.31 220 GLY A N 1
ATOM 1473 C CA . GLY A 1 197 ? 21.347 36.801 0.266 1.00 15.68 220 GLY A CA 1
ATOM 1474 C C . GLY A 1 197 ? 20.381 37.922 0.588 1.00 14.93 220 GLY A C 1
ATOM 1475 O O . GLY A 1 197 ? 20.226 38.910 -0.144 1.00 15.18 220 GLY A O 1
ATOM 1476 N N . GLY A 1 198 ? 19.705 37.729 1.703 1.00 12.85 221 GLY A N 1
ATOM 1477 C CA . GLY A 1 198 ? 18.822 38.760 2.210 1.00 13.74 221 GLY A CA 1
ATOM 1478 C C . GLY A 1 198 ? 18.017 38.225 3.363 1.00 13.39 221 GLY A C 1
ATOM 1479 O O . GLY A 1 198 ? 18.029 37.026 3.671 1.00 13.83 221 GLY A O 1
ATOM 1480 N N . TYR A 1 199 ? 17.315 39.110 4.048 1.00 12.49 222 TYR A N 1
ATOM 1481 C CA . TYR A 1 199 ? 16.551 38.708 5.205 1.00 13.08 222 TYR A CA 1
ATOM 1482 C C . TYR A 1 199 ? 15.325 39.586 5.358 1.00 13.06 222 TYR A C 1
ATOM 1483 O O . TYR A 1 199 ? 15.350 40.777 5.036 1.00 13.99 222 TYR A O 1
ATOM 1492 N N . VAL A 1 200 ? 14.238 38.995 5.846 1.00 12.30 223 VAL A N 1
ATOM 1493 C CA . VAL A 1 200 ? 13.018 39.684 6.166 1.00 12.03 223 VAL A CA 1
ATOM 1494 C C . VAL A 1 200 ? 12.637 39.289 7.580 1.00 12.67 223 VAL A C 1
ATOM 1495 O O . VAL A 1 200 ? 12.338 38.103 7.838 1.00 13.08 223 VAL A O 1
ATOM 1499 N N . TYR A 1 201 ? 12.536 40.255 8.473 1.00 11.81 224 TYR A N 1
ATOM 1500 C CA . TYR A 1 201 ? 12.105 40.073 9.842 1.00 12.23 224 TYR A CA 1
ATOM 1501 C C . TYR A 1 201 ? 10.764 40.779 9.977 1.00 13.50 224 TYR A C 1
ATOM 1502 O O . TYR A 1 201 ? 10.715 42.024 9.855 1.00 13.24 224 TYR A O 1
ATOM 1511 N N . LEU A 1 202 ? 9.716 39.992 10.221 1.00 12.57 225 LEU A N 1
ATOM 1512 C CA . LEU A 1 202 ? 8.408 40.511 10.598 1.00 12.43 225 LEU A CA 1
ATOM 1513 C C . LEU A 1 202 ? 8.277 40.392 12.102 1.00 12.60 225 LEU A C 1
ATOM 1514 O O . LEU A 1 202 ? 9.064 39.756 12.791 1.00 13.15 225 LEU A O 1
ATOM 1519 N N . SER A 1 203 ? 7.219 40.981 12.648 1.00 13.66 226 SER A N 1
ATOM 1520 C CA . SER A 1 203 ? 7.115 40.965 14.068 1.00 14.27 226 SER A CA 1
ATOM 1521 C C . SER A 1 203 ? 7.156 39.543 14.660 1.00 14.10 226 SER A C 1
ATOM 1522 O O . SER A 1 203 ? 7.815 39.299 15.662 1.00 14.69 226 SER A O 1
ATOM 1525 N N . LYS A 1 204 ? 6.419 38.588 14.055 1.00 12.86 227 LYS A N 1
ATOM 1526 C CA . LYS A 1 204 ? 6.293 37.272 14.639 1.00 13.34 227 LYS A CA 1
ATOM 1527 C C . LYS A 1 204 ? 6.957 36.178 13.789 1.00 13.22 227 LYS A C 1
ATOM 1528 O O . LYS A 1 204 ? 6.762 35.021 14.107 1.00 14.42 227 LYS A O 1
ATOM 1534 N N . CYS A 1 205 ? 7.742 36.521 12.781 1.00 12.21 228 CYS A N 1
ATOM 1535 C CA . CYS A 1 205 ? 8.451 35.488 12.034 1.00 12.62 228 CYS A CA 1
ATOM 1536 C C . CYS A 1 205 ? 9.545 36.127 11.191 1.00 12.81 228 CYS A C 1
ATOM 1537 O O . CYS A 1 205 ? 9.585 37.351 10.999 1.00 12.99 228 CYS A O 1
ATOM 1540 N N . TYR A 1 206 ? 10.428 35.283 10.649 1.00 12.38 229 TYR A N 1
ATOM 1541 C CA . TYR A 1 206 ? 11.450 35.765 9.743 1.00 11.89 229 TYR A CA 1
ATOM 1542 C C . TYR A 1 206 ? 11.783 34.718 8.680 1.00 12.26 229 TYR A C 1
ATOM 1543 O O . TYR A 1 206 ? 11.547 33.527 8.882 1.00 12.54 229 TYR A O 1
ATOM 1552 N N . ALA A 1 207 ? 12.338 35.190 7.575 1.00 12.07 230 ALA A N 1
ATOM 1553 C CA . ALA A 1 207 ? 12.862 34.302 6.552 1.00 12.24 230 ALA A CA 1
ATOM 1554 C C . ALA A 1 207 ? 14.154 34.935 6.035 1.00 13.03 230 ALA A C 1
ATOM 1555 O O . ALA A 1 207 ? 14.195 36.157 5.835 1.00 13.98 230 ALA A O 1
ATOM 1557 N N . ARG A 1 208 ? 15.192 34.131 5.802 1.00 12.55 231 ARG A N 1
ATOM 1558 C CA . ARG A 1 208 ? 16.442 34.677 5.347 1.00 12.96 231 ARG A CA 1
ATOM 1559 C C . ARG A 1 208 ? 17.176 33.644 4.499 1.00 13.59 231 ARG A C 1
ATOM 1560 O O . ARG A 1 208 ? 16.926 32.426 4.605 1.00 12.76 231 ARG A O 1
ATOM 1568 N N . PHE A 1 209 ? 18.080 34.118 3.666 1.00 12.76 232 PHE A N 1
ATOM 1569 C CA . PHE A 1 209 ? 18.898 33.216 2.889 1.00 13.38 232 PHE A CA 1
ATOM 1570 C C . PHE A 1 209 ? 20.277 33.833 2.675 1.00 15.16 232 PHE A C 1
ATOM 1571 O O . PHE A 1 209 ? 20.484 35.040 2.760 1.00 14.39 232 PHE A O 1
ATOM 1579 N N . SER A 1 210 ? 21.225 32.948 2.368 1.00 14.74 233 SER A N 1
ATOM 1580 C CA . SER A 1 210 ? 22.601 33.368 2.109 1.00 17.06 233 SER A CA 1
ATOM 1581 C C . SER A 1 210 ? 23.110 32.589 0.898 1.00 18.88 233 SER A C 1
ATOM 1582 O O . SER A 1 210 ? 22.689 31.481 0.655 1.00 15.98 233 SER A O 1
ATOM 1585 N N . VAL A 1 211 ? 23.999 33.212 0.120 1.00 21.01 234 VAL A N 1
ATOM 1586 C CA . VAL A 1 211 ? 24.618 32.574 -1.036 1.00 23.38 234 VAL A CA 1
ATOM 1587 C C . VAL A 1 211 ? 26.117 32.654 -0.804 1.00 28.67 234 VAL A C 1
ATOM 1588 O O . VAL A 1 211 ? 26.658 33.751 -0.754 1.00 32.28 234 VAL A O 1
ATOM 1592 N N . GLY A 1 212 ? 26.779 31.508 -0.695 1.00 28.88 235 GLY A N 1
ATOM 1593 C CA . GLY A 1 212 ? 28.207 31.488 -0.376 1.00 32.74 235 GLY A CA 1
ATOM 1594 C C . GLY A 1 212 ? 28.459 31.879 1.070 1.00 38.13 235 GLY A C 1
ATOM 1595 O O . GLY A 1 212 ? 27.545 31.859 1.908 1.00 39.72 235 GLY A O 1
ATOM 1596 N N . GLY A 1 213 ? 29.710 32.242 1.367 1.00 44.58 236 GLY A N 1
ATOM 1597 C CA . GLY A 1 213 ? 30.122 32.685 2.711 1.00 49.80 236 GLY A CA 1
ATOM 1598 C C . GLY A 1 213 ? 31.403 32.003 3.165 1.00 56.07 236 GLY A C 1
ATOM 1599 O O . GLY A 1 213 ? 31.488 31.503 4.289 1.00 64.08 236 GLY A O 1
ATOM 1600 N N . ASP B 1 6 ? 25.521 54.622 14.993 1.00 51.23 29 ASP B N 1
ATOM 1601 C CA . ASP B 1 6 ? 26.452 54.089 13.956 1.00 49.24 29 ASP B CA 1
ATOM 1602 C C . ASP B 1 6 ? 26.953 55.256 13.105 1.00 40.38 29 ASP B C 1
ATOM 1603 O O . ASP B 1 6 ? 26.402 56.358 13.159 1.00 40.04 29 ASP B O 1
ATOM 1608 N N . ASN B 1 7 ? 27.998 54.993 12.316 1.00 36.02 30 ASN B N 1
ATOM 1609 C CA . ASN B 1 7 ? 28.681 56.032 11.568 1.00 30.97 30 ASN B CA 1
ATOM 1610 C C . ASN B 1 7 ? 28.252 56.030 10.094 1.00 24.66 30 ASN B C 1
ATOM 1611 O O . ASN B 1 7 ? 28.596 56.935 9.349 1.00 23.60 30 ASN B O 1
ATOM 1616 N N . TYR B 1 8 ? 27.522 54.994 9.691 1.00 21.45 31 TYR B N 1
ATOM 1617 C CA . TYR B 1 8 ? 26.976 54.923 8.338 1.00 19.65 31 TYR B CA 1
ATOM 1618 C C . TYR B 1 8 ? 25.711 54.074 8.379 1.00 19.99 31 TYR B C 1
ATOM 1619 O O . TYR B 1 8 ? 25.449 53.398 9.360 1.00 21.58 31 TYR B O 1
ATOM 1628 N N . ILE B 1 9 ? 24.925 54.149 7.316 1.00 16.49 32 ILE B N 1
ATOM 1629 C CA . ILE B 1 9 ? 23.660 53.408 7.256 1.00 16.86 32 ILE B CA 1
ATOM 1630 C C . ILE B 1 9 ? 23.872 52.064 6.569 1.00 16.71 32 ILE B C 1
ATOM 1631 O O . ILE B 1 9 ? 23.494 51.022 7.082 1.00 19.87 32 ILE B O 1
ATOM 1636 N N . TYR B 1 10 ? 24.469 52.057 5.375 1.00 15.65 33 TYR B N 1
ATOM 1637 C CA . TYR B 1 10 ? 24.851 50.817 4.752 1.00 15.47 33 TYR B CA 1
ATOM 1638 C C . TYR B 1 10 ? 26.024 51.062 3.808 1.00 16.28 33 TYR B C 1
ATOM 1639 O O . TYR B 1 10 ? 26.283 52.202 3.394 1.00 16.31 33 TYR B O 1
ATOM 1648 N N . ALA B 1 11 ? 26.760 49.981 3.541 1.00 17.06 34 ALA B N 1
ATOM 1649 C CA . ALA B 1 11 ? 27.872 49.993 2.601 1.00 17.64 34 ALA B CA 1
ATOM 1650 C C . ALA B 1 11 ? 27.768 48.786 1.680 1.00 18.62 34 ALA B C 1
ATOM 1651 O O . ALA B 1 11 ? 27.295 47.709 2.064 1.00 20.21 34 ALA B O 1
ATOM 1653 N N . VAL B 1 12 ? 28.268 48.937 0.466 1.00 18.79 35 VAL B N 1
ATOM 1654 C CA . VAL B 1 12 ? 28.325 47.837 -0.479 1.00 19.63 35 VAL B CA 1
ATOM 1655 C C . VAL B 1 12 ? 29.705 47.841 -1.134 1.00 21.93 35 VAL B C 1
ATOM 1656 O O . VAL B 1 12 ? 30.096 48.867 -1.731 1.00 21.51 35 VAL B O 1
ATOM 1660 N N . CYS B 1 13 ? 30.414 46.705 -1.023 1.00 22.55 36 CYS B N 1
ATOM 1661 C CA . CYS B 1 13 ? 31.771 46.544 -1.566 1.00 22.64 36 CYS B CA 1
ATOM 1662 C C . CYS B 1 13 ? 31.754 45.366 -2.541 1.00 23.58 36 CYS B C 1
ATOM 1663 O O . CYS B 1 13 ? 31.242 44.307 -2.194 1.00 23.80 36 CYS B O 1
ATOM 1666 N N . SER B 1 14 ? 32.337 45.539 -3.726 1.00 22.63 37 SER B N 1
ATOM 1667 C CA . SER B 1 14 ? 32.465 44.406 -4.679 1.00 24.47 37 SER B CA 1
ATOM 1668 C C . SER B 1 14 ? 33.382 43.315 -4.122 1.00 25.42 37 SER B C 1
ATOM 1669 O O . SER B 1 14 ? 34.413 43.581 -3.515 1.00 26.32 37 SER B O 1
ATOM 1672 N N . PRO B 1 15 ? 33.050 42.022 -4.333 1.00 28.11 38 PRO B N 1
ATOM 1673 C CA . PRO B 1 15 ? 34.008 40.955 -4.050 1.00 29.64 38 PRO B CA 1
ATOM 1674 C C . PRO B 1 15 ? 35.290 41.133 -4.880 1.00 28.57 38 PRO B C 1
ATOM 1675 O O . PRO B 1 15 ? 36.381 40.885 -4.363 1.00 31.21 38 PRO B O 1
ATOM 1679 N N . ALA B 1 16 ? 35.159 41.589 -6.130 1.00 27.01 39 ALA B N 1
ATOM 1680 C CA . ALA B 1 16 ? 36.312 41.747 -7.010 1.00 28.80 39 ALA B CA 1
ATOM 1681 C C . ALA B 1 16 ? 37.188 42.910 -6.534 1.00 28.05 39 ALA B C 1
ATOM 1682 O O . ALA B 1 16 ? 36.692 44.014 -6.217 1.00 26.99 39 ALA B O 1
ATOM 1684 N N . LYS B 1 17 ? 38.501 42.653 -6.499 1.00 26.58 40 LYS B N 1
ATOM 1685 C CA . LYS B 1 17 ? 39.516 43.579 -5.956 1.00 27.21 40 LYS B CA 1
ATOM 1686 C C . LYS B 1 17 ? 40.533 43.965 -7.046 1.00 25.04 40 LYS B C 1
ATOM 1687 O O . LYS B 1 17 ? 40.886 43.145 -7.921 1.00 27.06 40 LYS B O 1
ATOM 1693 N N . PHE B 1 18 ? 41.041 45.200 -6.984 1.00 23.03 41 PHE B N 1
ATOM 1694 C CA . PHE B 1 18 ? 42.105 45.671 -7.867 1.00 22.43 41 PHE B CA 1
ATOM 1695 C C . PHE B 1 18 ? 43.455 45.533 -7.147 1.00 21.01 41 PHE B C 1
ATOM 1696 O O . PHE B 1 18 ? 43.507 45.455 -5.916 1.00 21.50 41 PHE B O 1
ATOM 1704 N N . SER B 1 19 ? 44.518 45.526 -7.949 1.00 21.84 42 SER B N 1
ATOM 1705 C CA . SER B 1 19 ? 45.869 45.420 -7.403 1.00 23.47 42 SER B CA 1
ATOM 1706 C C . SER B 1 19 ? 46.391 46.805 -7.036 1.00 22.55 42 SER B C 1
ATOM 1707 O O . SER B 1 19 ? 46.003 47.826 -7.621 1.00 19.80 42 SER B O 1
ATOM 1710 N N . PRO B 1 20 ? 47.350 46.881 -6.090 1.00 23.74 43 PRO B N 1
ATOM 1711 C CA . PRO B 1 20 ? 47.872 48.175 -5.654 1.00 21.73 43 PRO B CA 1
ATOM 1712 C C . PRO B 1 20 ? 48.507 49.032 -6.755 1.00 21.04 43 PRO B C 1
ATOM 1713 O O . PRO B 1 20 ? 48.511 50.246 -6.654 1.00 20.43 43 PRO B O 1
ATOM 1717 N N . SER B 1 21 ? 49.044 48.396 -7.810 1.00 20.97 44 SER B N 1
ATOM 1718 C CA . SER B 1 21 ? 49.713 49.086 -8.873 1.00 21.52 44 SER B CA 1
ATOM 1719 C C . SER B 1 21 ? 4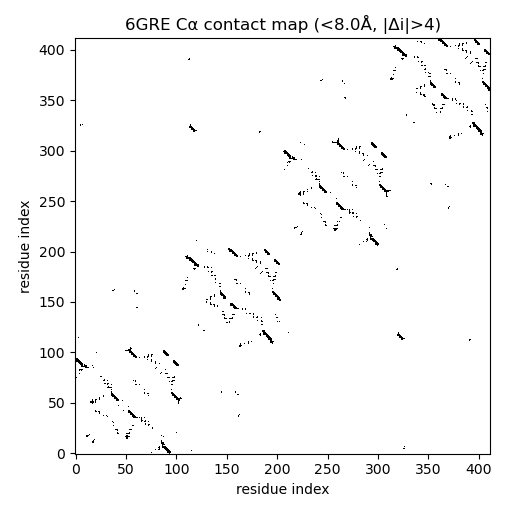8.827 49.299 -10.100 1.00 21.93 44 SER B C 1
ATOM 1720 O O . SER B 1 21 ? 49.276 49.876 -11.067 1.00 21.13 44 SER B O 1
ATOM 1723 N N . SER B 1 22 ? 47.542 48.914 -10.016 1.00 21.56 45 SER B N 1
ATOM 1724 C CA . SER B 1 22 ? 46.629 48.991 -11.164 1.00 21.86 45 SER B CA 1
ATOM 1725 C C . SER B 1 22 ? 46.373 50.437 -11.580 1.00 23.17 45 SER B C 1
ATOM 1726 O O . SER B 1 22 ? 46.358 51.372 -10.742 1.00 21.43 45 SER B O 1
ATOM 1729 N N . GLY B 1 23 ? 46.103 50.625 -12.878 1.00 22.10 46 GLY B N 1
ATOM 1730 C CA . GLY B 1 23 ? 45.600 51.879 -13.383 1.00 22.29 46 GLY B CA 1
ATOM 1731 C C . GLY B 1 23 ? 44.366 52.322 -12.593 1.00 21.15 46 GLY B C 1
ATOM 1732 O O . GLY B 1 23 ? 44.207 53.496 -12.304 1.00 20.75 46 GLY B O 1
ATOM 1733 N N . TYR B 1 24 ? 43.502 51.357 -12.303 1.00 21.70 47 TYR B N 1
ATOM 1734 C CA . TYR B 1 24 ? 42.250 51.632 -11.643 1.00 20.54 47 TYR B CA 1
ATOM 1735 C C . TYR B 1 24 ? 42.523 52.310 -10.298 1.00 21.69 47 TYR B C 1
ATOM 1736 O O . TYR B 1 24 ? 41.917 53.309 -9.956 1.00 19.29 47 TYR B O 1
ATOM 1745 N N . GLU B 1 25 ? 43.486 51.765 -9.558 1.00 19.51 48 GLU B N 1
ATOM 1746 C CA . GLU B 1 25 ? 43.783 52.329 -8.251 1.00 18.18 48 GLU B CA 1
ATOM 1747 C C . GLU B 1 25 ? 44.248 53.788 -8.355 1.00 18.02 48 GLU B C 1
ATOM 1748 O O . GLU B 1 25 ? 43.924 54.594 -7.475 1.00 17.52 48 GLU B O 1
ATOM 1754 N N . THR B 1 26 ? 45.019 54.128 -9.397 1.00 17.21 49 THR B N 1
ATOM 1755 C CA . THR B 1 26 ? 45.466 55.490 -9.651 1.00 18.41 49 THR B CA 1
ATOM 1756 C C . THR B 1 26 ? 44.244 56.371 -9.909 1.00 19.09 49 THR B C 1
ATOM 1757 O O . THR B 1 26 ? 44.114 57.439 -9.357 1.00 19.60 49 THR B O 1
ATOM 1761 N N . ASN B 1 27 ? 43.340 55.907 -10.779 1.00 18.99 50 ASN B N 1
ATOM 1762 C CA . ASN B 1 27 ? 42.204 56.744 -11.124 1.00 18.76 50 ASN B CA 1
ATOM 1763 C C . ASN B 1 27 ? 41.234 56.889 -9.943 1.00 17.20 50 ASN B C 1
ATOM 1764 O O . ASN B 1 27 ? 40.663 57.967 -9.801 1.00 17.09 50 ASN B O 1
ATOM 1769 N N . LEU B 1 28 ? 41.072 55.821 -9.160 1.00 17.24 51 LEU B N 1
ATOM 1770 C CA . LEU B 1 28 ? 40.200 55.842 -7.971 1.00 17.44 51 LEU B CA 1
ATOM 1771 C C . LEU B 1 28 ? 40.722 56.889 -6.992 1.00 19.58 51 LEU B C 1
ATOM 1772 O O . LEU B 1 28 ? 39.990 57.708 -6.450 1.00 17.94 51 LEU B O 1
ATOM 1777 N N . ASN B 1 29 ? 42.036 56.906 -6.792 1.00 20.96 52 ASN B N 1
ATOM 1778 C CA . ASN B 1 29 ? 42.559 57.881 -5.869 1.00 22.50 52 ASN B CA 1
ATOM 1779 C C . ASN B 1 29 ? 42.355 59.311 -6.373 1.00 22.80 52 ASN B C 1
ATOM 1780 O O . ASN B 1 29 ? 42.003 60.197 -5.578 1.00 21.08 52 ASN B O 1
ATOM 1785 N N . SER B 1 30 ? 42.546 59.560 -7.673 1.00 20.19 53 SER B N 1
ATOM 1786 C CA . SER B 1 30 ? 42.217 60.838 -8.255 1.00 21.34 53 SER B CA 1
ATOM 1787 C C . SER B 1 30 ? 40.745 61.199 -7.977 1.00 21.46 53 SER B C 1
ATOM 1788 O O . SER B 1 30 ? 40.431 62.287 -7.537 1.00 23.11 53 SER B O 1
ATOM 1791 N N . LEU B 1 31 ? 39.852 60.250 -8.246 1.00 19.78 54 LEU B N 1
ATOM 1792 C CA . LEU B 1 31 ? 38.403 60.490 -8.078 1.00 20.75 54 LEU B CA 1
ATOM 1793 C C . LEU B 1 31 ? 38.076 60.937 -6.646 1.00 21.49 54 LEU B C 1
ATOM 1794 O O . LEU B 1 31 ? 37.399 61.955 -6.436 1.00 20.65 54 LEU B O 1
ATOM 1799 N N . LEU B 1 32 ? 38.525 60.155 -5.666 1.00 19.83 55 LEU B N 1
ATOM 1800 C CA . LEU B 1 32 ? 38.220 60.445 -4.256 1.00 23.33 55 LEU B CA 1
ATOM 1801 C C . LEU B 1 32 ? 38.694 61.843 -3.856 1.00 27.53 55 LEU B C 1
ATOM 1802 O O . LEU B 1 32 ? 37.974 62.544 -3.137 1.00 27.69 55 LEU B O 1
ATOM 1807 N N . SER B 1 33 ? 39.874 62.271 -4.315 1.00 26.92 56 SER B N 1
ATOM 1808 C CA . SER B 1 33 ? 40.331 63.636 -4.041 1.00 32.26 56 SER B CA 1
ATOM 1809 C C . SER B 1 33 ? 39.382 64.652 -4.691 1.00 32.59 56 SER B C 1
ATOM 1810 O O . SER B 1 33 ? 38.991 65.638 -4.050 1.00 36.32 56 SER B O 1
ATOM 1813 N N . SER B 1 34 ? 38.974 64.392 -5.935 1.00 28.34 57 SER B N 1
ATOM 1814 C CA . SER B 1 34 ? 38.054 65.279 -6.682 1.00 29.34 57 SER B CA 1
ATOM 1815 C C . SER B 1 34 ? 36.757 65.512 -5.896 1.00 30.93 57 SER B C 1
ATOM 1816 O O . SER B 1 34 ? 36.177 66.603 -6.005 1.00 30.63 57 SER B O 1
ATOM 1819 N N . PHE B 1 35 ? 36.280 64.472 -5.196 1.00 29.84 58 PHE B N 1
ATOM 1820 C CA . PHE B 1 35 ? 35.098 64.562 -4.289 1.00 32.17 58 PHE B CA 1
ATOM 1821 C C . PHE B 1 35 ? 35.288 65.717 -3.284 1.00 39.10 58 PHE B C 1
ATOM 1822 O O . PHE B 1 35 ? 34.415 66.552 -3.134 1.00 41.53 58 PHE B O 1
ATOM 1830 N N . VAL B 1 36 ? 36.457 65.798 -2.642 1.00 43.40 59 VAL B N 1
ATOM 1831 C CA . VAL B 1 36 ? 36.705 66.742 -1.530 1.00 41.87 59 VAL B CA 1
ATOM 1832 C C . VAL B 1 36 ? 37.083 68.144 -2.050 1.00 41.17 59 VAL B C 1
ATOM 1833 O O . VAL B 1 36 ? 36.913 69.142 -1.353 1.00 44.67 59 VAL B O 1
ATOM 1837 N N . THR B 1 37 ? 37.551 68.235 -3.293 1.00 37.03 60 THR B N 1
ATOM 1838 C CA . THR B 1 37 ? 37.711 69.492 -4.013 1.00 35.91 60 THR B CA 1
ATOM 1839 C C . THR B 1 37 ? 36.352 70.095 -4.412 1.00 35.88 60 THR B C 1
ATOM 1840 O O . THR B 1 37 ? 36.211 71.305 -4.564 1.00 38.83 60 THR B O 1
ATOM 1844 N N . SER B 1 38 ? 35.355 69.233 -4.631 1.00 27.32 61 SER B N 1
ATOM 1845 C CA A SER B 1 38 ? 34.107 69.667 -5.248 0.20 25.90 61 SER B CA 1
ATOM 1846 C CA B SER B 1 38 ? 34.091 69.618 -5.251 0.80 26.27 61 SER B CA 1
ATOM 1847 C C . SER B 1 38 ? 33.032 69.954 -4.192 1.00 23.05 61 SER B C 1
ATOM 1848 O O . SER B 1 38 ? 32.146 70.774 -4.447 1.00 23.70 61 SER B O 1
ATOM 1853 N N . THR B 1 39 ? 33.141 69.344 -3.006 1.00 22.08 62 THR B N 1
ATOM 1854 C CA . THR B 1 39 ? 32.067 69.460 -2.000 1.00 23.51 62 THR B CA 1
ATOM 1855 C C . THR B 1 39 ? 31.821 70.898 -1.512 1.00 28.12 62 THR B C 1
ATOM 1856 O O . THR B 1 39 ? 30.709 71.209 -1.126 1.00 32.10 62 THR B O 1
ATOM 1860 N N . ALA B 1 40 ? 32.836 71.759 -1.536 1.00 34.00 63 ALA B N 1
ATOM 1861 C CA . ALA B 1 40 ? 32.669 73.145 -1.074 1.00 38.58 63 ALA B CA 1
ATOM 1862 C C . ALA B 1 40 ? 31.770 73.923 -2.045 1.00 39.22 63 ALA B C 1
ATOM 1863 O O . ALA B 1 40 ? 31.066 74.856 -1.628 1.00 41.38 63 ALA B O 1
ATOM 1865 N N . GLN B 1 41 ? 31.761 73.480 -3.311 1.00 35.94 64 GLN B N 1
ATOM 1866 C CA . GLN B 1 41 ? 31.158 74.182 -4.446 1.00 34.15 64 GLN B CA 1
ATOM 1867 C C . GLN B 1 41 ? 29.782 73.619 -4.826 1.00 29.54 64 GLN B C 1
ATOM 1868 O O . GLN B 1 41 ? 28.942 74.370 -5.292 1.00 27.80 64 GLN B O 1
ATOM 1874 N N . THR B 1 42 ? 29.584 72.299 -4.704 1.00 24.91 65 THR B N 1
ATOM 1875 C CA . THR B 1 42 ? 28.315 71.680 -5.135 1.00 21.95 65 THR B CA 1
ATOM 1876 C C . THR B 1 42 ? 28.009 70.452 -4.277 1.00 20.68 65 THR B C 1
ATOM 1877 O O . THR B 1 42 ? 28.892 69.736 -3.843 1.00 20.68 65 THR B O 1
ATOM 1881 N N . ARG B 1 43 ? 26.722 70.189 -4.092 1.00 19.93 66 ARG B N 1
ATOM 1882 C CA . ARG B 1 43 ? 26.267 69.051 -3.280 1.00 20.33 66 ARG B CA 1
ATOM 1883 C C . ARG B 1 43 ? 26.222 67.732 -4.049 1.00 18.48 66 ARG B C 1
ATOM 1884 O O . ARG B 1 43 ? 26.002 66.689 -3.447 1.00 18.00 66 ARG B O 1
ATOM 1892 N N . TYR B 1 44 ? 26.342 67.786 -5.375 1.00 16.25 67 TYR B N 1
ATOM 1893 C CA . TYR B 1 44 ? 26.345 66.633 -6.194 1.00 16.84 67 TYR B CA 1
ATOM 1894 C C . TYR B 1 44 ? 27.304 66.848 -7.362 1.00 16.83 67 TYR B C 1
ATOM 1895 O O . TYR B 1 44 ? 27.279 67.908 -7.995 1.00 19.78 67 TYR B O 1
ATOM 1904 N N . ALA B 1 45 ? 28.079 65.828 -7.645 1.00 16.83 68 ALA B N 1
ATOM 1905 C CA . ALA B 1 45 ? 28.858 65.802 -8.873 1.00 18.15 68 ALA B CA 1
ATOM 1906 C C . ALA B 1 45 ? 29.117 64.360 -9.300 1.00 16.96 68 ALA B C 1
ATOM 1907 O O . ALA B 1 45 ? 29.172 63.415 -8.479 1.00 17.18 68 ALA B O 1
ATOM 1909 N N . ASN B 1 46 ? 29.298 64.198 -10.621 1.00 18.34 69 ASN B N 1
ATOM 1910 C CA . ASN B 1 46 ? 29.691 62.950 -11.236 1.00 18.65 69 ASN B CA 1
ATOM 1911 C C . ASN B 1 46 ? 31.057 63.137 -11.891 1.00 18.62 69 ASN B C 1
ATOM 1912 O O . ASN B 1 46 ? 31.398 64.238 -12.324 1.00 20.25 69 ASN B O 1
ATOM 1917 N N . PHE B 1 47 ? 31.827 62.061 -11.876 1.00 18.80 70 PHE B N 1
ATOM 1918 C CA . PHE B 1 47 ? 33.150 62.068 -12.456 1.00 20.41 70 PHE B CA 1
ATOM 1919 C C . PHE B 1 47 ? 33.406 60.765 -13.197 1.00 19.87 70 PHE B C 1
ATOM 1920 O O . PHE B 1 47 ? 33.031 59.691 -12.770 1.00 18.98 70 PHE B O 1
ATOM 1928 N N . THR B 1 48 ? 34.115 60.893 -14.327 1.00 20.96 71 THR B N 1
ATOM 1929 C CA A THR B 1 48 ? 34.710 59.774 -15.022 0.50 22.74 71 THR B CA 1
ATOM 1930 C CA B THR B 1 48 ? 34.705 59.764 -15.022 0.50 21.27 71 THR B CA 1
ATOM 1931 C C . THR B 1 48 ? 36.212 60.027 -15.107 1.00 21.37 71 THR B C 1
ATOM 1932 O O . THR B 1 48 ? 36.593 61.078 -15.579 1.00 21.47 71 THR B O 1
ATOM 1939 N N . VAL B 1 49 ? 37.004 59.075 -14.612 1.00 20.85 72 VAL B N 1
ATOM 1940 C CA . VAL B 1 49 ? 38.446 59.246 -14.508 1.00 22.56 72 VAL B CA 1
ATOM 1941 C C . VAL B 1 49 ? 39.146 58.030 -15.109 1.00 22.38 72 VAL B C 1
ATOM 1942 O O . VAL B 1 49 ? 38.968 56.911 -14.677 1.00 20.41 72 VAL B O 1
ATOM 1946 N N . PRO B 1 50 ? 39.969 58.248 -16.152 1.00 27.33 73 PRO B N 1
ATOM 1947 C CA . PRO B 1 50 ? 40.265 59.535 -16.741 1.00 28.93 73 PRO B CA 1
ATOM 1948 C C . PRO B 1 50 ? 39.199 59.989 -17.750 1.00 32.46 73 PRO B C 1
ATOM 1949 O O . PRO B 1 50 ? 38.278 59.227 -18.101 1.00 30.90 73 PRO B O 1
ATOM 1953 N N . THR B 1 51 ? 39.336 61.243 -18.182 1.00 38.23 74 THR B N 1
ATOM 1954 C CA . THR B 1 51 ? 38.532 61.801 -19.258 1.00 47.75 74 THR B CA 1
ATOM 1955 C C . THR B 1 51 ? 39.072 61.247 -20.582 1.00 49.83 74 THR B C 1
ATOM 1956 O O . THR B 1 51 ? 40.251 60.903 -20.684 1.00 51.90 74 THR B O 1
ATOM 1960 N N . GLY B 1 52 ? 38.182 61.134 -21.572 1.00 53.68 75 GLY B N 1
ATOM 1961 C CA . GLY B 1 52 ? 38.511 60.601 -22.886 1.00 54.16 75 GLY B CA 1
ATOM 1962 C C . GLY B 1 52 ? 38.014 59.176 -23.055 1.00 55.60 75 GLY B C 1
ATOM 1963 O O . GLY B 1 52 ? 37.025 58.770 -22.444 1.00 60.37 75 GLY B O 1
ATOM 1964 N N . LYS B 1 53 ? 38.717 58.414 -23.897 1.00 54.40 76 LYS B N 1
ATOM 1965 C CA A LYS B 1 53 ? 38.331 57.047 -24.215 0.50 52.75 76 LYS B CA 1
ATOM 1966 C CA B LYS B 1 53 ? 38.349 57.042 -24.218 0.50 53.44 76 LYS B CA 1
ATOM 1967 C C . LYS B 1 53 ? 38.295 56.225 -22.929 1.00 51.75 76 LYS B C 1
ATOM 1968 O O . LYS B 1 53 ? 39.277 56.183 -22.186 1.00 48.57 76 LYS B O 1
ATOM 1979 N N . PRO B 1 54 ? 37.157 55.556 -22.619 1.00 45.40 77 PRO B N 1
ATOM 1980 C CA . PRO B 1 54 ? 37.081 54.644 -21.476 1.00 41.56 77 PRO B CA 1
ATOM 1981 C C . PRO B 1 54 ? 37.843 53.334 -21.724 1.00 41.73 77 PRO B C 1
ATOM 1982 O O . PRO B 1 54 ? 37.955 52.899 -22.867 1.00 38.94 77 PRO B O 1
ATOM 1986 N N . GLU B 1 55 ? 38.352 52.723 -20.646 1.00 38.70 78 GLU B N 1
ATOM 1987 C CA . GLU B 1 55 ? 39.133 51.489 -20.706 1.00 38.39 78 GLU B CA 1
ATOM 1988 C C . GLU B 1 55 ? 38.649 50.561 -19.601 1.00 35.55 78 GLU B C 1
ATOM 1989 O O . GLU B 1 55 ? 38.770 50.917 -18.436 1.00 31.71 78 GLU B O 1
ATOM 1995 N N . PRO B 1 56 ? 38.079 49.367 -19.890 1.00 34.73 79 PRO B N 1
ATOM 1996 C CA . PRO B 1 56 ? 37.526 48.510 -18.844 1.00 35.27 79 PRO B CA 1
ATOM 1997 C C . PRO B 1 56 ? 38.586 48.063 -17.827 1.00 35.03 79 PRO B C 1
ATOM 1998 O O . PRO B 1 56 ? 39.715 47.737 -18.199 1.00 34.56 79 PRO B O 1
ATOM 2002 N N . THR B 1 57 ? 38.172 48.071 -16.557 1.00 32.26 80 THR B N 1
ATOM 2003 C CA . THR B 1 57 ? 38.964 47.761 -15.376 1.00 32.26 80 THR B CA 1
ATOM 2004 C C . THR B 1 57 ? 40.051 48.818 -15.159 1.00 29.84 80 THR B C 1
ATOM 2005 O O . THR B 1 57 ? 40.945 48.577 -14.355 1.00 30.49 80 THR B O 1
ATOM 2009 N N . VAL B 1 58 ? 39.945 49.974 -15.825 1.00 26.41 81 VAL B N 1
ATOM 2010 C CA . VAL B 1 58 ? 40.892 51.093 -15.656 1.00 26.89 81 VAL B CA 1
ATOM 2011 C C . VAL B 1 58 ? 40.141 52.402 -15.352 1.00 25.57 81 VAL B C 1
ATOM 2012 O O . VAL B 1 58 ? 40.458 53.100 -14.374 1.00 23.14 81 VAL B O 1
ATOM 2016 N N . THR B 1 59 ? 39.145 52.756 -16.179 1.00 22.09 82 THR B N 1
ATOM 2017 C CA . THR B 1 59 ? 38.301 53.924 -15.924 1.00 23.07 82 THR B CA 1
ATOM 2018 C C . THR B 1 59 ? 37.441 53.681 -14.672 1.00 19.13 82 THR B C 1
ATOM 2019 O O . THR B 1 59 ? 36.976 52.586 -14.431 1.00 19.84 82 THR B O 1
ATOM 2023 N N . VAL B 1 60 ? 37.309 54.735 -13.865 1.00 18.32 83 VAL B N 1
ATOM 2024 C CA . VAL B 1 60 ? 36.416 54.716 -12.703 1.00 19.03 83 VAL B CA 1
ATOM 2025 C C . VAL B 1 60 ? 35.337 55.766 -12.943 1.00 16.54 83 VAL B C 1
ATOM 2026 O O . VAL B 1 60 ? 35.575 56.864 -13.498 1.00 16.71 83 VAL B O 1
ATOM 2030 N N . TYR B 1 61 ? 34.138 55.413 -12.470 1.00 17.62 84 TYR B N 1
ATOM 2031 C CA . TYR B 1 61 ? 32.963 56.277 -12.494 1.00 16.42 84 TYR B CA 1
ATOM 2032 C C . TYR B 1 61 ? 32.527 56.518 -11.045 1.00 15.51 84 TYR B C 1
ATOM 2033 O O . TYR B 1 61 ? 32.476 55.566 -10.293 1.00 15.86 84 TYR B O 1
ATOM 2042 N N . GLY B 1 62 ? 32.238 57.770 -10.712 1.00 15.20 85 GLY B N 1
ATOM 2043 C CA . GLY B 1 62 ? 31.864 58.049 -9.331 1.00 14.98 85 GLY B CA 1
ATOM 2044 C C . GLY B 1 62 ? 30.930 59.218 -9.196 1.00 14.03 85 GLY B C 1
ATOM 2045 O O . GLY B 1 62 ? 30.910 60.138 -10.014 1.00 15.74 85 GLY B O 1
ATOM 2046 N N . ILE B 1 63 ? 30.235 59.227 -8.047 1.00 14.63 86 ILE B N 1
ATOM 2047 C CA . ILE B 1 63 ? 29.495 60.367 -7.611 1.00 14.32 86 ILE B CA 1
ATOM 2048 C C . ILE B 1 63 ? 29.661 60.541 -6.101 1.00 13.26 86 ILE B C 1
ATOM 2049 O O . ILE B 1 63 ? 29.952 59.595 -5.374 1.00 14.05 86 ILE B O 1
ATOM 2054 N N . TYR B 1 64 ? 29.389 61.766 -5.659 1.00 12.53 87 TYR B N 1
ATOM 2055 C CA . TYR B 1 64 ? 29.027 61.968 -4.249 1.00 13.44 87 TYR B CA 1
ATOM 2056 C C . TYR B 1 64 ? 27.738 62.769 -4.271 1.00 12.77 87 TYR B C 1
ATOM 2057 O O . TYR B 1 64 ? 27.465 63.511 -5.243 1.00 14.37 87 TYR B O 1
ATOM 2066 N N . GLN B 1 65 ? 27.021 62.735 -3.139 1.00 14.01 88 GLN B N 1
ATOM 2067 C CA . GLN B 1 65 ? 25.826 63.526 -3.033 1.00 13.85 88 GLN B CA 1
ATOM 2068 C C . GLN B 1 65 ? 25.507 63.788 -1.575 1.00 13.67 88 GLN B C 1
ATOM 2069 O O . GLN B 1 65 ? 25.386 62.864 -0.794 1.00 15.94 88 GLN B O 1
ATOM 2075 N N . CYS B 1 66 ? 25.354 65.052 -1.271 1.00 13.95 89 CYS B N 1
ATOM 2076 C CA . CYS B 1 66 ? 24.915 65.484 0.037 1.00 14.33 89 CYS B CA 1
ATOM 2077 C C . CYS B 1 66 ? 23.437 65.838 -0.013 1.00 14.29 89 CYS B C 1
ATOM 2078 O O . CYS B 1 66 ? 22.935 66.251 -1.068 1.00 14.88 89 CYS B O 1
ATOM 2081 N N . ARG B 1 67 ? 22.784 65.774 1.148 1.00 14.19 90 ARG B N 1
ATOM 2082 C CA A ARG B 1 67 ? 21.421 66.244 1.237 0.70 14.84 90 ARG B CA 1
ATOM 2083 C CA B ARG B 1 67 ? 21.420 66.265 1.297 0.30 15.52 90 ARG B CA 1
ATOM 2084 C C . ARG B 1 67 ? 21.341 67.667 0.686 1.00 15.80 90 ARG B C 1
ATOM 2085 O O . ARG B 1 67 ? 22.240 68.494 0.856 1.00 15.71 90 ARG B O 1
ATOM 2100 N N . GLY B 1 68 ? 20.232 67.954 0.008 1.00 15.91 91 GLY B N 1
ATOM 2101 C CA . GLY B 1 68 ? 20.068 69.106 -0.814 1.00 17.74 91 GLY B CA 1
ATOM 2102 C C . GLY B 1 68 ? 20.087 70.440 -0.107 1.00 18.12 91 GLY B C 1
ATOM 2103 O O . GLY B 1 68 ? 20.303 71.458 -0.777 1.00 22.09 91 GLY B O 1
ATOM 2104 N N . ASP B 1 69 ? 19.869 70.446 1.219 1.00 18.68 92 ASP B N 1
ATOM 2105 C CA . ASP B 1 69 ? 19.834 71.640 2.019 1.00 23.58 92 ASP B CA 1
ATOM 2106 C C . ASP B 1 69 ? 21.066 71.714 2.928 1.00 26.08 92 ASP B C 1
ATOM 2107 O O . ASP B 1 69 ? 21.112 72.531 3.845 1.00 29.03 92 ASP B O 1
ATOM 2112 N N . LEU B 1 70 ? 22.037 70.825 2.731 1.00 22.88 93 LEU B N 1
ATOM 2113 C CA . LEU B 1 70 ? 23.155 70.766 3.679 1.00 24.62 93 LEU B CA 1
ATOM 2114 C C . LEU B 1 70 ? 24.064 71.963 3.406 1.00 24.33 93 LEU B C 1
ATOM 2115 O O . LEU B 1 70 ? 24.347 72.324 2.246 1.00 24.74 93 LEU B O 1
ATOM 2120 N N . ASP B 1 71 ? 24.547 72.596 4.477 1.00 29.92 94 ASP B N 1
ATOM 2121 C CA . ASP B 1 71 ? 25.531 73.652 4.268 1.00 32.42 94 ASP B CA 1
ATOM 2122 C C . ASP B 1 71 ? 26.833 73.014 3.785 1.00 31.03 94 ASP B C 1
ATOM 2123 O O . ASP B 1 71 ? 27.133 71.854 4.102 1.00 24.78 94 ASP B O 1
ATOM 2128 N N . PRO B 1 72 ? 27.653 73.787 3.041 1.00 32.22 95 PRO B N 1
ATOM 2129 C CA . PRO B 1 72 ? 28.848 73.262 2.385 1.00 31.31 95 PRO B CA 1
ATOM 2130 C C . PRO B 1 72 ? 29.837 72.599 3.358 1.00 26.67 95 PRO B C 1
ATOM 2131 O O . PRO B 1 72 ? 30.409 71.555 3.037 1.00 24.82 95 PRO B O 1
ATOM 2135 N N . THR B 1 73 ? 30.013 73.161 4.559 1.00 24.09 96 THR B N 1
ATOM 2136 C CA . THR B 1 73 ? 30.940 72.591 5.518 1.00 22.44 96 THR B CA 1
ATOM 2137 C C . THR B 1 73 ? 30.462 71.207 5.995 1.00 21.65 96 THR B C 1
ATOM 2138 O O . THR B 1 73 ? 31.222 70.249 6.041 1.00 20.14 96 THR B O 1
ATOM 2142 N N . ALA B 1 74 ? 29.160 71.056 6.274 1.00 20.51 97 ALA B N 1
ATOM 2143 C CA . ALA B 1 74 ? 28.549 69.788 6.661 1.00 20.16 97 ALA B CA 1
ATOM 2144 C C . ALA B 1 74 ? 28.678 68.774 5.505 1.00 16.51 97 ALA B C 1
ATOM 2145 O O . ALA B 1 74 ? 28.884 67.612 5.735 1.00 16.90 97 ALA B O 1
ATOM 2147 N N . CYS B 1 75 ? 28.593 69.253 4.283 1.00 17.27 98 CYS B N 1
ATOM 2148 C CA . CYS B 1 75 ? 28.718 68.380 3.097 1.00 16.56 98 CYS B CA 1
ATOM 2149 C C . CYS B 1 75 ? 30.155 67.862 2.983 1.00 17.12 98 CYS B C 1
ATOM 2150 O O . CYS B 1 75 ? 30.395 66.670 2.874 1.00 15.99 98 CYS B O 1
ATOM 2153 N N . SER B 1 76 ? 31.120 68.779 3.099 1.00 16.20 99 SER B N 1
ATOM 2154 C CA . SER B 1 76 ? 32.524 68.363 3.046 1.00 16.40 99 SER B CA 1
ATOM 2155 C C . SER B 1 76 ? 32.858 67.400 4.190 1.00 15.03 99 SER B C 1
ATOM 2156 O O . SER B 1 76 ? 33.547 66.397 3.970 1.00 17.12 99 SER B O 1
ATOM 2159 N N . THR B 1 77 ? 32.384 67.675 5.402 1.00 15.85 100 THR B N 1
ATOM 2160 C CA . THR B 1 77 ? 32.609 66.828 6.551 1.00 17.39 100 THR B CA 1
ATOM 2161 C C . THR B 1 77 ? 32.076 65.412 6.284 1.00 15.76 100 THR B C 1
ATOM 2162 O O . THR B 1 77 ? 32.743 64.400 6.561 1.00 17.16 100 THR B O 1
ATOM 2166 N N . CYS B 1 78 ? 30.835 65.350 5.766 1.00 15.26 101 CYS B N 1
ATOM 2167 C CA . CYS B 1 78 ? 30.197 64.075 5.583 1.00 14.82 101 CYS B CA 1
ATOM 2168 C C . CYS B 1 78 ? 30.959 63.265 4.529 1.00 12.68 101 CYS B C 1
ATOM 2169 O O . CYS B 1 78 ? 31.183 62.090 4.731 1.00 12.99 101 CYS B O 1
ATOM 2172 N N . VAL B 1 79 ? 31.240 63.901 3.391 1.00 13.33 102 VAL B N 1
ATOM 2173 C CA . VAL B 1 79 ? 31.864 63.221 2.301 1.00 13.14 102 VAL B CA 1
ATOM 2174 C C . VAL B 1 79 ? 33.264 62.730 2.693 1.00 14.56 102 VAL B C 1
ATOM 2175 O O . VAL B 1 79 ? 33.622 61.611 2.344 1.00 14.89 102 VAL B O 1
ATOM 2179 N N . SER B 1 80 ? 33.995 63.558 3.435 1.00 15.50 103 SER B N 1
ATOM 2180 C CA . SER B 1 80 ? 35.333 63.120 3.906 1.00 16.90 103 SER B CA 1
ATOM 2181 C C . SER B 1 80 ? 35.230 61.888 4.801 1.00 15.89 103 SER B C 1
ATOM 2182 O O . SER B 1 80 ? 36.027 60.945 4.693 1.00 16.63 103 SER B O 1
ATOM 2185 N N . SER B 1 81 ? 34.262 61.874 5.716 1.00 14.91 104 SER B N 1
ATOM 2186 C CA . SER B 1 81 ? 34.019 60.743 6.531 1.00 15.09 104 SER B CA 1
ATOM 2187 C C . SER B 1 81 ? 33.623 59.515 5.692 1.00 14.79 104 SER B C 1
ATOM 2188 O O . SER B 1 81 ? 34.041 58.374 5.947 1.00 15.74 104 SER B O 1
ATOM 2191 N N . ALA B 1 82 ? 32.749 59.735 4.695 1.00 15.15 105 ALA B N 1
ATOM 2192 C CA . ALA B 1 82 ? 32.315 58.631 3.834 1.00 15.86 105 ALA B CA 1
ATOM 2193 C C . ALA B 1 82 ? 33.525 58.014 3.130 1.00 13.95 105 ALA B C 1
ATOM 2194 O O . ALA B 1 82 ? 33.616 56.795 3.019 1.00 15.50 105 ALA B O 1
ATOM 2196 N N . VAL B 1 83 ? 34.408 58.872 2.610 1.00 15.42 106 VAL B N 1
ATOM 2197 C CA . VAL B 1 83 ? 35.609 58.368 1.919 1.00 15.41 106 VAL B CA 1
ATOM 2198 C C . VAL B 1 83 ? 36.491 57.565 2.874 1.00 14.73 106 VAL B C 1
ATOM 2199 O O . VAL B 1 83 ? 36.958 56.483 2.526 1.00 16.70 106 VAL B O 1
ATOM 2203 N N . ALA B 1 84 ? 36.648 58.088 4.097 1.00 15.07 107 ALA B N 1
ATOM 2204 C CA . ALA B 1 84 ? 37.424 57.358 5.105 1.00 16.29 107 ALA B CA 1
ATOM 2205 C C . ALA B 1 84 ? 36.809 55.987 5.408 1.00 16.80 107 ALA B C 1
ATOM 2206 O O . ALA B 1 84 ? 37.463 54.934 5.383 1.00 19.07 107 ALA B O 1
ATOM 2208 N N . GLN B 1 85 ? 35.482 55.963 5.606 1.00 15.90 108 GLN B N 1
ATOM 2209 C CA . GLN B 1 85 ? 34.806 54.758 5.981 1.00 17.45 108 GLN B CA 1
ATOM 2210 C C . GLN B 1 85 ? 34.754 53.752 4.830 1.00 16.14 108 GLN B C 1
ATOM 2211 O O . GLN B 1 85 ? 34.910 52.553 5.057 1.00 18.53 108 GLN B O 1
ATOM 2217 N N . VAL B 1 86 ? 34.574 54.207 3.593 1.00 16.21 109 VAL B N 1
ATOM 2218 C CA . VAL B 1 86 ? 34.457 53.262 2.517 1.00 18.76 109 VAL B CA 1
ATOM 2219 C C . VAL B 1 86 ? 35.822 52.621 2.282 1.00 18.35 109 VAL B C 1
ATOM 2220 O O . VAL B 1 86 ? 35.890 51.448 1.911 1.00 19.51 109 VAL B O 1
ATOM 2224 N N . GLY B 1 87 ? 36.884 53.408 2.474 1.00 17.33 110 GLY B N 1
ATOM 2225 C CA . GLY B 1 87 ? 38.241 52.863 2.365 1.00 19.44 110 GLY B CA 1
ATOM 2226 C C . GLY B 1 87 ? 38.461 51.742 3.361 1.00 20.79 110 GLY B C 1
ATOM 2227 O O . GLY B 1 87 ? 39.024 50.682 3.037 1.00 24.23 110 GLY B O 1
ATOM 2228 N N . ALA B 1 88 ? 38.043 51.991 4.603 1.00 21.54 111 ALA B N 1
ATOM 2229 C CA . ALA B 1 88 ? 38.222 51.038 5.668 1.00 23.00 111 ALA B CA 1
ATOM 2230 C C . ALA B 1 88 ? 37.377 49.794 5.391 1.00 23.96 111 ALA B C 1
ATOM 2231 O O . ALA B 1 88 ? 37.813 48.683 5.671 1.00 28.31 111 ALA B O 1
ATOM 2233 N N . LEU B 1 89 ? 36.143 49.983 4.900 1.00 22.05 112 LEU B N 1
ATOM 2234 C CA . LEU B 1 89 ? 35.192 48.904 4.736 1.00 23.07 112 LEU B CA 1
ATOM 2235 C C . LEU B 1 89 ? 35.469 48.100 3.459 1.00 24.58 112 LEU B C 1
ATOM 2236 O O . LEU B 1 89 ? 35.419 46.877 3.489 1.00 27.43 112 LEU B O 1
ATOM 2241 N N . CYS B 1 90 ? 35.749 48.788 2.348 1.00 24.03 113 CYS B N 1
ATOM 2242 C CA . CYS B 1 90 ? 35.817 48.155 1.030 1.00 24.95 113 CYS B CA 1
ATOM 2243 C C . CYS B 1 90 ? 37.264 47.926 0.554 1.00 24.71 113 CYS B C 1
ATOM 2244 O O . CYS B 1 90 ? 37.470 47.231 -0.427 1.00 27.56 113 CYS B O 1
ATOM 2247 N N . SER B 1 91 ? 38.262 48.521 1.212 1.00 25.61 114 SER B N 1
ATOM 2248 C CA A SER B 1 91 ? 39.675 48.349 0.847 0.70 25.52 114 SER B CA 1
ATOM 2249 C CA B SER B 1 91 ? 39.670 48.337 0.850 0.30 24.08 114 SER B CA 1
ATOM 2250 C C . SER B 1 91 ? 39.842 48.447 -0.676 1.00 24.81 114 SER B C 1
ATOM 2251 O O . SER B 1 91 ? 39.532 49.483 -1.263 1.00 26.22 114 SER B O 1
ATOM 2256 N N . ASN B 1 92 ? 40.300 47.375 -1.333 1.00 23.80 115 ASN B N 1
ATOM 2257 C CA A ASN B 1 92 ? 40.670 47.424 -2.742 0.70 24.13 115 ASN B CA 1
ATOM 2258 C CA B ASN B 1 92 ? 40.663 47.451 -2.752 0.30 23.07 115 ASN B CA 1
ATOM 2259 C C . ASN B 1 92 ? 39.535 46.891 -3.630 1.00 22.61 115 ASN B C 1
ATOM 2260 O O . ASN B 1 92 ? 39.767 46.394 -4.700 1.00 21.64 115 ASN B O 1
ATOM 2269 N N . SER B 1 93 ? 38.287 47.011 -3.183 1.00 22.52 116 SER B N 1
ATOM 2270 C CA . SER B 1 93 ? 37.144 46.653 -4.019 1.00 21.59 116 SER B CA 1
ATOM 2271 C C . SER B 1 93 ? 37.043 47.591 -5.225 1.00 20.61 116 SER B C 1
ATOM 2272 O O . SER B 1 93 ? 37.179 48.805 -5.094 1.00 21.30 116 SER B O 1
ATOM 2275 N N . TYR B 1 94 ? 36.781 47.015 -6.403 1.00 19.69 117 TYR B N 1
ATOM 2276 C CA . TYR B 1 94 ? 36.503 47.832 -7.567 1.00 19.89 117 TYR B CA 1
ATOM 2277 C C . TYR B 1 94 ? 35.299 48.753 -7.313 1.00 19.43 117 TYR B C 1
ATOM 2278 O O . TYR B 1 94 ? 35.311 49.900 -7.710 1.00 20.25 117 TYR B O 1
ATOM 2287 N N . SER B 1 95 ? 34.266 48.230 -6.660 1.00 19.02 118 SER B N 1
ATOM 2288 C CA A SER B 1 95 ? 33.091 49.077 -6.456 0.80 19.34 118 SER B CA 1
ATOM 2289 C CA B SER B 1 95 ? 32.999 48.949 -6.451 0.20 18.14 118 SER B CA 1
ATOM 2290 C C . SER B 1 95 ? 32.838 49.246 -4.959 1.00 18.13 118 SER B C 1
ATOM 2291 O O . SER B 1 95 ? 32.929 48.323 -4.151 1.00 19.98 118 SER B O 1
ATOM 2296 N N . GLY B 1 96 ? 32.561 50.498 -4.611 1.00 16.23 119 GLY B N 1
ATOM 2297 C CA . GLY B 1 96 ? 32.316 50.912 -3.268 1.00 16.51 119 GLY B CA 1
ATOM 2298 C C . GLY B 1 96 ? 31.133 51.869 -3.256 1.00 16.45 119 GLY B C 1
ATOM 2299 O O . GLY B 1 96 ? 31.042 52.751 -4.110 1.00 17.37 119 GLY B O 1
ATOM 2300 N N . PHE B 1 97 ? 30.283 51.678 -2.268 1.00 15.68 120 PHE B N 1
ATOM 2301 C CA . PHE B 1 97 ? 29.155 52.553 -2.053 1.00 15.60 120 PHE B CA 1
ATOM 2302 C C . PHE B 1 97 ? 28.970 52.703 -0.552 1.00 15.53 120 PHE B C 1
ATOM 2303 O O . PHE B 1 97 ? 28.998 51.719 0.160 1.00 17.79 120 PHE B O 1
ATOM 2311 N N . LEU B 1 98 ? 28.788 53.931 -0.095 1.00 13.69 121 LEU B N 1
ATOM 2312 C CA . LEU B 1 98 ? 28.501 54.151 1.269 1.00 14.94 121 LEU B CA 1
ATOM 2313 C C . LEU B 1 98 ? 27.429 55.225 1.413 1.00 15.34 121 LEU B C 1
ATOM 2314 O O . LEU B 1 98 ? 27.539 56.304 0.865 1.00 14.37 121 LEU B O 1
ATOM 2319 N N . GLN B 1 99 ? 26.418 54.910 2.223 1.00 14.18 122 GLN B N 1
ATOM 2320 C CA . GLN B 1 99 ? 25.312 55.803 2.512 1.00 13.69 122 GLN B CA 1
ATOM 2321 C C . GLN B 1 99 ? 25.380 56.208 3.980 1.00 14.33 122 GLN B C 1
ATOM 2322 O O . GLN B 1 99 ? 25.382 55.343 4.827 1.00 15.18 122 GLN B O 1
ATOM 2328 N N . MET B 1 100 ? 25.442 57.510 4.229 1.00 13.40 123 MET B N 1
ATOM 2329 C CA . MET B 1 100 ? 25.353 58.067 5.561 1.00 14.84 123 MET B CA 1
ATOM 2330 C C . MET B 1 100 ? 24.048 58.849 5.674 1.00 15.74 123 MET B C 1
ATOM 2331 O O . MET B 1 100 ? 23.378 59.060 4.672 1.00 15.46 123 MET B O 1
ATOM 2336 N N . GLU B 1 101 ? 23.733 59.347 6.864 1.00 16.42 124 GLU B N 1
ATOM 2337 C CA . GLU B 1 101 ? 22.510 60.165 6.997 1.00 18.30 124 GLU B CA 1
ATOM 2338 C C . GLU B 1 101 ? 22.557 61.364 6.045 1.00 18.16 124 GLU B C 1
ATOM 2339 O O . GLU B 1 101 ? 21.565 61.647 5.352 1.00 18.67 124 GLU B O 1
ATOM 2345 N N . ASN B 1 102 ? 23.696 62.046 5.943 1.00 15.42 125 ASN B N 1
ATOM 2346 C CA . ASN B 1 102 ? 23.768 63.347 5.284 1.00 16.47 125 ASN B CA 1
ATOM 2347 C C . ASN B 1 102 ? 24.369 63.276 3.864 1.00 14.28 125 ASN B C 1
ATOM 2348 O O . ASN B 1 102 ? 24.361 64.295 3.160 1.00 15.17 125 ASN B O 1
ATOM 2353 N N . CYS B 1 103 ? 24.915 62.127 3.458 1.00 13.30 126 CYS B N 1
ATOM 2354 C CA . CYS B 1 103 ? 25.572 62.040 2.175 1.00 13.17 126 CYS B CA 1
ATOM 2355 C C . CYS B 1 103 ? 25.775 60.584 1.746 1.00 12.33 126 CYS B C 1
ATOM 2356 O O . CYS B 1 103 ? 25.627 59.674 2.552 1.00 13.03 126 CYS B O 1
ATOM 2359 N N . LEU B 1 104 ? 26.089 60.406 0.462 1.00 12.06 127 LEU B N 1
ATOM 2360 C CA . LEU B 1 104 ? 26.550 59.137 -0.067 1.00 12.69 127 LEU B CA 1
ATOM 2361 C C . LEU B 1 104 ? 27.760 59.386 -0.954 1.00 11.96 127 LEU B C 1
ATOM 2362 O O . LEU B 1 104 ? 27.921 60.495 -1.481 1.00 13.01 127 LEU B O 1
ATOM 2367 N N . ILE B 1 105 ? 28.509 58.304 -1.160 1.00 13.02 128 ILE B N 1
ATOM 2368 C CA . ILE B 1 105 ? 29.520 58.250 -2.216 1.00 13.65 128 ILE B CA 1
ATOM 2369 C C . ILE B 1 105 ? 29.403 56.902 -2.915 1.00 13.56 128 ILE B C 1
ATOM 2370 O O . ILE B 1 105 ? 29.022 55.940 -2.285 1.00 14.17 128 ILE B O 1
ATOM 2375 N N . ARG B 1 106 ? 29.812 56.876 -4.198 1.00 13.95 129 ARG B N 1
ATOM 2376 C CA . ARG B 1 106 ? 29.742 55.679 -4.989 1.00 14.98 129 ARG B CA 1
ATOM 2377 C C . ARG B 1 106 ? 30.778 55.725 -6.084 1.00 14.26 129 ARG B C 1
ATOM 2378 O O . ARG B 1 106 ? 30.941 56.757 -6.759 1.00 16.31 129 ARG B O 1
ATOM 2386 N N . TYR B 1 107 ? 31.498 54.613 -6.229 1.00 14.69 130 TYR B N 1
ATOM 2387 C CA . TYR B 1 107 ? 32.399 54.464 -7.339 1.00 14.59 130 TYR B CA 1
ATOM 2388 C C . TYR B 1 107 ? 32.351 53.020 -7.839 1.00 15.26 130 TYR B C 1
ATOM 2389 O O . TYR B 1 107 ? 32.006 52.081 -7.138 1.00 15.41 130 TYR B O 1
ATOM 2398 N N . ASP B 1 108 ? 32.685 52.858 -9.135 1.00 16.12 131 ASP B N 1
ATOM 2399 C CA . ASP B 1 108 ? 32.522 51.583 -9.811 1.00 17.63 131 ASP B CA 1
ATOM 2400 C C . ASP B 1 108 ? 33.350 51.608 -11.089 1.00 16.23 131 ASP B C 1
ATOM 2401 O O . ASP B 1 108 ? 33.598 52.656 -11.602 1.00 17.35 131 ASP B O 1
ATOM 2406 N N . ASN B 1 109 ? 33.790 50.416 -11.510 1.00 18.80 132 ASN B N 1
ATOM 2407 C CA . ASN B 1 109 ? 34.456 50.269 -12.790 1.00 19.32 132 ASN B CA 1
ATOM 2408 C C . ASN B 1 109 ? 33.412 49.978 -13.874 1.00 20.64 132 ASN B C 1
ATOM 2409 O O . ASN B 1 109 ? 33.750 50.087 -15.040 1.00 20.41 132 ASN B O 1
ATOM 2414 N N . LYS B 1 110 ? 32.185 49.615 -13.468 1.00 19.29 133 LYS B N 1
ATOM 2415 C CA . LYS B 1 110 ? 31.033 49.475 -14.395 1.00 23.01 133 LYS B CA 1
ATOM 2416 C C . LYS B 1 110 ? 30.167 50.717 -14.200 1.00 19.63 133 LYS B C 1
ATOM 2417 O O . LYS B 1 110 ? 29.696 50.913 -13.104 1.00 20.73 133 LYS B O 1
ATOM 2423 N N . SER B 1 111 ? 30.021 51.558 -15.225 1.00 19.18 134 SER B N 1
ATOM 2424 C CA . SER B 1 111 ? 29.303 52.814 -15.052 1.00 18.13 134 SER B CA 1
ATOM 2425 C C . SER B 1 111 ? 27.837 52.537 -14.693 1.00 19.18 134 SER B C 1
ATOM 2426 O O . SER B 1 111 ? 27.190 51.634 -15.244 1.00 18.49 134 SER B O 1
ATOM 2429 N N . PHE B 1 112 ? 27.371 53.298 -13.702 1.00 16.99 135 PHE B N 1
ATOM 2430 C CA . PHE B 1 112 ? 25.964 53.280 -13.239 1.00 16.32 135 PHE B CA 1
ATOM 2431 C C . PHE B 1 112 ? 25.269 54.588 -13.594 1.00 16.22 135 PHE B C 1
ATOM 2432 O O . PHE B 1 112 ? 24.112 54.791 -13.202 1.00 14.92 135 PHE B O 1
ATOM 2440 N N . LEU B 1 113 ? 25.944 55.487 -14.295 1.00 15.77 136 LEU B N 1
ATOM 2441 C CA . LEU B 1 113 ? 25.499 56.839 -14.452 1.00 16.50 136 LEU B CA 1
ATOM 2442 C C . LEU B 1 113 ? 24.211 56.910 -15.277 1.00 17.88 136 LEU B C 1
ATOM 2443 O O . LEU B 1 113 ? 24.123 56.477 -16.437 1.00 18.11 136 LEU B O 1
ATOM 2448 N N . GLY B 1 114 ? 23.164 57.420 -14.649 1.00 15.80 137 GLY B N 1
ATOM 2449 C CA . GLY B 1 114 ? 21.908 57.642 -15.323 1.00 15.07 137 GLY B CA 1
ATOM 2450 C C . GLY B 1 114 ? 21.113 56.362 -15.452 1.00 14.82 137 GLY B C 1
ATOM 2451 O O . GLY B 1 114 ? 20.097 56.352 -16.128 1.00 16.65 137 GLY B O 1
ATOM 2452 N N . VAL B 1 115 ? 21.530 55.274 -14.803 1.00 14.02 138 VAL B N 1
ATOM 2453 C CA . VAL B 1 115 ? 20.849 53.971 -14.922 1.00 15.04 138 VAL B CA 1
ATOM 2454 C C . VAL B 1 115 ? 19.865 53.801 -13.762 1.00 15.01 138 VAL B C 1
ATOM 2455 O O . VAL B 1 115 ? 20.227 53.845 -12.591 1.00 15.89 138 VAL B O 1
ATOM 2459 N N . GLN B 1 116 ? 18.590 53.586 -14.079 1.00 14.66 139 GLN B N 1
ATOM 2460 C CA . GLN B 1 116 ? 17.618 53.379 -13.059 1.00 14.47 139 GLN B CA 1
ATOM 2461 C C . GLN B 1 116 ? 17.926 52.079 -12.305 1.00 14.29 139 GLN B C 1
ATOM 2462 O O . GLN B 1 116 ? 18.356 51.086 -12.887 1.00 16.45 139 GLN B O 1
ATOM 2468 N N . ASP B 1 117 ? 17.664 52.082 -11.003 1.00 12.79 140 ASP B N 1
ATOM 2469 C CA . ASP B 1 117 ? 17.760 50.881 -10.226 1.00 13.48 140 ASP B CA 1
ATOM 2470 C C . ASP B 1 117 ? 16.941 51.060 -8.954 1.00 13.30 140 ASP B C 1
ATOM 2471 O O . ASP B 1 117 ? 17.287 51.800 -8.054 1.00 14.39 140 ASP B O 1
ATOM 2476 N N . LYS B 1 118 ? 15.771 50.413 -8.943 1.00 13.39 141 LYS B N 1
ATOM 2477 C CA . LYS B 1 118 ? 14.813 50.485 -7.863 1.00 14.65 141 LYS B CA 1
ATOM 2478 C C . LYS B 1 118 ? 14.883 49.274 -6.936 1.00 14.55 141 LYS B C 1
ATOM 2479 O O . LYS B 1 118 ? 14.021 49.116 -6.073 1.00 14.83 141 LYS B O 1
ATOM 2485 N N . THR B 1 119 ? 15.953 48.477 -7.068 1.00 14.22 142 THR B N 1
ATOM 2486 C CA . THR B 1 119 ? 15.995 47.320 -6.206 1.00 16.05 142 THR B CA 1
ATOM 2487 C C . THR B 1 119 ? 16.102 47.735 -4.738 1.00 14.84 142 THR B C 1
ATOM 2488 O O . THR B 1 119 ? 16.772 48.731 -4.378 1.00 15.28 142 THR B O 1
ATOM 2492 N N . LEU B 1 120 ? 15.504 46.919 -3.880 1.00 14.69 143 LEU B N 1
ATOM 2493 C CA A LEU B 1 120 ? 15.483 47.175 -2.461 0.70 15.63 143 LEU B CA 1
ATOM 2494 C CA B LEU B 1 120 ? 15.494 47.212 -2.473 0.30 15.15 143 LEU B CA 1
ATOM 2495 C C . LEU B 1 120 ? 16.851 46.865 -1.858 1.00 16.11 143 LEU B C 1
ATOM 2496 O O . LEU B 1 120 ? 17.374 45.743 -2.032 1.00 17.79 143 LEU B O 1
ATOM 2505 N N . ILE B 1 121 ? 17.395 47.798 -1.080 1.00 14.74 144 ILE B N 1
ATOM 2506 C CA A ILE B 1 121 ? 18.581 47.530 -0.290 0.70 14.42 144 ILE B CA 1
ATOM 2507 C CA B ILE B 1 121 ? 18.578 47.509 -0.300 0.30 13.66 144 ILE B CA 1
ATOM 2508 C C . ILE B 1 121 ? 18.187 47.315 1.164 1.00 14.17 144 ILE B C 1
ATOM 2509 O O . ILE B 1 121 ? 18.509 46.278 1.770 1.00 14.75 144 ILE B O 1
ATOM 2518 N N . LEU B 1 122 ? 17.506 48.286 1.769 1.00 13.60 145 LEU B N 1
ATOM 2519 C CA . LEU B 1 122 ? 17.278 48.265 3.193 1.00 13.86 145 LEU B CA 1
ATOM 2520 C C . LEU B 1 122 ? 15.967 48.969 3.495 1.00 15.95 145 LEU B C 1
ATOM 2521 O O . LEU B 1 122 ? 15.759 50.116 3.105 1.00 15.59 145 LEU B O 1
ATOM 2526 N N . ASN B 1 123 ? 15.129 48.298 4.267 1.00 15.19 146 ASN B N 1
ATOM 2527 C CA . ASN B 1 123 ? 13.849 48.835 4.684 1.00 16.21 146 ASN B CA 1
ATOM 2528 C C . ASN B 1 123 ? 13.678 48.489 6.155 1.00 16.81 146 ASN B C 1
ATOM 2529 O O . ASN B 1 123 ? 13.658 47.320 6.517 1.00 16.90 146 ASN B O 1
ATOM 2534 N N . LYS B 1 124 ? 13.526 49.478 7.015 1.00 16.09 147 LYS B N 1
ATOM 2535 C CA . LYS B 1 124 ? 13.275 49.245 8.401 1.00 16.96 147 LYS B CA 1
ATOM 2536 C C . LYS B 1 124 ? 12.113 50.129 8.825 1.00 16.71 147 LYS B C 1
ATOM 2537 O O . LYS B 1 124 ? 12.018 51.288 8.399 1.00 18.26 147 LYS B O 1
ATOM 2543 N N . CYS B 1 125 ? 11.222 49.595 9.641 1.00 17.01 148 CYS B N 1
ATOM 2544 C CA . CYS B 1 125 ? 10.135 50.351 10.193 1.00 18.58 148 CYS B CA 1
ATOM 2545 C C . CYS B 1 125 ? 10.356 50.480 11.684 1.00 19.66 148 CYS B C 1
ATOM 2546 O O . CYS B 1 125 ? 10.864 49.537 12.315 1.00 21.47 148 CYS B O 1
ATOM 2549 N N . GLY B 1 126 ? 9.899 51.592 12.248 1.00 19.91 149 GLY B N 1
ATOM 2550 C CA . GLY B 1 126 ? 9.774 51.717 13.692 1.00 21.93 149 GLY B CA 1
ATOM 2551 C C . GLY B 1 126 ? 8.605 50.912 14.237 1.00 22.35 149 GLY B C 1
ATOM 2552 O O . GLY B 1 126 ? 7.876 50.220 13.538 1.00 21.13 149 GLY B O 1
ATOM 2553 N N . GLN B 1 127 ? 8.388 51.002 15.540 1.00 24.94 150 GLN B N 1
ATOM 2554 C CA . GLN B 1 127 ? 7.318 50.223 16.134 1.00 26.76 150 GLN B CA 1
ATOM 2555 C C . GLN B 1 127 ? 5.978 50.888 15.862 1.00 28.14 150 GLN B C 1
ATOM 2556 O O . GLN B 1 127 ? 5.949 52.066 15.497 1.00 24.35 150 GLN B O 1
ATOM 2562 N N . PRO B 1 128 ? 4.845 50.163 16.028 1.00 27.58 151 PRO B N 1
ATOM 2563 C CA . PRO B 1 128 ? 3.530 50.717 15.735 1.00 29.74 151 PRO B CA 1
ATOM 2564 C C . PRO B 1 128 ? 3.218 51.981 16.539 1.00 32.55 151 PRO B C 1
ATOM 2565 O O . PRO B 1 128 ? 3.693 52.147 17.672 1.00 31.48 151 PRO B O 1
ATOM 2569 N N . MET B 1 129 ? 2.461 52.873 15.886 1.00 34.26 152 MET B N 1
ATOM 2570 C CA A MET B 1 129 ? 1.850 53.990 16.580 0.70 37.81 152 MET B CA 1
ATOM 2571 C CA B MET B 1 129 ? 1.771 53.992 16.510 0.30 34.87 152 MET B CA 1
ATOM 2572 C C . MET B 1 129 ? 0.817 53.431 17.568 1.00 38.28 152 MET B C 1
ATOM 2573 O O . MET B 1 129 ? 0.366 52.290 17.437 1.00 36.12 152 MET B O 1
ATOM 2582 N N . GLU B 1 130 ? 0.479 54.248 18.570 1.00 43.35 153 GLU B N 1
ATOM 2583 C CA . GLU B 1 130 ? -0.457 53.848 19.611 1.00 50.85 153 GLU B CA 1
ATOM 2584 C C . GLU B 1 130 ? -1.823 53.585 18.968 1.00 52.02 153 GLU B C 1
ATOM 2585 O O . GLU B 1 130 ? -2.179 54.204 17.949 1.00 53.90 153 GLU B O 1
ATOM 2591 N N . PHE B 1 131 ? -2.570 52.655 19.568 1.00 54.03 154 PHE B N 1
ATOM 2592 C CA . PHE B 1 131 ? -3.807 52.123 18.991 1.00 59.15 154 PHE B CA 1
ATOM 2593 C C . PHE B 1 131 ? -4.710 53.281 18.533 1.00 52.80 154 PHE B C 1
ATOM 2594 O O . PHE B 1 131 ? -4.814 54.306 19.202 1.00 51.76 154 PHE B O 1
ATOM 2602 N N . ASN B 1 132 ? -5.311 53.116 17.350 1.00 50.93 155 ASN B N 1
ATOM 2603 C CA . ASN B 1 132 ? -6.352 54.004 16.811 1.00 49.04 155 ASN B CA 1
ATOM 2604 C C . ASN B 1 132 ? -5.929 55.478 16.875 1.00 45.33 155 ASN B C 1
ATOM 2605 O O . ASN B 1 132 ? -6.772 56.356 17.070 1.00 47.60 155 ASN B O 1
ATOM 2610 N N . ASP B 1 133 ? -4.638 55.757 16.690 1.00 40.57 156 ASP B N 1
ATOM 2611 C CA . ASP B 1 133 ? -4.164 57.124 16.701 1.00 39.50 156 ASP B CA 1
ATOM 2612 C C . ASP B 1 133 ? -4.317 57.696 15.283 1.00 36.76 156 ASP B C 1
ATOM 2613 O O . ASP B 1 133 ? -3.353 57.808 14.524 1.00 33.22 156 ASP B O 1
ATOM 2618 N N . GLN B 1 134 ? -5.556 58.036 14.920 1.00 33.75 157 GLN B N 1
ATOM 2619 C CA . GLN B 1 134 ? -5.891 58.335 13.527 1.00 32.31 157 GLN B CA 1
ATOM 2620 C C . GLN B 1 134 ? -5.210 59.649 13.109 1.00 30.59 157 GLN B C 1
ATOM 2621 O O . GLN B 1 134 ? -4.816 59.817 11.952 1.00 25.76 157 GLN B O 1
ATOM 2627 N N . ASP B 1 135 ? -5.043 60.589 14.038 1.00 28.99 158 ASP B N 1
ATOM 2628 C CA A ASP B 1 135 ? -4.355 61.852 13.745 0.80 32.48 158 ASP B CA 1
ATOM 2629 C CA B ASP B 1 135 ? -4.362 61.836 13.745 0.20 29.57 158 ASP B CA 1
ATOM 2630 C C . ASP B 1 135 ? -2.910 61.528 13.350 1.00 29.67 158 ASP B C 1
ATOM 2631 O O . ASP B 1 135 ? -2.392 62.093 12.430 1.00 26.88 158 ASP B O 1
ATOM 2640 N N . ALA B 1 136 ? -2.275 60.590 14.061 1.00 32.08 159 ALA B N 1
ATOM 2641 C CA . ALA B 1 136 ? -0.879 60.227 13.752 1.00 30.11 159 ALA B CA 1
ATOM 2642 C C . ALA B 1 136 ? -0.784 59.525 12.394 1.00 27.88 159 ALA B C 1
ATOM 2643 O O . ALA B 1 136 ? 0.109 59.821 11.580 1.00 26.12 159 ALA B O 1
ATOM 2645 N N . LEU B 1 137 ? -1.690 58.577 12.137 1.00 24.70 160 LEU B N 1
ATOM 2646 C CA . LEU B 1 137 ? -1.767 57.925 10.824 1.00 23.68 160 LEU B CA 1
ATOM 2647 C C . LEU B 1 137 ? -1.890 58.963 9.700 1.00 22.11 160 LEU B C 1
ATOM 2648 O O . LEU B 1 137 ? -1.204 58.880 8.681 1.00 20.20 160 LEU B O 1
ATOM 2653 N N . THR B 1 138 ? -2.830 59.907 9.816 1.00 19.19 161 THR B N 1
ATOM 2654 C CA . THR B 1 138 ? -3.055 60.855 8.766 1.00 19.28 161 THR B CA 1
ATOM 2655 C C . THR B 1 138 ? -1.813 61.720 8.563 1.00 16.38 161 THR B C 1
ATOM 2656 O O . THR B 1 138 ? -1.408 61.982 7.448 1.00 17.34 161 THR B O 1
ATOM 2660 N N . LYS B 1 139 ? -1.235 62.211 9.666 1.00 19.15 162 LYS B N 1
ATOM 2661 C CA . LYS B 1 139 ? -0.064 63.061 9.542 1.00 20.60 162 LYS B CA 1
ATOM 2662 C C . LYS B 1 139 ? 1.082 62.323 8.856 1.00 18.11 162 LYS B C 1
ATOM 2663 O O . LYS B 1 139 ? 1.709 62.865 7.967 1.00 18.39 162 LYS B O 1
ATOM 2669 N N . ALA B 1 140 ? 1.320 61.062 9.235 1.00 17.75 163 ALA B N 1
ATOM 2670 C CA . ALA B 1 140 ? 2.398 60.325 8.615 1.00 17.32 163 ALA B CA 1
ATOM 2671 C C . ALA B 1 140 ? 2.118 60.095 7.128 1.00 17.43 163 ALA B C 1
ATOM 2672 O O . ALA B 1 140 ? 2.959 60.222 6.254 1.00 16.00 163 ALA B O 1
ATOM 2674 N N . SER B 1 141 ? 0.865 59.725 6.798 1.00 16.60 164 SER B N 1
ATOM 2675 C CA . SER B 1 141 ? 0.483 59.541 5.405 1.00 16.74 164 SER B CA 1
ATOM 2676 C C . SER B 1 141 ? 0.716 60.800 4.571 1.00 16.04 164 SER B C 1
ATOM 2677 O O . SER B 1 141 ? 1.205 60.746 3.438 1.00 16.58 164 SER B O 1
ATOM 2680 N N . ASP B 1 142 ? 0.280 61.945 5.119 1.00 16.16 165 ASP B N 1
ATOM 2681 C CA . ASP B 1 142 ? 0.389 63.213 4.404 1.00 17.59 165 ASP B CA 1
ATOM 2682 C C . ASP B 1 142 ? 1.874 63.569 4.187 1.00 14.88 165 ASP B C 1
ATOM 2683 O O . ASP B 1 142 ? 2.257 63.921 3.085 1.00 16.29 165 ASP B O 1
ATOM 2688 N N . VAL B 1 143 ? 2.687 63.344 5.211 1.00 15.38 166 VAL B N 1
ATOM 2689 C CA . VAL B 1 143 ? 4.092 63.716 5.107 1.00 15.84 166 VAL B CA 1
ATOM 2690 C C . VAL B 1 143 ? 4.796 62.791 4.106 1.00 14.60 166 VAL B C 1
ATOM 2691 O O . VAL B 1 143 ? 5.506 63.235 3.201 1.00 15.47 166 VAL B O 1
ATOM 2695 N N . ILE B 1 144 ? 4.584 61.470 4.251 1.00 14.50 167 ILE B N 1
ATOM 2696 C CA . ILE B 1 144 ? 5.239 60.557 3.348 1.00 16.16 167 ILE B CA 1
ATOM 2697 C C . ILE B 1 144 ? 4.830 60.813 1.905 1.00 15.54 167 ILE B C 1
ATOM 2698 O O . ILE B 1 144 ? 5.624 60.830 1.002 1.00 15.11 167 ILE B O 1
ATOM 2703 N N . GLY B 1 145 ? 3.51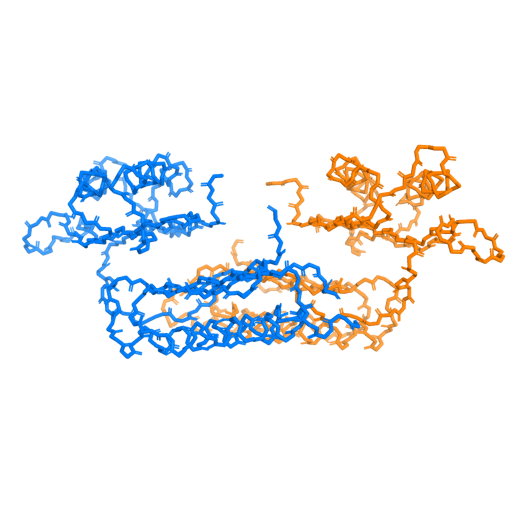2 60.971 1.648 1.00 15.49 168 GLY B N 1
ATOM 2704 C CA . GLY B 1 145 ? 3.028 61.217 0.307 1.00 16.15 168 GLY B CA 1
ATOM 2705 C C . GLY B 1 145 ? 3.533 62.504 -0.305 1.00 16.92 168 GLY B C 1
ATOM 2706 O O . GLY B 1 145 ? 3.815 62.542 -1.513 1.00 17.64 168 GLY B O 1
ATOM 2707 N N . SER B 1 146 ? 3.688 63.511 0.554 1.00 16.61 169 SER B N 1
ATOM 2708 C CA . SER B 1 146 ? 4.198 64.837 0.095 1.00 19.01 169 SER B CA 1
ATOM 2709 C C . SER B 1 146 ? 5.580 64.707 -0.541 1.00 18.05 169 SER B C 1
ATOM 2710 O O . SER B 1 146 ? 5.915 65.483 -1.431 1.00 20.41 169 SER B O 1
ATOM 2713 N N . LEU B 1 147 ? 6.366 63.714 -0.115 1.00 14.98 170 LEU B N 1
ATOM 2714 C CA . LEU B 1 147 ? 7.716 63.521 -0.642 1.00 14.81 170 LEU B CA 1
ATOM 2715 C C . LEU B 1 147 ? 7.677 63.172 -2.126 1.00 16.50 170 LEU B C 1
ATOM 2716 O O . LEU B 1 147 ? 8.670 63.292 -2.798 1.00 18.21 170 LEU B O 1
ATOM 2721 N N . GLY B 1 148 ? 6.543 62.721 -2.651 1.00 16.92 171 GLY B N 1
ATOM 2722 C CA . GLY B 1 148 ? 6.427 62.401 -4.066 1.00 18.24 171 GLY B CA 1
ATOM 2723 C C . GLY B 1 148 ? 6.025 63.573 -4.937 1.00 18.76 171 GLY B C 1
ATOM 2724 O O . GLY B 1 148 ? 6.025 63.440 -6.155 1.00 21.40 171 GLY B O 1
ATOM 2725 N N . THR B 1 149 ? 5.703 64.716 -4.337 1.00 19.49 172 THR B N 1
ATOM 2726 C CA . THR B 1 149 ? 5.248 65.870 -5.093 1.00 21.67 172 THR B CA 1
ATOM 2727 C C . THR B 1 149 ? 6.425 66.784 -5.409 1.00 24.76 172 THR B C 1
ATOM 2728 O O . THR B 1 149 ? 7.479 66.727 -4.785 1.00 24.27 172 THR B O 1
ATOM 2732 N N . GLY B 1 150 ? 6.219 67.652 -6.395 1.00 26.15 173 GLY B N 1
ATOM 2733 C CA . GLY B 1 150 ? 7.287 68.481 -6.923 1.00 28.88 173 GLY B CA 1
ATOM 2734 C C . GLY B 1 150 ? 8.242 67.689 -7.804 1.00 26.47 173 GLY B C 1
ATOM 2735 O O . GLY B 1 150 ? 8.017 66.519 -8.141 1.00 33.75 173 GLY B O 1
ATOM 2736 N N . ASP B 1 151 ? 9.298 68.381 -8.219 1.00 30.71 174 ASP B N 1
ATOM 2737 C CA . ASP B 1 151 ? 10.375 67.835 -8.987 1.00 31.94 174 ASP B CA 1
ATOM 2738 C C . ASP B 1 151 ? 11.651 68.160 -8.217 1.00 31.15 174 ASP B C 1
ATOM 2739 O O . ASP B 1 151 ? 11.666 68.962 -7.306 1.00 35.60 174 ASP B O 1
ATOM 2744 N N . GLY B 1 152 ? 12.730 67.533 -8.627 1.00 27.46 175 GLY B N 1
ATOM 2745 C CA . GLY B 1 152 ? 13.975 67.704 -7.941 1.00 23.31 175 GLY B CA 1
ATOM 2746 C C . GLY B 1 152 ? 14.328 66.446 -7.193 1.00 16.50 175 GLY B C 1
ATOM 2747 O O . GLY B 1 152 ? 13.461 65.617 -6.857 1.00 16.97 175 GLY B O 1
ATOM 2748 N N . SER B 1 153 ? 15.635 66.328 -6.970 1.00 14.89 176 SER B N 1
ATOM 2749 C CA A SER B 1 153 ? 16.199 65.115 -6.431 0.70 14.23 176 SER B CA 1
ATOM 2750 C CA B SER B 1 153 ? 16.289 65.138 -6.423 0.30 13.31 176 SER B CA 1
ATOM 2751 C C . SER B 1 153 ? 16.205 65.082 -4.899 1.00 12.93 176 SER B C 1
ATOM 2752 O O . SER B 1 153 ? 16.550 64.065 -4.345 1.00 13.28 176 SER B O 1
ATOM 2757 N N . TYR B 1 154 ? 15.836 66.173 -4.225 1.00 11.40 177 TYR B N 1
ATOM 2758 C CA . TYR B 1 154 ? 15.829 66.211 -2.772 1.00 11.25 177 TYR B CA 1
ATOM 2759 C C . TYR B 1 154 ? 14.553 66.869 -2.295 1.00 11.57 177 TYR B C 1
ATOM 2760 O O . TYR B 1 154 ? 14.231 67.985 -2.731 1.00 11.96 177 TYR B O 1
ATOM 2769 N N . ARG B 1 155 ? 13.779 66.171 -1.469 1.00 10.51 178 ARG B N 1
ATOM 2770 C CA . ARG B 1 155 ? 12.450 66.631 -1.076 1.00 11.19 178 ARG B CA 1
ATOM 2771 C C . ARG B 1 155 ? 12.258 66.388 0.409 1.00 11.25 178 ARG B C 1
ATOM 2772 O O . ARG B 1 155 ? 12.658 65.336 0.929 1.00 11.64 178 ARG B O 1
ATOM 2780 N N . THR B 1 156 ? 11.663 67.350 1.110 1.00 10.54 179 THR B N 1
ATOM 2781 C CA . THR B 1 156 ? 11.391 67.201 2.515 1.00 11.42 179 THR B CA 1
ATOM 2782 C C . THR B 1 156 ? 9.988 67.700 2.825 1.00 10.82 179 THR B C 1
ATOM 2783 O O . THR B 1 156 ? 9.416 68.487 2.059 1.00 12.37 179 THR B O 1
ATOM 2787 N N . GLY B 1 157 ? 9.437 67.229 3.936 1.00 11.47 180 GLY B N 1
ATOM 2788 C CA . GLY B 1 157 ? 8.150 67.756 4.396 1.00 12.11 180 GLY B CA 1
ATOM 2789 C C . GLY B 1 157 ? 7.926 67.402 5.829 1.00 12.48 180 GLY B C 1
ATOM 2790 O O . GLY B 1 157 ? 8.596 66.513 6.365 1.00 13.82 180 GLY B O 1
ATOM 2791 N N . GLY B 1 158 ? 7.083 68.149 6.524 1.00 12.48 181 GLY B N 1
ATOM 2792 C CA . GLY B 1 158 ? 6.854 67.906 7.903 1.00 14.09 181 GLY B CA 1
ATOM 2793 C C . GLY B 1 158 ? 5.549 68.517 8.359 1.00 15.20 181 GLY B C 1
ATOM 2794 O O . GLY B 1 158 ? 5.083 69.509 7.820 1.00 14.03 181 GLY B O 1
ATOM 2795 N N . ASN B 1 159 ? 4.940 67.849 9.323 1.00 16.94 182 ASN B N 1
ATOM 2796 C CA A ASN B 1 159 ? 3.731 68.317 10.016 0.60 19.90 182 ASN B CA 1
ATOM 2797 C CA B ASN B 1 159 ? 3.754 68.363 9.984 0.40 19.84 182 ASN B CA 1
ATOM 2798 C C . ASN B 1 159 ? 3.990 68.080 11.492 1.00 20.84 182 ASN B C 1
ATOM 2799 O O . ASN B 1 159 ? 4.231 66.930 11.917 1.00 21.19 182 ASN B O 1
ATOM 2808 N N . GLY B 1 160 ? 3.999 69.132 12.309 1.00 24.35 183 GLY B N 1
ATOM 2809 C CA . GLY B 1 160 ? 4.393 68.979 13.718 1.00 26.80 183 GLY B CA 1
ATOM 2810 C C . GLY B 1 160 ? 5.770 68.351 13.868 1.00 25.79 183 GLY B C 1
ATOM 2811 O O . GLY B 1 160 ? 6.736 68.833 13.291 1.00 31.51 183 GLY B O 1
ATOM 2812 N N A ASN B 1 161 ? 5.736 67.211 14.588 0.50 26.72 184 ASN B N 1
ATOM 2813 N N B ASN B 1 161 ? 5.964 67.318 14.702 0.50 25.48 184 ASN B N 1
ATOM 2814 C CA A ASN B 1 161 ? 6.872 66.428 15.008 0.50 24.90 184 ASN B CA 1
ATOM 2815 C CA B ASN B 1 161 ? 7.296 66.655 14.719 0.50 23.97 184 ASN B CA 1
ATOM 2816 C C A ASN B 1 161 ? 7.227 65.382 13.940 0.50 21.74 184 ASN B C 1
ATOM 2817 C C B ASN B 1 161 ? 7.162 65.301 13.997 0.50 21.47 184 ASN B C 1
ATOM 2818 O O A ASN B 1 161 ? 8.294 64.751 14.036 0.50 21.84 184 ASN B O 1
ATOM 2819 O O B ASN B 1 161 ? 7.731 64.317 14.432 0.50 22.71 184 ASN B O 1
ATOM 2828 N N . VAL B 1 162 ? 6.370 65.259 12.923 1.00 19.78 185 VAL B N 1
ATOM 2829 C CA . VAL B 1 162 ? 6.504 64.195 11.896 1.00 18.52 185 VAL B CA 1
ATOM 2830 C C . VAL B 1 162 ? 7.255 64.796 10.705 1.00 16.69 185 VAL B C 1
ATOM 2831 O O . VAL B 1 162 ? 6.788 65.762 10.116 1.00 17.15 185 VAL B O 1
ATOM 2835 N N . GLN B 1 163 ? 8.404 64.220 10.367 1.00 14.89 186 GLN B N 1
ATOM 2836 C CA . GLN B 1 163 ? 9.249 64.776 9.313 1.00 14.94 186 GLN B CA 1
ATOM 2837 C C . GLN B 1 163 ? 9.631 63.696 8.328 1.00 14.04 186 GLN B C 1
ATOM 2838 O O . GLN B 1 163 ? 9.894 62.549 8.721 1.00 15.85 186 GLN B O 1
ATOM 2844 N N . GLY B 1 164 ? 9.729 64.075 7.066 1.00 11.40 187 GLY B N 1
ATOM 2845 C CA . GLY B 1 164 ? 10.087 63.188 6.025 1.00 12.43 187 GLY B CA 1
ATOM 2846 C C . GLY B 1 164 ? 11.175 63.754 5.142 1.00 11.49 187 GLY B C 1
ATOM 2847 O O . GLY B 1 164 ? 11.291 64.976 4.957 1.00 11.73 187 GLY B O 1
ATOM 2848 N N . VAL B 1 165 ? 12.009 62.879 4.604 1.00 10.96 188 VAL B N 1
ATOM 2849 C CA A VAL B 1 165 ? 13.091 63.234 3.700 0.70 11.17 188 VAL B CA 1
ATOM 2850 C CA B VAL B 1 165 ? 13.019 63.286 3.640 0.30 11.37 188 VAL B CA 1
ATOM 2851 C C . VAL B 1 165 ? 13.139 62.200 2.578 1.00 11.51 188 VAL B C 1
ATOM 2852 O O . VAL B 1 165 ? 13.092 60.996 2.860 1.00 12.11 188 VAL B O 1
ATOM 2859 N N . ALA B 1 166 ? 13.332 62.634 1.352 1.00 10.75 189 ALA B N 1
ATOM 2860 C CA . ALA B 1 166 ? 13.502 61.748 0.223 1.00 11.48 189 ALA B CA 1
ATOM 2861 C C . ALA B 1 166 ? 14.590 62.284 -0.668 1.00 11.34 189 ALA B C 1
ATOM 2862 O O . ALA B 1 166 ? 14.724 63.491 -0.819 1.00 11.64 189 ALA B O 1
ATOM 2864 N N . GLN B 1 167 ? 15.394 61.403 -1.246 1.00 10.89 190 GLN B N 1
ATOM 2865 C CA . GLN B 1 167 ? 16.445 61.819 -2.100 1.00 11.04 190 GLN B CA 1
ATOM 2866 C C . GLN B 1 167 ? 16.672 60.784 -3.182 1.00 11.42 190 GLN B C 1
ATOM 2867 O O . GLN B 1 167 ? 16.722 59.584 -2.916 1.00 12.33 190 GLN B O 1
ATOM 2873 N N . CYS B 1 168 ? 16.877 61.246 -4.388 1.00 11.07 191 CYS B N 1
ATOM 2874 C CA A CYS B 1 168 ? 17.334 60.444 -5.508 0.50 11.74 191 CYS B CA 1
ATOM 2875 C CA B CYS B 1 168 ? 17.333 60.354 -5.427 0.50 13.25 191 CYS B CA 1
ATOM 2876 C C . CYS B 1 168 ? 18.803 60.671 -5.775 1.00 12.51 191 CYS B C 1
ATOM 2877 O O . CYS B 1 168 ? 19.240 61.787 -5.706 1.00 13.08 191 CYS B O 1
ATOM 2882 N N . SER B 1 169 ? 19.510 59.605 -6.149 1.00 12.34 192 SER B N 1
ATOM 2883 C CA . SER B 1 169 ? 20.831 59.710 -6.677 1.00 12.94 192 SER B CA 1
ATOM 2884 C C . SER B 1 169 ? 20.816 60.765 -7.793 1.00 12.94 192 SER B C 1
ATOM 2885 O O . SER B 1 169 ? 19.987 60.738 -8.706 1.00 12.67 192 SER B O 1
ATOM 2888 N N . GLY B 1 170 ? 21.797 61.660 -7.761 1.00 13.02 193 GLY B N 1
ATOM 2889 C CA . GLY B 1 170 ? 21.798 62.870 -8.586 1.00 12.77 193 GLY B CA 1
ATOM 2890 C C . GLY B 1 170 ? 21.994 62.601 -10.061 1.00 14.74 193 GLY B C 1
ATOM 2891 O O . GLY B 1 170 ? 21.692 63.488 -10.861 1.00 16.30 193 GLY B O 1
ATOM 2892 N N . ASP B 1 171 ? 22.404 61.380 -10.404 1.00 14.35 194 ASP B N 1
ATOM 2893 C CA . ASP B 1 171 ? 22.618 61.035 -11.818 1.00 14.05 194 ASP B CA 1
ATOM 2894 C C . ASP B 1 171 ? 21.299 60.675 -12.508 1.00 15.41 194 ASP B C 1
ATOM 2895 O O . ASP B 1 171 ? 21.291 60.556 -13.741 1.00 16.33 194 ASP B O 1
ATOM 2900 N N . LEU B 1 172 ? 20.227 60.427 -11.768 1.00 14.22 195 LEU B N 1
ATOM 2901 C CA . LEU B 1 172 ? 18.957 60.105 -12.399 1.00 14.01 195 LEU B CA 1
ATOM 2902 C C . LEU B 1 172 ? 18.361 61.360 -13.011 1.00 14.45 195 LEU B C 1
ATOM 2903 O O . LEU B 1 172 ? 18.465 62.467 -12.498 1.00 16.00 195 LEU B O 1
ATOM 2908 N N . SER B 1 173 ? 17.623 61.146 -14.103 1.00 15.00 196 SER B N 1
ATOM 2909 C CA . SER B 1 173 ? 16.846 62.196 -14.712 1.00 15.69 196 SER B CA 1
ATOM 2910 C C . SER B 1 173 ? 15.663 62.541 -13.811 1.00 16.38 196 SER B C 1
ATOM 2911 O O . SER B 1 173 ? 15.287 61.799 -12.892 1.00 15.49 196 SER B O 1
ATOM 2914 N N . THR B 1 174 ? 14.991 63.639 -14.160 1.00 17.52 197 THR B N 1
ATOM 2915 C CA . THR B 1 174 ? 13.826 64.080 -13.430 1.00 18.08 197 THR B CA 1
ATOM 2916 C C . THR B 1 174 ? 12.796 62.949 -13.346 1.00 16.32 197 THR B C 1
ATOM 2917 O O . THR B 1 174 ? 12.277 62.643 -12.270 1.00 16.78 197 THR B O 1
ATOM 2921 N N . SER B 1 175 ? 12.481 62.307 -14.488 1.00 17.40 198 SER B N 1
ATOM 2922 C CA . SER B 1 175 ? 11.465 61.265 -14.494 1.00 18.07 198 SER B CA 1
ATOM 2923 C C . SER B 1 175 ? 11.952 59.977 -13.814 1.00 15.64 198 SER B C 1
ATOM 2924 O O . SER B 1 175 ? 11.201 59.315 -13.144 1.00 15.89 198 SER B O 1
ATOM 2927 N N . GLN B 1 176 ? 13.230 59.639 -13.992 1.00 15.41 199 GLN B N 1
ATOM 2928 C CA . GLN B 1 176 ? 13.778 58.436 -13.298 1.00 13.83 199 GLN B CA 1
ATOM 2929 C C . GLN B 1 176 ? 13.692 58.640 -11.780 1.00 12.99 199 GLN B C 1
ATOM 2930 O O . GLN B 1 176 ? 13.345 57.741 -11.035 1.00 13.78 199 GLN B O 1
ATOM 2936 N N . CYS B 1 177 ? 14.013 59.864 -11.373 1.00 13.53 200 CYS B N 1
ATOM 2937 C CA . CYS B 1 177 ? 13.932 60.201 -9.943 1.00 13.86 200 CYS B CA 1
ATOM 2938 C C . CYS B 1 177 ? 12.502 60.063 -9.420 1.00 13.43 200 CYS B C 1
ATOM 2939 O O . CYS B 1 177 ? 12.233 59.428 -8.382 1.00 14.37 200 CYS B O 1
ATOM 2942 N N . GLN B 1 178 ? 11.552 60.642 -10.155 1.00 13.96 201 GLN B N 1
ATOM 2943 C CA . GLN B 1 178 ? 10.186 60.551 -9.719 1.00 15.04 201 GLN B CA 1
ATOM 2944 C C . GLN B 1 178 ? 9.730 59.097 -9.607 1.00 13.83 201 GLN B C 1
ATOM 2945 O O . GLN B 1 178 ? 9.052 58.695 -8.699 1.00 15.78 201 GLN B O 1
ATOM 2951 N N . ASP B 1 179 ? 10.132 58.281 -10.578 1.00 15.64 202 ASP B N 1
ATOM 2952 C CA . ASP B 1 179 ? 9.707 56.896 -10.573 1.00 17.48 202 ASP B CA 1
ATOM 2953 C C . ASP B 1 179 ? 10.344 56.105 -9.413 1.00 15.46 202 ASP B C 1
ATOM 2954 O O . ASP B 1 179 ? 9.685 55.336 -8.771 1.00 17.28 202 ASP B O 1
ATOM 2959 N N . CYS B 1 180 ? 11.640 56.344 -9.144 1.00 14.64 203 CYS B N 1
ATOM 2960 C CA . CYS B 1 180 ? 12.277 55.664 -8.037 1.00 14.35 203 CYS B CA 1
ATOM 2961 C C . CYS B 1 180 ? 11.609 56.089 -6.725 1.00 12.80 203 CYS B C 1
ATOM 2962 O O . CYS B 1 180 ? 11.300 55.260 -5.878 1.00 13.03 203 CYS B O 1
ATOM 2965 N N . LEU B 1 181 ? 11.473 57.411 -6.533 1.00 13.52 204 LEU B N 1
ATOM 2966 C CA . LEU B 1 181 ? 10.881 57.900 -5.312 1.00 13.75 204 LEU B CA 1
ATOM 2967 C C . LEU B 1 181 ? 9.453 57.384 -5.127 1.00 12.91 204 LEU B C 1
ATOM 2968 O O . LEU B 1 181 ? 9.052 57.100 -4.017 1.00 13.23 204 LEU B O 1
ATOM 2973 N N . SER B 1 182 ? 8.675 57.317 -6.213 1.00 14.24 205 SER B N 1
ATOM 2974 C CA . SER B 1 182 ? 7.296 56.824 -6.098 1.00 15.62 205 SER B CA 1
ATOM 2975 C C . SER B 1 182 ? 7.273 55.424 -5.479 1.00 13.99 205 SER B C 1
ATOM 2976 O O . SER B 1 182 ? 6.464 55.101 -4.619 1.00 14.52 205 SER B O 1
ATOM 2979 N N . ASP B 1 183 ? 8.214 54.590 -5.932 1.00 13.77 206 ASP B N 1
ATOM 2980 C CA . ASP B 1 183 ? 8.394 53.252 -5.413 1.00 13.45 206 ASP B CA 1
ATOM 2981 C C . ASP B 1 183 ? 8.711 53.291 -3.913 1.00 13.01 206 ASP B C 1
ATOM 2982 O O . ASP B 1 183 ? 8.056 52.686 -3.081 1.00 13.97 206 ASP B O 1
ATOM 2987 N N . ALA B 1 184 ? 9.763 54.059 -3.569 1.00 11.88 207 ALA B N 1
ATOM 2988 C CA . ALA B 1 184 ? 10.198 54.126 -2.201 1.00 12.41 207 ALA B CA 1
ATOM 2989 C C . ALA B 1 184 ? 9.092 54.623 -1.265 1.00 12.70 207 ALA B C 1
ATOM 2990 O O . ALA B 1 184 ? 8.895 54.092 -0.179 1.00 13.71 207 ALA B O 1
ATOM 2992 N N . ILE B 1 185 ? 8.382 55.663 -1.700 1.00 13.10 208 ILE B N 1
ATOM 2993 C CA . ILE B 1 185 ? 7.332 56.253 -0.890 1.00 14.44 208 ILE B CA 1
ATOM 2994 C C . ILE B 1 185 ? 6.159 55.286 -0.711 1.00 12.85 208 ILE B C 1
ATOM 2995 O O . ILE B 1 185 ? 5.614 55.200 0.344 1.00 14.18 208 ILE B O 1
ATOM 3000 N N . GLY B 1 186 ? 5.803 54.579 -1.776 1.00 13.36 209 GLY B N 1
ATOM 3001 C CA . GLY B 1 186 ? 4.758 53.564 -1.667 1.00 14.61 209 GLY B CA 1
ATOM 3002 C C . GLY B 1 186 ? 5.083 52.480 -0.656 1.00 14.16 209 GLY B C 1
ATOM 3003 O O . GLY B 1 186 ? 4.270 52.059 0.183 1.00 16.14 209 GLY B O 1
ATOM 3004 N N . ARG B 1 187 ? 6.334 51.979 -0.703 1.00 14.93 210 ARG B N 1
ATOM 3005 C CA . ARG B 1 187 ? 6.782 51.034 0.251 1.00 16.09 210 ARG B CA 1
ATOM 3006 C C . ARG B 1 187 ? 6.752 51.600 1.670 1.00 14.55 210 ARG B C 1
ATOM 3007 O O . ARG B 1 187 ? 6.359 50.964 2.632 1.00 16.29 210 ARG B O 1
ATOM 3015 N N . LEU B 1 188 ? 7.264 52.832 1.843 1.00 14.24 211 LEU B N 1
ATOM 3016 C CA . LEU B 1 188 ? 7.372 53.412 3.148 1.00 14.19 211 LEU B CA 1
ATOM 3017 C C . LEU B 1 188 ? 5.970 53.540 3.752 1.00 14.60 211 LEU B C 1
ATOM 3018 O O . LEU B 1 188 ? 5.794 53.217 4.944 1.00 16.60 211 LEU B O 1
ATOM 3023 N N . LYS B 1 189 ? 4.999 53.986 2.941 1.00 16.95 212 LYS B N 1
ATOM 3024 C CA . LYS B 1 189 ? 3.623 54.148 3.398 1.00 18.67 212 LYS B CA 1
ATOM 3025 C C . LYS B 1 189 ? 2.986 52.781 3.671 1.00 19.35 212 LYS B C 1
ATOM 3026 O O . LYS B 1 189 ? 2.399 52.579 4.738 1.00 21.43 212 LYS B O 1
ATOM 3032 N N . SER B 1 190 ? 3.169 51.834 2.753 1.00 18.91 213 SER B N 1
ATOM 3033 C CA . SER B 1 190 ? 2.510 50.533 2.872 1.00 22.41 213 SER B CA 1
ATOM 3034 C C . SER B 1 190 ? 3.068 49.739 4.054 1.00 22.56 213 SER B C 1
ATOM 3035 O O . SER B 1 190 ? 2.281 49.079 4.769 1.00 26.02 213 SER B O 1
ATOM 3038 N N . ASP B 1 191 ? 4.393 49.755 4.244 1.00 21.16 214 ASP B N 1
ATOM 3039 C CA . ASP B 1 191 ? 5.062 48.923 5.242 1.00 22.87 214 ASP B CA 1
ATOM 3040 C C . ASP B 1 191 ? 5.197 49.626 6.600 1.00 22.43 214 ASP B C 1
ATOM 3041 O O . ASP B 1 191 ? 5.032 48.993 7.640 1.00 23.59 214 ASP B O 1
ATOM 3046 N N . CYS B 1 192 ? 5.458 50.944 6.606 1.00 19.90 215 CYS B N 1
ATOM 3047 C CA . CYS B 1 192 ? 5.746 51.648 7.827 1.00 19.79 215 CYS B CA 1
ATOM 3048 C C . CYS B 1 192 ? 4.722 52.756 8.120 1.00 18.57 215 CYS B C 1
ATOM 3049 O O . CYS B 1 192 ? 4.933 53.522 9.058 1.00 20.16 215 CYS B O 1
ATOM 3052 N N . GLY B 1 193 ? 3.629 52.844 7.372 1.00 20.14 216 GLY B N 1
ATOM 3053 C CA . GLY B 1 193 ? 2.745 54.033 7.493 1.00 22.65 216 GLY B CA 1
ATOM 3054 C C . GLY B 1 193 ? 1.977 54.073 8.799 1.00 25.71 216 GLY B C 1
ATOM 3055 O O . GLY B 1 193 ? 1.407 55.103 9.120 1.00 24.68 216 GLY B O 1
ATOM 3056 N N . MET B 1 194 ? 1.939 52.954 9.534 1.00 24.74 217 MET B N 1
ATOM 3057 C CA . MET B 1 194 ? 1.322 52.913 10.857 1.00 27.91 217 MET B CA 1
ATOM 3058 C C . MET B 1 194 ? 2.402 52.835 11.940 1.00 25.74 217 MET B C 1
ATOM 3059 O O . MET B 1 194 ? 2.107 52.532 13.112 1.00 31.48 217 MET B O 1
ATOM 3064 N N . ALA B 1 195 ? 3.652 53.147 11.577 1.00 22.86 218 ALA B N 1
ATOM 3065 C CA . ALA B 1 195 ? 4.789 52.987 12.467 1.00 20.30 218 ALA B CA 1
ATOM 3066 C C . ALA B 1 195 ? 5.376 54.355 12.875 1.00 21.21 218 ALA B C 1
ATOM 3067 O O . ALA B 1 195 ? 5.115 55.367 12.227 1.00 23.63 218 ALA B O 1
ATOM 3069 N N . GLN B 1 196 ? 6.179 54.347 13.935 1.00 21.14 219 GLN B N 1
ATOM 3070 C CA . GLN B 1 196 ? 6.886 55.491 14.471 1.00 22.58 219 GLN B CA 1
ATOM 3071 C C . GLN B 1 196 ? 8.195 55.666 13.704 1.00 21.69 219 GLN B C 1
ATOM 3072 O O . GLN B 1 196 ? 9.274 55.493 14.223 1.00 22.42 219 GLN B O 1
ATOM 3078 N N . GLY B 1 197 ? 8.028 56.031 12.449 1.00 18.42 220 GLY B N 1
ATOM 3079 C CA . GLY B 1 197 ? 9.125 56.291 11.556 1.00 16.84 220 GLY B CA 1
ATOM 3080 C C . GLY B 1 197 ? 9.492 55.058 10.758 1.00 15.83 220 GLY B C 1
ATOM 3081 O O . GLY B 1 197 ? 8.979 53.969 10.962 1.00 15.59 220 GLY B O 1
ATOM 3082 N N . GLY B 1 198 ? 10.376 55.269 9.804 1.00 14.33 221 GLY B N 1
ATOM 3083 C CA . GLY B 1 198 ? 10.859 54.172 8.994 1.00 14.33 221 GLY B CA 1
ATOM 3084 C C . GLY B 1 198 ? 11.645 54.701 7.831 1.00 13.86 221 GLY B C 1
ATOM 3085 O O . GLY B 1 198 ? 11.682 55.927 7.599 1.00 13.19 221 GLY B O 1
ATOM 3086 N N . TYR B 1 199 ? 12.287 53.793 7.103 1.00 12.55 222 TYR B N 1
ATOM 3087 C CA . TYR B 1 199 ? 13.074 54.200 5.993 1.00 12.93 222 TYR B CA 1
ATOM 3088 C C . TYR B 1 199 ? 13.132 53.110 4.942 1.00 13.33 222 TYR B C 1
ATOM 3089 O O . TYR B 1 199 ? 13.127 51.922 5.271 1.00 13.59 222 TYR B O 1
ATOM 3098 N N . VAL B 1 200 ? 13.202 53.503 3.690 1.00 12.53 223 VAL B N 1
ATOM 3099 C CA . VAL B 1 200 ? 13.330 52.653 2.563 1.00 11.45 223 VAL B CA 1
ATOM 3100 C C . VAL B 1 200 ? 14.473 53.175 1.709 1.00 13.31 223 VAL B C 1
ATOM 3101 O O . VAL B 1 200 ? 14.372 54.261 1.136 1.00 12.20 223 VAL B O 1
ATOM 3105 N N . TYR B 1 201 ? 15.552 52.397 1.603 1.00 11.42 224 TYR B N 1
ATOM 3106 C CA . TYR B 1 201 ? 16.652 52.654 0.735 1.00 11.69 224 TYR B CA 1
ATOM 3107 C C . TYR B 1 201 ? 16.592 51.719 -0.462 1.00 11.75 224 TYR B C 1
ATOM 3108 O O . TYR B 1 201 ? 16.771 50.491 -0.277 1.00 12.10 224 TYR B O 1
ATOM 3117 N N . LEU B 1 202 ? 16.357 52.246 -1.640 1.00 11.00 225 LEU B N 1
ATOM 3118 C CA . LEU B 1 202 ? 16.474 51.528 -2.894 1.00 11.61 225 LEU B CA 1
ATOM 3119 C C . LEU B 1 202 ? 17.860 51.807 -3.471 1.00 11.76 225 LEU B C 1
ATOM 3120 O O . LEU B 1 202 ? 18.561 52.706 -3.064 1.00 12.37 225 LEU B O 1
ATOM 3125 N N . SER B 1 203 ? 18.216 51.102 -4.541 1.00 12.25 226 SER B N 1
ATOM 3126 C CA . SER B 1 203 ? 19.559 51.276 -5.047 1.00 12.57 226 SER B CA 1
ATOM 3127 C C . SER B 1 203 ? 19.859 52.737 -5.394 1.00 12.68 226 SER B C 1
ATOM 3128 O O . SER B 1 203 ? 20.952 53.251 -5.057 1.00 14.17 226 SER B O 1
ATOM 3131 N N . LYS B 1 204 ? 18.935 53.454 -6.054 1.00 11.55 227 LYS B N 1
ATOM 3132 C CA . LYS B 1 204 ? 19.162 54.784 -6.567 1.00 12.23 227 LYS B CA 1
ATOM 3133 C C . LYS B 1 204 ? 18.311 55.853 -5.869 1.00 11.32 227 LYS B C 1
ATOM 3134 O O . LYS B 1 204 ? 18.353 56.976 -6.321 1.00 12.49 227 LYS B O 1
ATOM 3140 N N . CYS B 1 205 ? 17.648 55.563 -4.750 1.00 10.93 228 CYS B N 1
ATOM 3141 C CA . CYS B 1 205 ? 16.930 56.625 -4.050 1.00 11.11 228 CYS B CA 1
ATOM 3142 C C . CYS B 1 205 ? 16.518 56.120 -2.686 1.00 10.93 228 CYS B C 1
ATOM 3143 O O . CYS B 1 205 ? 16.577 54.922 -2.409 1.00 11.95 228 CYS B O 1
ATOM 3146 N N . TYR B 1 206 ? 16.021 57.009 -1.849 1.00 10.65 229 TYR B N 1
ATOM 3147 C CA . TYR B 1 206 ? 15.516 56.639 -0.555 1.00 11.08 229 TYR B CA 1
ATOM 3148 C C . TYR B 1 206 ? 14.379 57.551 -0.110 1.00 10.67 229 TYR B C 1
ATOM 3149 O O . TYR B 1 206 ? 14.277 58.693 -0.597 1.00 11.63 229 TYR B O 1
ATOM 3158 N N . ALA B 1 207 ? 13.544 57.052 0.776 1.00 10.80 230 ALA B N 1
ATOM 3159 C CA . ALA B 1 207 ? 12.565 57.872 1.460 1.00 10.88 230 ALA B CA 1
ATOM 3160 C C . ALA B 1 207 ? 12.512 57.488 2.912 1.00 11.27 230 ALA B C 1
ATOM 3161 O O . ALA B 1 207 ? 12.585 56.278 3.191 1.00 11.96 230 ALA B O 1
ATOM 3163 N N . ARG B 1 208 ? 12.379 58.445 3.828 1.00 11.01 231 ARG B N 1
ATOM 3164 C CA . ARG B 1 208 ? 12.365 58.121 5.200 1.00 11.95 231 ARG B CA 1
ATOM 3165 C C . ARG B 1 208 ? 11.523 59.121 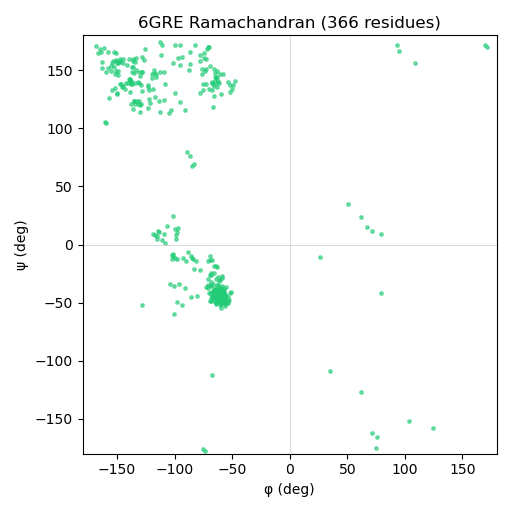5.971 1.00 12.55 231 ARG B C 1
ATOM 3166 O O . ARG B 1 208 ? 11.315 60.240 5.514 1.00 11.84 231 ARG B O 1
ATOM 3174 N N . PHE B 1 209 ? 11.026 58.710 7.122 1.00 11.98 232 PHE B N 1
ATOM 3175 C CA . PHE B 1 209 ? 10.330 59.617 7.980 1.00 13.03 232 PHE B CA 1
ATOM 3176 C C . PHE B 1 209 ? 10.604 59.290 9.430 1.00 14.75 232 PHE B C 1
ATOM 3177 O O . PHE B 1 209 ? 11.007 58.174 9.786 1.00 14.85 232 PHE B O 1
ATOM 3185 N N . SER B 1 210 ? 10.372 60.302 10.269 1.00 15.50 233 SER B N 1
ATOM 3186 C CA . SER B 1 210 ? 10.560 60.180 11.720 1.00 16.80 233 SER B CA 1
ATOM 3187 C C . SER B 1 210 ? 9.361 60.814 12.414 1.00 18.15 233 SER B C 1
ATOM 3188 O O . SER B 1 210 ? 8.717 61.706 11.875 1.00 17.41 233 SER B O 1
ATOM 3191 N N . VAL B 1 211 ? 9.001 60.260 13.579 1.00 20.40 234 VAL B N 1
ATOM 3192 C CA . VAL B 1 211 ? 7.900 60.809 14.422 1.00 22.44 234 VAL B CA 1
ATOM 3193 C C . VAL B 1 211 ? 8.513 61.121 15.786 1.00 29.46 234 VAL B C 1
ATOM 3194 O O . VAL B 1 211 ? 9.133 60.261 16.409 1.00 32.77 234 VAL B O 1
ATOM 3198 N N . GLY B 1 212 ? 8.361 62.362 16.243 1.00 33.46 235 GLY B N 1
ATOM 3199 C CA . GLY B 1 212 ? 8.950 62.808 17.518 1.00 37.30 235 GLY B CA 1
ATOM 3200 C C . GLY B 1 212 ? 10.474 62.752 17.526 1.00 39.82 235 GLY B C 1
ATOM 3201 O O . GLY B 1 212 ? 11.136 62.651 16.480 1.00 42.88 235 GLY B O 1
#

Radius of gyration: 23.16 Å; Cα contacts (8 Å, |Δi|>4): 971; chains: 2; bounding box: 56×52×66 Å

Secondary structure (DSSP, 8-state):
--SEEEE-S-BPPTT-HHHHHHHHHHHHHHHHTTT-SEEEEEESSSS--TTT-EEEEEEE-TT--HHHHHHHHHHHHHHHHHHHTTBS-EEEE-SSEEEEEESS--TT-----EEEEEE--B---HHHHHHHHHHHHHHHHS-SSEEEEEETTEEEEEEE-TTS-HHHHHHHHHHHHHHHHHHHTTBS-EEEEESSEEEEEEE--/---SEEEE-S-B--TT-HHHHHHHHHHHHHHHHTTT-SEEEEEESSSS--TTT-EEEEEEE-TT--HHHHHHHHHHHHHHHHHHHTTBS-EEEE-SSEEEEEESS--TT-----EEEEEE-PBPSTT-HHHHHHHHHHHHHTTSSSSSEEEEEETTEEEEEEE-TTS-HHHHHHHHHHHHHHHHHHHTTBS-EEEEETTEEEEEEE-

GO terms:
  GO:0009506 plasmodesma (C, IDA)
  GO:0042742 defense response to bacterium (P, IEP)
  GO:0009615 response to virus (P, IEP)
  GO:0051707 response to other organism (P, IEP)

InterPro domains:
  IPR002902 Gnk2-homologous domain [PF01657] (36-133)
  IPR002902 Gnk2-homologous domain [PF01657] (179-233)
  IPR002902 Gnk2-homologous domain [PS51473] (29-135)
  IPR002902 Gnk2-homologous domain [PS51473] (137-237)
  IPR038408 Gnk2-homologous domain superfamily [G3DSA:3.30.430.20] (28-135)
  IPR038408 Gnk2-homologous domain superfamily [G3DSA:3.30.430.20] (154-235)
  IPR051378 Cell-to-cell trafficking and antifungal protein [PTHR32080] (1-287)

Sequence (412 aa):
NYIYAVCSPAKFSPSSGYETNLNSSLLSSSSFVTSTAQTRYANFFTVPTGKPEPTVTVVYGIYQQCRGDLDPTACSTCVSSAVAQVGALCSNSYSSGFFLQMENCLIRYDNKSFLGVQDKTLLILNKCGQPMNDQDALTKASDVIGSLGTGDGSYRTGGNNGNVQGVAQCCCSGDLSTSSQCQDCLSSDDAIGRRLKSSDCGMMAQGGYVYLSKCYARFSVGGDNYIYAVCSPAKFSPSSGYETNLNSLLSSFVTSSTAQTRYANFTTVPTGKKPEPTVTVYGIYQCRRGDLDPTACSTCVSSAVAQVGALCSSNNSYSSGFLQMENCLIRYDNKSFLGVQDKTLLIILNKCGQPMMEFNDQDDALTKASDVIGSLGTGDGSSYRTGGNNGNNVQGVVAQCCSGDLSTSQCQDCLSDAIGRLKSDCGMAQGGYVYLSKCYARFSVG

Organism: Arabidopsis thaliana (NCBI:txid3702)

Foldseek 3Di:
DFDDKDADPDFDDPPDLQVVQVLVVLVVQLVCLQPDQKDKDWPPPDDQDPPRIKIKMKHFAPPDDSVRSNVVSVVQSVVQCVVRPGGQWMWTGHPTMIMIMHSDDCQQPFFLAFDDKDAAAFDVPVVQLVQLLVQLVQQLVDFDAWDWGHDDQKIKIKGFHPRHDRVSSSVSSVSQSVCCCVPHSRTQKMKTDTPGMIMIMHGHD/DLFDDKDFAPDFDDPPALQVVQVVVVLVVQLVCLLPDQKDKDWPPPDDQDAPRIKIKMKGFAPPDHSVRSSVSSVSQSVVQCVVHPGGQWMWTGHPTMIMIMHSDDCFQPFFLAFDDKDAAAFDPPPPVVLLVQLLVQLVQQLDDWDQWRKDHDDQKIKIKGFAPRHDRVSSSVSSVSQSVCCCVPHSRTQKMKTDTPGMIMIIHHD

Nearest PDB structures (foldseek):
  6gre-assembly2_B  TM=1.005E+00  e=3.131E-48  Arabidopsis thaliana
  6gre-assembly1_A  TM=9.859E-01  e=8.475E-45  Arabidopsis thaliana
  6grf-assembly3_C  TM=9.181E-01  e=2.430E-27  Arabidopsis thaliana
  6grf-assembly2_B  TM=9.178E-01  e=2.538E-26  Arabidopsis thaliana
  6grf-assembly1_A  TM=9.257E-01  e=5.325E-26  Arabidopsis thaliana

B-factor: mean 24.88, std 11.7, range [10.51, 83.97]